Protein AF-A0A4R4NQS7-F1 (afdb_monomer)

Mean predicted aligned error: 12.91 Å

Secondary structure (DSSP, 8-state):
------------PPPPPPP-HHHHHHHHHSS---HHHHHT--HHHHHHHHHHHHHHHHHTTTSPPPTTEEE--S-HHHHTTSHHHHHHHHHHHHH-SEEEEE-HHHHHH---GGGSPPPPPEEBTTSS-EE--SHHHHHGGGSHHHHTT-HHHHHHHHHHHHHHHHHTHHHHHTTSEEEE-SHHHHHHTHHHHHHHHHHHHH-HHHHHHHHHHHTSSSPPEEETTEES-----TT-B-TTTGGGTTHHHHHHHHHHHHHHHHHT-EE--SSHHHHHHHHHHHHHTT-TT------HHHHHHHHHHH-SS----HHHHHHHHS-HHHHHHHHHHHHHHHHHTSS--HHHHHHHHHHHHHHHHHHHHHHHHH-HHHHHHHHHHHHHHTTS--------------------------SSHHHHHHHSPPSPPPHHHHHHHHHHT-

pLDDT: mean 72.72, std 22.17, range [20.27, 96.69]

Sequence (442 aa):
MSESTEETDAEFAPPGEPISTLTVLENYFGTTPKREDLHAMHSRDFDELAKLVLSSSDAQVDTPVPPGSYYPGGWVAGNWRYQAARGDLNLLLLYYPRILVHDPVAEFFFRDMNRVPELRSIRSGNKSMTMSAGPREWMDGSTYSNLRDNTEVVREYLWEMIEAIFDMAPLIKRSVISLRSQWPVIVDRKHQILTSMRHDINSQRMQEFANQANASDDPLLIWDHIRGLKVTPSEGVWKVDRRWENQYEFFYLAKTLALADSAGVKYVPSAESDLGLLQTKLESLGQANVGVRQPLSLLSEVARLLVPDFQLSAKTAVDMRQSEDSFDEWRRHLSRLARESREDDPAELRQRVEDEFVPVLNRIRNKTKRSKVMASAMKEQSATAILTGTPAVAAPLLFGTGKPLVTLGVVTTGNVLQWMWKAYRPPSLGGTEAVMASIVRK

Structure (mmCIF, N/CA/C/O backbone):
data_AF-A0A4R4NQS7-F1
#
_entry.id   AF-A0A4R4NQS7-F1
#
loop_
_atom_site.group_PDB
_atom_site.id
_atom_site.type_symbol
_atom_site.label_atom_id
_atom_site.label_alt_id
_atom_site.label_comp_id
_atom_site.label_asym_id
_atom_site.label_entity_id
_atom_site.label_seq_id
_atom_site.pdbx_PDB_ins_code
_atom_site.Cartn_x
_atom_site.Cartn_y
_atom_site.Cartn_z
_atom_site.occupancy
_atom_site.B_iso_or_equiv
_atom_site.auth_seq_id
_atom_site.auth_comp_id
_atom_site.auth_asym_id
_atom_site.auth_atom_id
_atom_site.pdbx_PDB_model_num
ATOM 1 N N . MET A 1 1 ? -40.982 0.196 -23.680 1.00 37.41 1 MET A N 1
ATOM 2 C CA . MET A 1 1 ? -41.159 -0.810 -22.616 1.00 37.41 1 MET A CA 1
ATOM 3 C C . MET A 1 1 ? -39.914 -0.729 -21.760 1.00 37.41 1 MET A C 1
ATOM 5 O O . MET A 1 1 ? -38.829 -0.933 -22.280 1.00 37.41 1 MET A O 1
ATOM 9 N N . SER A 1 2 ? -40.088 -0.221 -20.544 1.00 32.22 2 SER A N 1
ATOM 10 C CA . SER A 1 2 ? -39.041 0.113 -19.580 1.00 32.22 2 SER A CA 1
ATOM 11 C C . SER A 1 2 ? -39.030 -0.998 -18.542 1.00 32.22 2 SER A C 1
ATOM 13 O O . SER A 1 2 ? -40.005 -1.114 -17.805 1.00 32.22 2 SER A O 1
ATOM 15 N N . GLU A 1 3 ? -37.982 -1.813 -18.506 1.00 32.66 3 GLU A N 1
ATOM 16 C CA . GLU A 1 3 ? -37.758 -2.754 -17.408 1.00 32.66 3 GLU A CA 1
ATOM 17 C C . GLU A 1 3 ? -36.879 -2.067 -16.365 1.00 32.66 3 GLU A C 1
ATOM 19 O O . GLU A 1 3 ? -35.704 -1.782 -16.584 1.00 32.66 3 GLU A O 1
ATOM 24 N N . SER A 1 4 ? -37.521 -1.719 -15.253 1.00 30.77 4 SER A N 1
ATOM 25 C CA . SER A 1 4 ? -36.905 -1.267 -14.017 1.00 30.77 4 SER A CA 1
ATOM 26 C C . SER A 1 4 ? -36.289 -2.466 -13.304 1.00 30.77 4 SER A C 1
ATOM 28 O O . SER A 1 4 ? -37.017 -3.326 -12.808 1.00 30.77 4 SER A O 1
ATOM 30 N N . THR A 1 5 ? -34.964 -2.530 -13.241 1.00 33.38 5 THR A N 1
ATOM 31 C CA . THR A 1 5 ? -34.262 -3.486 -12.385 1.00 33.38 5 THR A CA 1
ATOM 32 C C . THR A 1 5 ? -34.270 -2.948 -10.956 1.00 33.38 5 THR A C 1
ATOM 34 O O . THR A 1 5 ? -33.581 -1.978 -10.647 1.00 33.38 5 THR A O 1
ATOM 37 N N . GLU A 1 6 ? -35.097 -3.551 -10.102 1.00 30.00 6 GLU A N 1
ATOM 38 C CA . GLU A 1 6 ? -35.037 -3.399 -8.648 1.00 30.00 6 GLU A CA 1
ATOM 39 C C . GLU A 1 6 ? -33.683 -3.925 -8.147 1.00 30.00 6 GLU A C 1
ATOM 41 O O . GLU A 1 6 ? -33.416 -5.126 -8.164 1.00 30.00 6 GLU A O 1
ATOM 46 N N . GLU A 1 7 ? -32.813 -3.014 -7.711 1.00 30.52 7 GLU A N 1
ATOM 47 C CA . GLU A 1 7 ? -31.677 -3.327 -6.845 1.00 30.52 7 GLU A CA 1
ATOM 48 C C . GLU A 1 7 ? -32.242 -3.662 -5.458 1.00 30.52 7 GLU A C 1
ATOM 50 O O . GLU A 1 7 ? -32.556 -2.784 -4.659 1.00 30.52 7 GLU A O 1
ATOM 55 N N . THR A 1 8 ? -32.449 -4.950 -5.192 1.00 30.38 8 THR A N 1
ATOM 56 C CA . THR A 1 8 ? -32.781 -5.447 -3.854 1.00 30.38 8 THR A CA 1
ATOM 57 C C . THR A 1 8 ? -31.601 -5.235 -2.911 1.00 30.38 8 THR A C 1
ATOM 59 O O . THR A 1 8 ? -30.541 -5.838 -3.095 1.00 30.38 8 THR A O 1
ATOM 62 N N . ASP A 1 9 ? -31.825 -4.414 -1.883 1.00 33.31 9 ASP A N 1
ATOM 63 C CA . ASP A 1 9 ? -31.010 -4.303 -0.675 1.00 33.31 9 ASP A CA 1
ATOM 64 C C . ASP A 1 9 ? -30.842 -5.692 -0.035 1.00 33.31 9 ASP A C 1
ATOM 66 O O . ASP A 1 9 ? -31.716 -6.196 0.672 1.00 33.31 9 ASP A O 1
ATOM 70 N N . ALA A 1 10 ? -29.712 -6.342 -0.315 1.00 31.59 10 ALA A N 1
ATOM 71 C CA . ALA A 1 10 ? -29.325 -7.572 0.354 1.00 31.59 10 ALA A CA 1
ATOM 72 C C . ALA A 1 10 ? -28.904 -7.238 1.792 1.00 31.59 10 ALA A C 1
ATOM 74 O O . ALA A 1 10 ? -27.838 -6.673 2.037 1.00 31.59 10 ALA A O 1
ATOM 75 N N . GLU A 1 11 ? -29.768 -7.589 2.739 1.00 30.88 11 GLU A N 1
ATOM 76 C CA . GLU A 1 11 ? -29.506 -7.568 4.174 1.00 30.88 11 GLU A CA 1
ATOM 77 C C . GLU A 1 11 ? -28.278 -8.453 4.472 1.00 30.88 11 GLU A C 1
ATOM 79 O O . GLU A 1 11 ? -28.311 -9.680 4.355 1.00 30.88 11 GLU A O 1
ATOM 84 N N . PHE A 1 12 ? -27.142 -7.811 4.760 1.00 37.25 12 PHE A N 1
ATOM 85 C CA . PHE A 1 12 ? -25.854 -8.470 4.963 1.00 37.25 12 PHE A CA 1
ATOM 86 C C . PHE A 1 12 ? -25.875 -9.304 6.250 1.00 37.25 12 PHE A C 1
ATOM 88 O O . PHE A 1 12 ? -25.772 -8.770 7.354 1.00 37.25 12 PHE A O 1
ATOM 95 N N . ALA A 1 13 ? -25.936 -10.629 6.112 1.00 27.45 13 ALA A N 1
ATOM 96 C CA . ALA A 1 13 ? -25.531 -11.532 7.184 1.00 27.45 13 ALA A CA 1
ATOM 97 C C . ALA A 1 13 ? -24.072 -11.221 7.588 1.00 27.45 13 ALA A C 1
ATOM 99 O O . ALA A 1 13 ? -23.237 -10.996 6.702 1.00 27.45 13 ALA A O 1
ATOM 100 N N . PRO A 1 14 ? -23.731 -11.198 8.892 1.00 35.09 14 PRO A N 1
ATOM 101 C CA . PRO A 1 14 ? -22.361 -10.948 9.311 1.00 35.09 14 PRO A CA 1
ATOM 102 C C . PRO A 1 14 ? -21.475 -12.092 8.791 1.00 35.09 14 PRO A C 1
ATOM 104 O O . PRO A 1 14 ? -21.782 -13.258 9.058 1.00 35.09 14 PRO A O 1
ATOM 107 N N . PRO A 1 15 ? -20.400 -11.804 8.034 1.00 44.91 15 PRO A N 1
ATOM 108 C CA . PRO A 1 15 ? -19.448 -12.837 7.655 1.00 44.91 15 PRO A CA 1
ATOM 109 C C . PRO A 1 15 ? -18.879 -13.469 8.931 1.00 44.91 15 PRO A C 1
ATOM 111 O O . PRO A 1 15 ? -18.638 -12.766 9.916 1.00 44.91 15 PRO A O 1
ATOM 114 N N . GLY A 1 16 ? -18.680 -14.792 8.924 1.00 52.91 16 GLY A N 1
ATOM 115 C CA . GLY A 1 16 ? -17.892 -15.456 9.966 1.00 52.91 16 GLY A CA 1
ATOM 116 C C . GLY A 1 16 ? -16.562 -14.723 10.147 1.00 52.91 16 GLY A C 1
ATOM 117 O O . GLY A 1 16 ? -16.045 -14.166 9.176 1.00 52.91 16 GLY A O 1
ATOM 118 N N . GLU A 1 17 ? -16.059 -14.660 11.382 1.00 58.31 17 GLU A N 1
ATOM 119 C CA . GLU A 1 17 ? -14.902 -13.825 11.717 1.00 58.31 17 GLU A CA 1
ATOM 120 C C . GLU A 1 17 ? -13.744 -14.125 10.747 1.00 58.31 17 GLU A C 1
ATOM 122 O O . GLU A 1 17 ? -13.294 -15.274 10.671 1.00 58.31 17 GLU A O 1
ATOM 127 N N . PRO A 1 18 ? -13.317 -13.145 9.929 1.00 63.12 18 PRO A N 1
ATOM 128 C CA . PRO A 1 18 ? -12.337 -13.398 8.892 1.00 63.12 18 PRO A CA 1
ATOM 129 C C . PRO A 1 18 ? -11.029 -13.826 9.548 1.00 63.12 18 PRO A C 1
ATOM 131 O O . PRO A 1 18 ? -10.458 -13.088 10.354 1.00 63.12 18 PRO A O 1
ATOM 134 N N . ILE A 1 19 ? -10.554 -15.020 9.186 1.00 74.69 19 ILE A N 1
ATOM 135 C CA . ILE A 1 19 ? -9.240 -15.511 9.601 1.00 74.69 19 ILE A CA 1
ATOM 136 C C . ILE A 1 19 ? -8.228 -14.448 9.178 1.00 74.69 19 ILE A C 1
ATOM 138 O O . ILE A 1 19 ? -8.128 -14.134 7.994 1.00 74.69 19 ILE A O 1
ATOM 142 N N . SER A 1 20 ? -7.526 -13.860 10.142 1.00 86.44 20 SER A N 1
ATOM 143 C CA . SER A 1 20 ? -6.525 -12.815 9.933 1.00 86.44 20 SER A CA 1
ATOM 144 C C . SER A 1 20 ? -5.346 -13.027 10.876 1.00 86.44 20 SER A C 1
ATOM 146 O O . SER A 1 20 ? -5.463 -13.737 11.877 1.00 86.44 20 SER A O 1
ATOM 148 N N . THR A 1 21 ? -4.217 -12.370 10.613 1.00 91.56 21 THR A N 1
ATOM 149 C CA . THR A 1 21 ? -3.085 -12.388 11.550 1.00 91.56 21 THR A CA 1
ATOM 150 C C . THR A 1 21 ? -3.463 -11.859 12.927 1.00 91.56 21 THR A C 1
ATOM 152 O O . THR A 1 21 ? -2.943 -12.362 13.915 1.00 91.56 21 THR A O 1
ATOM 155 N N . LEU A 1 22 ? -4.419 -10.928 13.037 1.00 92.94 22 LEU A N 1
ATOM 156 C CA . LEU A 1 22 ? -4.951 -10.526 14.341 1.00 92.94 22 LEU A CA 1
ATOM 157 C C . LEU A 1 22 ? -5.531 -11.732 15.093 1.00 92.94 22 LEU A C 1
ATOM 159 O O . LEU A 1 22 ? -5.175 -11.944 16.244 1.00 92.94 22 LEU A O 1
ATOM 163 N N . THR A 1 23 ? -6.348 -12.558 14.437 1.00 92.69 23 THR A N 1
ATOM 164 C CA . THR A 1 23 ? -6.916 -13.780 15.029 1.00 92.69 23 THR A CA 1
ATOM 165 C C . THR A 1 23 ? -5.825 -14.774 15.436 1.00 92.69 23 THR A C 1
ATOM 167 O O . THR A 1 23 ? -5.900 -15.376 16.504 1.00 92.69 23 THR A O 1
ATOM 170 N N . VAL A 1 24 ? -4.781 -14.935 14.613 1.00 94.88 24 VAL A N 1
ATOM 171 C CA . VAL A 1 24 ? -3.623 -15.782 14.949 1.00 94.88 24 VAL A CA 1
ATOM 172 C C . VAL A 1 24 ? -2.911 -15.263 16.198 1.00 94.88 24 VAL A C 1
ATOM 174 O O . VAL A 1 24 ? -2.632 -16.044 17.103 1.00 94.88 24 VAL A O 1
ATOM 177 N N . LEU A 1 25 ? -2.652 -13.956 16.270 1.00 95.44 25 LEU A N 1
ATOM 178 C CA . LEU A 1 25 ? -1.986 -13.320 17.406 1.00 95.44 25 LEU A CA 1
ATOM 179 C C . LEU A 1 25 ? -2.839 -13.397 18.679 1.00 95.44 25 LEU A C 1
ATOM 181 O O . LEU A 1 25 ? -2.316 -13.726 19.739 1.00 95.44 25 LEU A O 1
ATOM 185 N N . GLU A 1 26 ? -4.146 -13.149 18.587 1.00 94.62 26 GLU A N 1
ATOM 186 C CA . GLU A 1 26 ? -5.075 -13.269 19.717 1.00 94.62 26 GLU A CA 1
ATOM 187 C C . GLU A 1 26 ? -5.117 -14.698 20.266 1.00 94.62 26 GLU A C 1
ATOM 189 O O . GLU A 1 26 ? -5.070 -14.885 21.479 1.00 94.62 26 GLU A O 1
ATOM 194 N N . ASN A 1 27 ? -5.122 -15.706 19.390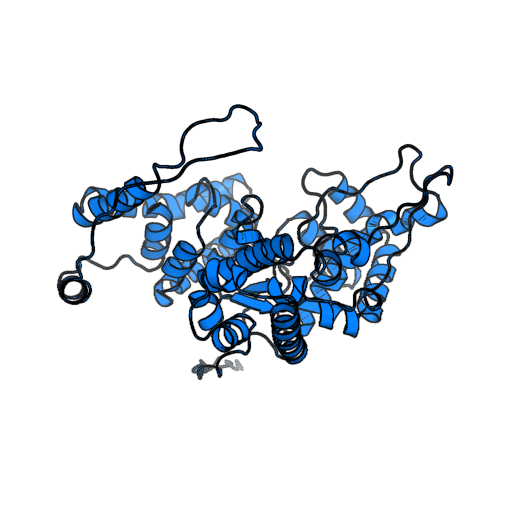 1.00 93.81 27 ASN A N 1
ATOM 195 C CA . ASN A 1 27 ? -5.079 -17.109 19.801 1.00 93.81 27 ASN A CA 1
ATOM 196 C C . ASN A 1 27 ? -3.720 -17.511 20.388 1.00 93.81 27 ASN A C 1
ATOM 198 O O . ASN A 1 27 ? -3.675 -18.274 21.349 1.00 93.81 27 ASN A O 1
ATOM 202 N N . TYR A 1 28 ? -2.622 -17.008 19.819 1.00 95.69 28 TYR A N 1
ATOM 203 C CA . TYR A 1 28 ? -1.267 -17.334 20.263 1.00 95.69 28 TYR A CA 1
ATOM 204 C C . TYR A 1 28 ? -0.954 -16.741 21.642 1.00 95.69 28 TYR A C 1
ATOM 206 O O . TYR A 1 28 ? -0.445 -17.438 22.516 1.00 95.69 28 TYR A O 1
ATOM 214 N N . PHE A 1 29 ? -1.281 -15.462 21.857 1.00 94.81 29 PHE A N 1
ATOM 215 C CA . PHE A 1 29 ? -1.001 -14.769 23.117 1.00 94.81 29 PHE A CA 1
ATOM 216 C C . PHE A 1 29 ? -2.124 -14.910 24.156 1.00 94.81 29 PHE A C 1
ATOM 218 O O . PHE A 1 29 ? -1.894 -14.670 25.339 1.00 94.81 29 PHE A O 1
ATOM 225 N N . GLY A 1 30 ? -3.352 -15.245 23.747 1.00 91.12 30 GLY A N 1
ATOM 226 C CA . GLY A 1 30 ? -4.537 -15.342 24.613 1.00 91.12 30 GLY A CA 1
ATOM 227 C C . GLY A 1 30 ? -5.080 -13.999 25.127 1.00 91.12 30 GLY A C 1
ATOM 228 O O . GLY A 1 30 ? -6.244 -13.903 25.514 1.00 91.12 30 GLY A O 1
ATOM 229 N N . THR A 1 31 ? -4.262 -12.946 25.123 1.00 89.06 31 THR A N 1
ATOM 230 C CA . THR A 1 31 ? -4.621 -11.565 25.473 1.00 89.06 31 THR A CA 1
ATOM 231 C C . THR A 1 31 ? -3.929 -10.581 24.534 1.00 89.06 31 THR A C 1
ATOM 233 O O . THR A 1 31 ? -3.059 -10.974 23.761 1.00 89.06 31 THR A O 1
ATOM 236 N N . THR A 1 32 ? -4.277 -9.292 24.612 1.00 90.25 32 THR A N 1
ATOM 237 C CA . THR A 1 32 ? -3.493 -8.239 23.951 1.00 90.25 32 THR A CA 1
ATOM 238 C C . THR A 1 32 ? -2.043 -8.298 24.450 1.00 90.25 32 THR A C 1
ATOM 240 O O . THR A 1 32 ? -1.826 -8.086 25.648 1.00 90.25 32 THR A O 1
ATOM 243 N N . PRO A 1 33 ? -1.070 -8.592 23.571 1.00 92.69 33 PRO A N 1
ATOM 244 C CA . PRO A 1 33 ? 0.316 -8.764 23.962 1.00 92.69 33 PRO A CA 1
ATOM 245 C C . PRO A 1 33 ? 0.914 -7.439 24.420 1.00 92.69 33 PRO A C 1
ATOM 247 O O . PRO A 1 33 ? 0.589 -6.362 23.914 1.00 92.69 33 PRO A O 1
ATOM 250 N N . LYS A 1 34 ? 1.828 -7.537 25.375 1.00 93.50 34 LYS A N 1
ATOM 251 C CA . LYS A 1 34 ? 2.693 -6.461 25.839 1.00 93.50 34 LYS A CA 1
ATOM 252 C C . LYS A 1 34 ? 4.114 -6.703 25.356 1.00 93.50 34 LYS A C 1
ATOM 254 O O . LYS A 1 34 ? 4.487 -7.808 24.962 1.00 93.50 34 LYS A O 1
ATOM 259 N N . ARG A 1 35 ? 4.940 -5.665 25.431 1.00 92.56 35 ARG A N 1
ATOM 260 C CA . ARG A 1 35 ? 6.333 -5.738 24.989 1.00 92.56 35 ARG A CA 1
ATOM 261 C C . ARG A 1 35 ? 7.117 -6.800 25.758 1.00 92.56 35 ARG A C 1
ATOM 263 O O . ARG A 1 35 ? 7.953 -7.492 25.185 1.00 92.56 35 ARG A O 1
ATOM 270 N N . GLU A 1 36 ? 6.820 -6.963 27.044 1.00 93.19 36 GLU A N 1
ATOM 271 C CA . GLU A 1 36 ? 7.444 -7.973 27.897 1.00 93.19 36 GLU A CA 1
ATOM 272 C C . GLU A 1 36 ? 7.148 -9.405 27.432 1.00 93.19 36 GLU A C 1
ATOM 274 O O . GLU A 1 36 ? 8.019 -10.265 27.561 1.00 93.19 36 GLU A O 1
ATOM 279 N N . ASP A 1 37 ? 5.973 -9.649 26.843 1.00 93.12 37 ASP A N 1
ATOM 280 C CA . ASP A 1 37 ? 5.592 -10.973 26.342 1.00 93.12 37 ASP A CA 1
ATOM 281 C C . ASP A 1 37 ? 6.506 -11.392 25.182 1.00 93.12 37 ASP A C 1
ATOM 283 O O . ASP A 1 37 ? 6.961 -12.533 25.128 1.00 93.12 37 ASP A O 1
ATOM 287 N N . LEU A 1 38 ? 6.867 -10.452 24.300 1.00 91.56 38 LEU A N 1
ATOM 288 C CA . LEU A 1 38 ? 7.815 -10.701 23.209 1.00 91.56 38 LEU A CA 1
ATOM 289 C C . LEU A 1 38 ? 9.256 -10.837 23.710 1.00 91.56 38 LEU A C 1
ATOM 291 O O . LEU A 1 38 ? 10.004 -11.671 23.201 1.00 91.56 38 LEU A O 1
ATOM 295 N N . HIS A 1 39 ? 9.661 -10.070 24.728 1.00 91.00 39 HIS A N 1
ATOM 296 C CA . HIS A 1 39 ? 10.983 -10.249 25.340 1.00 91.00 39 HIS A CA 1
ATOM 297 C C . HIS A 1 39 ? 11.143 -11.620 26.010 1.00 91.00 39 HIS A C 1
ATOM 299 O O . HIS A 1 39 ? 12.261 -12.136 26.076 1.00 91.00 39 HIS A O 1
ATOM 305 N N . ALA A 1 40 ? 10.046 -12.234 26.459 1.00 93.06 40 ALA A N 1
ATOM 306 C CA . ALA A 1 40 ? 10.045 -13.594 26.985 1.00 93.06 40 ALA A CA 1
ATOM 307 C C . ALA A 1 40 ? 10.119 -14.680 25.891 1.00 93.06 40 ALA A C 1
ATOM 309 O O . ALA A 1 40 ? 10.457 -15.819 26.206 1.00 93.06 40 ALA A O 1
ATOM 310 N N . MET A 1 41 ? 9.851 -14.350 24.620 1.00 94.31 41 MET A N 1
ATOM 311 C CA . MET A 1 41 ? 9.911 -15.312 23.516 1.00 94.31 41 MET A CA 1
ATOM 312 C C . MET A 1 41 ? 11.351 -15.726 23.189 1.00 94.31 41 MET A C 1
ATOM 314 O O . MET A 1 41 ? 12.279 -14.909 23.142 1.00 94.31 41 MET A O 1
ATOM 318 N N . HIS A 1 42 ? 11.521 -17.008 22.896 1.00 93.31 42 HIS A N 1
ATOM 319 C CA . HIS A 1 42 ? 12.743 -17.630 22.403 1.00 93.31 42 HIS A CA 1
ATOM 320 C C . HIS A 1 42 ? 12.619 -18.004 20.918 1.00 93.31 42 HIS A C 1
ATOM 322 O O . HIS A 1 42 ? 11.541 -17.968 20.332 1.00 93.31 42 HIS A O 1
ATOM 328 N N . SER A 1 43 ? 13.726 -18.432 20.298 1.00 92.06 43 SER A N 1
ATOM 329 C CA . SER A 1 43 ? 13.776 -18.766 18.865 1.00 92.06 43 SER A CA 1
ATOM 330 C C . SER A 1 43 ? 12.688 -19.747 18.417 1.00 92.06 43 SER A C 1
ATOM 332 O O . SER A 1 43 ? 12.086 -19.546 17.367 1.00 92.06 43 SER A O 1
ATOM 334 N N . ARG A 1 44 ? 12.386 -20.759 19.243 1.00 95.00 44 ARG A N 1
ATOM 335 C CA . ARG A 1 44 ? 11.327 -21.744 18.966 1.00 95.00 44 ARG A CA 1
ATOM 336 C C . ARG A 1 44 ? 9.932 -21.113 18.891 1.00 95.00 44 ARG A C 1
ATOM 338 O O . ARG A 1 44 ? 9.123 -21.540 18.079 1.00 95.00 44 ARG A O 1
ATOM 345 N N . ASP A 1 45 ? 9.686 -20.094 19.712 1.00 95.88 45 ASP A N 1
ATOM 346 C CA . ASP A 1 45 ? 8.395 -19.420 19.824 1.00 95.88 45 ASP A CA 1
ATOM 347 C C . ASP A 1 45 ? 8.178 -18.546 18.573 1.00 95.88 45 ASP A C 1
ATOM 349 O O . ASP A 1 45 ? 7.085 -18.497 18.016 1.00 95.88 45 ASP A O 1
ATOM 353 N N . PHE A 1 46 ? 9.246 -17.929 18.044 1.00 95.56 46 PHE A N 1
ATOM 354 C CA . PHE A 1 46 ? 9.188 -17.236 16.750 1.00 95.56 46 PHE A CA 1
ATOM 355 C C . PHE A 1 46 ? 8.954 -18.191 15.581 1.00 95.56 46 PHE A C 1
ATOM 357 O O . PHE A 1 46 ? 8.222 -17.845 14.659 1.00 95.56 46 PHE A O 1
ATOM 364 N N . ASP A 1 47 ? 9.559 -19.380 15.590 1.00 95.50 47 ASP A N 1
ATOM 365 C CA . ASP A 1 47 ? 9.318 -20.381 14.547 1.00 95.50 47 ASP A CA 1
ATOM 366 C C . ASP A 1 47 ? 7.885 -20.916 14.570 1.00 95.50 47 ASP A C 1
ATOM 368 O O . ASP A 1 47 ? 7.280 -21.107 13.511 1.00 95.50 47 ASP A O 1
ATOM 372 N N . GLU A 1 48 ? 7.332 -21.132 15.762 1.00 96.69 48 GLU A N 1
ATOM 373 C CA . GLU A 1 48 ? 5.938 -21.523 15.937 1.00 96.69 48 GLU A CA 1
ATOM 374 C C . GLU A 1 48 ? 4.989 -20.424 15.452 1.00 96.69 48 GLU A C 1
ATOM 376 O O . GLU A 1 48 ? 4.128 -20.688 14.608 1.00 96.69 48 GLU A O 1
ATOM 381 N N . LEU A 1 49 ? 5.195 -19.182 15.900 1.00 96.62 49 LEU A N 1
ATOM 382 C CA . LEU A 1 49 ? 4.400 -18.040 15.456 1.00 96.62 49 LEU A CA 1
ATOM 383 C C . LEU A 1 49 ? 4.491 -17.850 13.935 1.00 96.62 49 LEU A C 1
ATOM 385 O O . LEU A 1 49 ? 3.465 -17.687 13.275 1.00 96.62 49 LEU A O 1
ATOM 389 N N . ALA A 1 50 ? 5.693 -17.948 13.359 1.00 96.06 50 ALA A N 1
ATOM 390 C CA . ALA A 1 50 ? 5.899 -17.870 11.916 1.00 96.06 50 ALA A CA 1
ATOM 391 C C . ALA A 1 50 ? 5.083 -18.929 11.171 1.00 96.06 50 ALA A C 1
ATOM 393 O O . ALA A 1 50 ? 4.417 -18.619 10.187 1.00 96.06 50 ALA A O 1
ATOM 394 N N . LYS A 1 51 ? 5.097 -20.178 11.650 1.00 96.06 51 LYS A N 1
ATOM 395 C CA . LYS A 1 51 ? 4.324 -21.265 11.045 1.00 96.06 51 LYS A CA 1
ATOM 396 C C . LYS A 1 51 ? 2.825 -20.962 11.064 1.00 96.06 51 LYS A C 1
ATOM 398 O O . LYS A 1 51 ? 2.162 -21.178 10.050 1.00 96.06 51 LYS A O 1
ATOM 403 N N . LEU A 1 52 ? 2.296 -20.473 12.185 1.00 96.06 52 LEU A N 1
ATOM 404 C CA . LEU A 1 52 ? 0.875 -20.145 12.327 1.00 96.06 52 LEU A CA 1
ATOM 405 C C . LEU A 1 52 ? 0.462 -18.992 11.403 1.00 96.06 52 LEU A C 1
ATOM 407 O O . LEU A 1 52 ? -0.526 -19.110 10.678 1.00 96.06 52 LEU A O 1
ATOM 411 N N . VAL A 1 53 ? 1.246 -17.911 11.382 1.00 95.38 53 VAL A N 1
ATOM 412 C CA . VAL A 1 53 ? 0.983 -16.731 10.545 1.00 95.38 53 VAL A CA 1
ATOM 413 C C . VAL A 1 53 ? 1.059 -17.083 9.058 1.00 95.38 53 VAL A C 1
ATOM 415 O O . VAL A 1 53 ? 0.144 -16.751 8.307 1.00 95.38 53 VAL A O 1
ATOM 418 N N . LEU A 1 54 ? 2.097 -17.805 8.625 1.00 94.50 54 LEU A N 1
ATOM 419 C CA . LEU A 1 54 ? 2.239 -18.209 7.223 1.00 94.50 54 LEU A CA 1
ATOM 420 C C . LEU A 1 54 ? 1.127 -19.170 6.788 1.00 94.50 54 LEU A C 1
ATOM 422 O O . LEU A 1 54 ? 0.563 -18.989 5.715 1.00 94.50 54 LEU A O 1
ATOM 426 N N . SER A 1 55 ? 0.732 -20.120 7.645 1.00 92.38 55 SER A N 1
ATOM 427 C CA . SER A 1 55 ? -0.393 -21.024 7.349 1.00 92.38 55 SER A CA 1
ATOM 428 C C . SER A 1 55 ? -1.708 -20.255 7.173 1.00 92.38 55 SER A C 1
ATOM 430 O O . SER A 1 55 ? -2.493 -20.562 6.278 1.00 92.38 55 SER A O 1
ATOM 432 N N . SER A 1 56 ? -1.947 -19.237 8.008 1.00 91.62 56 SER A N 1
ATOM 433 C CA . SER A 1 56 ? -3.102 -18.344 7.868 1.00 91.62 56 SER A CA 1
ATOM 434 C C . SER A 1 56 ? -3.038 -17.538 6.570 1.00 91.62 56 SER A C 1
ATOM 436 O O . SER A 1 56 ? -4.041 -17.420 5.875 1.00 91.62 56 SER A O 1
ATOM 438 N N . SER A 1 57 ? -1.869 -16.994 6.234 1.00 92.12 57 SER A N 1
ATOM 439 C CA . SER A 1 57 ? -1.656 -16.230 5.003 1.00 92.12 57 SER A CA 1
ATOM 440 C C . SER A 1 57 ? -1.918 -17.071 3.749 1.00 92.12 57 SER A C 1
ATOM 442 O O . SER A 1 57 ? -2.606 -16.616 2.836 1.00 92.12 57 SER A O 1
ATOM 444 N N . ASP A 1 58 ? -1.421 -18.307 3.707 1.00 90.00 58 ASP A N 1
ATOM 445 C CA . ASP A 1 58 ? -1.632 -19.219 2.577 1.00 90.00 58 ASP A CA 1
ATOM 446 C C . ASP A 1 58 ? -3.114 -19.592 2.409 1.00 90.00 58 ASP A C 1
ATOM 448 O O . ASP A 1 58 ? -3.615 -19.679 1.290 1.00 90.00 58 ASP A O 1
ATOM 452 N N . ALA A 1 59 ? -3.858 -19.736 3.510 1.00 87.94 59 ALA A N 1
ATOM 453 C CA . ALA A 1 59 ? -5.296 -20.001 3.462 1.00 87.94 59 ALA A CA 1
ATOM 454 C C . ALA A 1 59 ? -6.119 -18.815 2.914 1.00 87.94 59 ALA A C 1
ATOM 456 O O . ALA A 1 59 ? -7.236 -19.000 2.430 1.00 87.94 59 ALA A O 1
ATOM 457 N N . GLN A 1 60 ? -5.590 -17.589 2.974 1.00 87.19 60 GLN A N 1
ATOM 458 C CA . GLN A 1 60 ? -6.298 -16.385 2.532 1.00 87.19 60 GLN A CA 1
ATOM 459 C C . GLN A 1 60 ? -6.178 -16.095 1.031 1.00 87.19 60 GLN A C 1
ATOM 461 O O . GLN A 1 60 ? -6.920 -15.240 0.544 1.00 87.19 60 GLN A O 1
ATOM 466 N N . VAL A 1 61 ? -5.265 -16.748 0.305 1.00 83.06 61 VAL A N 1
ATOM 467 C CA . VAL A 1 61 ? -4.899 -16.397 -1.086 1.00 83.06 61 VAL A CA 1
ATOM 468 C C . VAL A 1 61 ? -6.109 -16.319 -2.011 1.00 83.06 61 VAL A C 1
ATOM 470 O O . VAL A 1 61 ? -6.300 -15.306 -2.686 1.00 83.06 61 VAL A O 1
ATOM 473 N N . ASP A 1 62 ? -6.960 -17.342 -1.949 1.00 76.12 62 ASP A N 1
ATOM 474 C CA . ASP A 1 62 ? -8.165 -17.473 -2.776 1.00 76.12 62 ASP A CA 1
ATOM 475 C C . ASP A 1 62 ? -9.434 -16.981 -2.071 1.00 76.12 62 ASP A C 1
ATOM 477 O O . ASP A 1 62 ? -10.538 -17.062 -2.611 1.00 76.12 62 ASP A O 1
ATOM 481 N N . THR A 1 63 ? -9.304 -16.467 -0.846 1.00 83.25 63 THR A N 1
ATOM 482 C CA . THR A 1 63 ? -10.448 -15.924 -0.117 1.00 83.25 63 THR A CA 1
ATOM 483 C C . THR A 1 63 ? -10.688 -14.495 -0.603 1.00 83.25 63 THR A C 1
ATOM 485 O O . THR A 1 63 ? -9.810 -13.647 -0.423 1.00 83.25 63 THR A O 1
ATOM 488 N N . PRO A 1 64 ? -11.840 -14.155 -1.200 1.00 78.44 64 PRO A N 1
ATOM 489 C CA . PRO A 1 64 ? -12.128 -12.768 -1.541 1.00 78.44 64 PRO A CA 1
ATOM 490 C C . PRO A 1 64 ? -12.250 -11.938 -0.259 1.00 78.44 64 PRO A C 1
ATOM 492 O O . PRO A 1 64 ? -12.814 -12.391 0.739 1.00 78.44 64 PRO A O 1
ATOM 495 N N . VAL A 1 65 ? -11.719 -10.717 -0.270 1.00 85.81 65 VAL A N 1
ATOM 496 C CA . VAL A 1 65 ? -11.985 -9.774 0.828 1.00 85.81 65 VAL A CA 1
ATOM 497 C C . VAL A 1 65 ? -13.384 -9.167 0.651 1.00 85.81 65 VAL A C 1
ATOM 499 O O . VAL A 1 65 ? -13.972 -9.282 -0.430 1.00 85.81 65 VAL A O 1
ATOM 502 N N . PRO A 1 66 ? -13.965 -8.519 1.677 1.00 84.00 66 PRO A N 1
ATOM 503 C CA . PRO A 1 66 ? -15.330 -8.023 1.585 1.00 84.00 66 PRO A CA 1
ATOM 504 C C . PRO A 1 66 ? -15.542 -7.079 0.390 1.00 84.00 66 PRO A C 1
ATOM 506 O O . PRO A 1 66 ? -14.679 -6.232 0.122 1.00 84.00 66 PRO A O 1
ATOM 509 N N . PRO A 1 67 ? -16.706 -7.143 -0.283 1.00 78.50 67 PRO A N 1
ATOM 510 C CA . PRO A 1 67 ? -17.025 -6.256 -1.395 1.00 78.50 67 PRO A CA 1
ATOM 511 C C . PRO A 1 67 ? -16.878 -4.775 -1.031 1.00 78.50 67 PRO A C 1
ATOM 513 O O . PRO A 1 67 ? -17.080 -4.372 0.119 1.00 78.50 67 PRO A O 1
ATOM 516 N N . GLY A 1 68 ? -16.526 -3.958 -2.026 1.00 76.25 68 GLY A N 1
ATOM 517 C CA . GLY A 1 68 ? -16.275 -2.527 -1.832 1.00 76.25 68 GLY A CA 1
ATOM 518 C C . GLY A 1 68 ? -14.933 -2.208 -1.166 1.00 76.25 68 GLY A C 1
ATOM 519 O O . GLY A 1 68 ? -14.735 -1.075 -0.733 1.00 76.25 68 GLY A O 1
ATOM 520 N N . SER A 1 69 ? -14.022 -3.180 -1.077 1.00 84.56 69 SER A N 1
ATOM 521 C CA . SER A 1 69 ? -12.649 -2.953 -0.625 1.00 84.56 69 SER A CA 1
ATOM 522 C C . SER A 1 69 ? -11.762 -2.424 -1.749 1.00 84.56 69 SER A C 1
ATOM 524 O O . SER A 1 69 ? -11.903 -2.794 -2.918 1.00 84.56 69 SER A O 1
ATOM 526 N N . TYR A 1 70 ? -10.830 -1.556 -1.369 1.00 84.62 70 TYR A N 1
ATOM 527 C CA . TYR A 1 70 ? -9.884 -0.914 -2.272 1.00 84.62 70 TYR A CA 1
ATOM 528 C C . TYR A 1 70 ? -8.454 -1.198 -1.831 1.00 84.62 70 TYR A C 1
ATOM 530 O O . TYR A 1 70 ? -8.157 -1.226 -0.640 1.00 84.62 70 TYR A O 1
ATOM 538 N N . TYR A 1 71 ? -7.559 -1.417 -2.783 1.00 86.38 71 TYR A N 1
ATOM 539 C CA . TYR A 1 71 ? -6.164 -1.725 -2.501 1.00 86.38 71 TYR A CA 1
ATOM 540 C C . TYR A 1 71 ? -5.282 -0.585 -2.997 1.00 86.38 71 TYR A C 1
ATOM 542 O O . TYR A 1 71 ? -5.192 -0.395 -4.206 1.00 86.38 71 TYR A O 1
ATOM 550 N N . PRO A 1 72 ? -4.644 0.185 -2.104 1.00 80.19 72 PRO A N 1
ATOM 551 C CA . PRO A 1 72 ? -3.795 1.298 -2.503 1.00 80.19 72 PRO A CA 1
ATOM 552 C C . PRO A 1 72 ? -2.411 0.883 -3.012 1.00 80.19 72 PRO A C 1
ATOM 554 O O . PRO A 1 72 ? -1.695 1.695 -3.591 1.00 80.19 72 PRO A O 1
ATOM 557 N N . GLY A 1 73 ? -2.030 -0.382 -2.816 1.00 79.62 73 GLY A N 1
ATOM 558 C CA . GLY A 1 73 ? -0.632 -0.784 -2.899 1.00 79.62 73 GLY A CA 1
ATOM 559 C C . GLY A 1 73 ? 0.108 -0.556 -1.581 1.00 79.62 73 GLY A C 1
ATOM 560 O O . GLY A 1 73 ? -0.338 0.187 -0.707 1.00 79.62 73 GLY A O 1
ATOM 561 N N . GLY A 1 74 ? 1.263 -1.200 -1.456 1.00 72.19 74 GLY A N 1
ATOM 562 C CA . GLY A 1 74 ? 2.253 -0.852 -0.447 1.00 72.19 74 GLY A CA 1
ATOM 563 C C . GLY A 1 74 ? 2.073 -1.433 0.955 1.00 72.19 74 GLY A C 1
ATOM 564 O O . GLY A 1 74 ? 1.067 -2.055 1.303 1.00 72.19 74 GLY A O 1
ATOM 565 N N . TRP A 1 75 ? 3.095 -1.194 1.782 1.00 69.62 75 TRP A N 1
ATOM 566 C CA . TRP A 1 75 ? 3.271 -1.840 3.086 1.00 69.62 75 TRP A CA 1
ATOM 567 C C . TRP A 1 75 ? 2.610 -1.060 4.227 1.00 69.62 75 TRP A C 1
ATOM 569 O O . TRP A 1 75 ? 3.234 -0.529 5.143 1.00 69.62 75 TRP A O 1
ATOM 579 N N . VAL A 1 76 ? 1.293 -0.942 4.137 1.00 57.12 76 VAL A N 1
ATOM 580 C CA . VAL A 1 76 ? 0.527 0.071 4.868 1.00 57.12 76 VAL A CA 1
ATOM 581 C C . VAL A 1 76 ? 0.437 -0.169 6.389 1.00 57.12 76 VAL A C 1
ATOM 583 O O . VAL A 1 76 ? 0.367 0.788 7.158 1.00 57.12 76 VAL A O 1
ATOM 586 N N . ALA A 1 77 ? 0.498 -1.414 6.864 1.00 50.03 77 ALA A N 1
ATOM 587 C CA . ALA A 1 77 ? 0.407 -1.698 8.299 1.00 50.03 77 ALA A CA 1
ATOM 588 C C . ALA A 1 77 ? 1.682 -1.320 9.082 1.00 50.03 77 ALA A C 1
ATOM 590 O O . ALA A 1 77 ? 1.579 -0.820 10.201 1.00 50.03 77 ALA A O 1
ATOM 591 N N . GLY A 1 78 ? 2.871 -1.458 8.478 1.00 52.88 78 GLY A N 1
ATOM 592 C CA . GLY A 1 78 ? 4.103 -0.859 9.016 1.00 52.88 78 GLY A CA 1
ATOM 593 C C . GLY A 1 78 ? 4.089 0.676 8.925 1.00 52.88 78 GLY A C 1
ATOM 594 O O . GLY A 1 78 ? 4.640 1.377 9.773 1.00 52.88 78 GLY A O 1
ATOM 595 N N . ASN A 1 79 ? 3.368 1.221 7.942 1.00 58.75 79 ASN A N 1
ATOM 596 C CA . ASN A 1 79 ? 3.332 2.649 7.626 1.00 58.75 79 ASN A CA 1
ATOM 597 C C . ASN A 1 79 ? 2.532 3.533 8.586 1.00 58.75 79 ASN A C 1
ATOM 599 O O . ASN A 1 79 ? 2.785 4.735 8.607 1.00 58.75 79 ASN A O 1
ATOM 603 N N . TRP A 1 80 ? 1.633 3.012 9.435 1.00 62.44 80 TRP A N 1
ATOM 604 C CA . TRP A 1 80 ? 1.003 3.878 10.448 1.00 62.44 80 TRP A CA 1
ATOM 605 C C . TRP A 1 80 ? 2.036 4.409 11.447 1.00 62.44 80 TRP A C 1
ATOM 607 O O . TRP A 1 80 ? 1.841 5.469 12.034 1.00 62.44 80 TRP A O 1
ATOM 617 N N . ARG A 1 81 ? 3.178 3.745 11.642 1.00 60.84 81 ARG A N 1
ATOM 618 C CA . ARG A 1 81 ? 4.254 4.286 12.488 1.00 60.84 81 ARG A CA 1
ATOM 619 C C . ARG A 1 81 ? 5.167 5.257 11.744 1.00 60.84 81 ARG A C 1
ATOM 621 O O . ARG A 1 81 ? 5.601 6.235 12.351 1.00 60.84 81 ARG A O 1
ATOM 628 N N . TYR A 1 82 ? 5.353 5.077 10.439 1.00 61.66 82 TYR A N 1
ATOM 629 C CA . TYR A 1 82 ? 6.142 5.981 9.605 1.00 61.66 82 TYR A CA 1
ATOM 630 C C . TYR A 1 82 ? 5.350 7.238 9.225 1.00 61.66 82 TYR A C 1
ATOM 632 O O . TYR A 1 82 ? 4.406 7.198 8.438 1.00 61.66 82 TYR A O 1
ATOM 640 N N . GLN A 1 83 ? 5.771 8.390 9.756 1.00 60.88 83 GLN A N 1
ATOM 641 C CA . GLN A 1 83 ? 5.120 9.686 9.524 1.00 60.88 83 GLN A CA 1
ATOM 642 C C . GLN A 1 83 ? 4.906 9.987 8.028 1.00 60.88 83 GLN A C 1
ATOM 644 O O . GLN A 1 83 ? 3.869 10.529 7.650 1.00 60.88 83 GLN A O 1
ATOM 649 N N . ALA A 1 84 ? 5.853 9.575 7.180 1.00 60.59 84 ALA A N 1
ATOM 650 C CA . ALA A 1 84 ? 5.807 9.793 5.736 1.00 60.59 84 ALA A CA 1
ATOM 651 C C . ALA A 1 84 ? 4.614 9.112 5.039 1.00 60.59 84 ALA A C 1
ATOM 653 O O . ALA A 1 84 ? 4.099 9.659 4.076 1.00 60.59 84 ALA A O 1
ATOM 654 N N . ALA A 1 85 ? 4.148 7.960 5.531 1.00 60.62 85 ALA A N 1
ATOM 655 C CA . ALA A 1 85 ? 3.106 7.164 4.872 1.00 60.62 85 ALA A CA 1
ATOM 656 C C . ALA A 1 85 ? 1.782 7.103 5.662 1.00 60.62 85 ALA A C 1
ATOM 658 O O . ALA A 1 85 ? 0.753 6.658 5.149 1.00 60.62 85 ALA A O 1
ATOM 659 N N . ARG A 1 86 ? 1.774 7.604 6.905 1.00 69.06 86 ARG A N 1
ATOM 660 C CA . ARG A 1 86 ? 0.567 7.735 7.737 1.00 69.06 86 ARG A CA 1
ATOM 661 C C . ARG A 1 86 ? -0.483 8.662 7.109 1.00 69.06 86 ARG A C 1
ATOM 663 O O . ARG A 1 86 ? -1.676 8.422 7.284 1.00 69.06 86 ARG A O 1
ATOM 670 N N . GLY A 1 87 ? -0.056 9.709 6.399 1.00 67.38 87 GLY A N 1
ATOM 671 C CA . GLY A 1 87 ? -0.962 10.658 5.745 1.00 67.38 87 GLY A CA 1
ATOM 672 C C . GLY A 1 87 ? -1.830 9.986 4.684 1.00 67.38 87 GLY A C 1
ATOM 673 O O . GLY A 1 87 ? -3.056 10.021 4.776 1.00 67.38 87 GLY A O 1
ATOM 674 N N . ASP A 1 88 ? -1.196 9.273 3.757 1.00 68.88 88 ASP A N 1
ATOM 675 C CA . ASP A 1 88 ? -1.880 8.559 2.677 1.00 68.88 88 ASP A CA 1
ATOM 676 C C . ASP A 1 88 ? -2.872 7.534 3.225 1.00 68.88 88 ASP A C 1
ATOM 678 O O . ASP A 1 88 ? -4.032 7.500 2.826 1.00 68.88 88 ASP A O 1
ATOM 682 N N . LEU A 1 89 ? -2.464 6.746 4.221 1.00 71.81 89 LEU A N 1
ATOM 683 C CA . LEU A 1 89 ? -3.344 5.763 4.848 1.00 71.81 89 LEU A CA 1
ATOM 684 C C . LEU A 1 89 ? -4.590 6.397 5.476 1.00 71.81 89 LEU A C 1
ATOM 686 O O . LEU A 1 89 ? -5.706 5.899 5.308 1.00 71.81 89 LEU A O 1
ATOM 690 N N . ASN A 1 90 ? -4.416 7.521 6.168 1.00 72.00 90 ASN A N 1
ATOM 691 C CA . ASN A 1 90 ? -5.539 8.258 6.725 1.00 72.00 90 ASN A CA 1
ATOM 692 C C . ASN A 1 90 ? -6.461 8.795 5.627 1.00 72.00 90 ASN A C 1
ATOM 694 O O . ASN A 1 90 ? -7.671 8.654 5.763 1.00 72.00 90 ASN A O 1
ATOM 698 N N . LEU A 1 91 ? -5.932 9.339 4.524 1.00 70.62 91 LEU A N 1
ATOM 699 C CA . LEU A 1 91 ? -6.747 9.799 3.386 1.00 70.62 91 LEU A CA 1
ATOM 700 C C . LEU A 1 91 ? -7.620 8.672 2.841 1.00 70.62 91 LEU A C 1
ATOM 702 O O . LEU A 1 91 ? -8.835 8.824 2.682 1.00 70.62 91 LEU A O 1
ATOM 706 N N . LEU A 1 92 ? -7.006 7.513 2.620 1.00 74.25 92 LEU A N 1
ATOM 707 C CA . LEU A 1 92 ? -7.685 6.332 2.110 1.00 74.25 92 LEU A CA 1
ATOM 708 C C . LEU A 1 92 ? -8.793 5.877 3.069 1.00 74.25 92 LEU A C 1
ATOM 710 O O . LEU A 1 92 ? -9.902 5.583 2.629 1.00 74.25 92 LEU A O 1
ATOM 714 N N . LEU A 1 93 ? -8.541 5.887 4.379 1.00 73.69 93 LEU A N 1
ATOM 715 C CA . LEU A 1 93 ? -9.535 5.542 5.399 1.00 73.69 93 LEU A CA 1
ATOM 716 C C . LEU A 1 93 ? -10.602 6.615 5.629 1.00 73.69 93 LEU A C 1
ATOM 718 O O . LEU A 1 93 ? -11.630 6.312 6.233 1.00 73.69 93 LEU A O 1
ATOM 722 N N . LEU A 1 94 ? -10.410 7.846 5.174 1.00 70.81 94 LEU A N 1
ATOM 723 C CA . LEU A 1 94 ? -11.460 8.865 5.195 1.00 70.81 94 LEU A CA 1
ATOM 724 C C . LEU A 1 94 ? -12.396 8.753 3.995 1.00 70.81 94 LEU A C 1
ATOM 726 O O . LEU A 1 94 ? -13.556 9.155 4.092 1.00 70.81 94 LEU A O 1
ATOM 730 N N . TYR A 1 95 ? -11.902 8.207 2.885 1.00 70.75 95 TYR A N 1
ATOM 731 C CA . TYR A 1 95 ? -12.634 8.160 1.627 1.00 70.75 95 TYR A CA 1
ATOM 732 C C . TYR A 1 95 ? -13.241 6.786 1.324 1.00 70.75 95 TYR A C 1
ATOM 734 O O . TYR A 1 95 ? -14.435 6.676 1.037 1.00 70.75 95 TYR A O 1
ATOM 742 N N . TYR A 1 96 ? -12.448 5.719 1.403 1.00 75.75 96 TYR A N 1
ATOM 743 C CA . TYR A 1 96 ? -12.897 4.382 1.026 1.00 75.75 96 TYR A CA 1
ATOM 744 C C . TYR A 1 96 ? -13.583 3.678 2.179 1.00 75.75 96 TYR A C 1
ATOM 746 O O . TYR A 1 96 ? -13.078 3.721 3.293 1.00 75.75 96 TYR A O 1
ATOM 754 N N . PRO A 1 97 ? -14.691 2.956 1.953 1.00 78.19 97 PRO A N 1
ATOM 755 C CA . PRO A 1 97 ? -15.386 2.259 3.029 1.00 78.19 97 PRO A CA 1
ATOM 756 C C . PRO A 1 97 ? -14.518 1.161 3.653 1.00 78.19 97 PRO A C 1
ATOM 758 O O . PRO A 1 97 ? -14.558 0.992 4.871 1.00 78.19 97 PRO A O 1
ATOM 761 N N . ARG A 1 98 ? -13.717 0.464 2.840 1.00 85.75 98 ARG A N 1
ATOM 762 C CA . ARG A 1 98 ? -12.835 -0.629 3.249 1.00 85.75 98 ARG A CA 1
ATOM 763 C C . ARG A 1 98 ? -11.542 -0.591 2.444 1.00 85.75 98 ARG A C 1
ATOM 765 O O . ARG A 1 98 ? -11.568 -0.236 1.262 1.00 85.75 98 ARG A O 1
ATOM 772 N N . ILE A 1 99 ? -10.437 -0.987 3.064 1.00 87.00 99 ILE A N 1
ATOM 773 C CA . ILE A 1 99 ? -9.134 -1.076 2.408 1.00 87.00 99 ILE A CA 1
ATOM 774 C C . ILE A 1 99 ? -8.470 -2.433 2.643 1.00 87.00 99 ILE A C 1
ATOM 776 O O . ILE A 1 99 ? -8.586 -3.028 3.714 1.00 87.00 99 ILE A O 1
ATOM 780 N N . LEU A 1 100 ? -7.756 -2.906 1.628 1.00 88.81 100 LEU A N 1
ATOM 781 C CA . LEU A 1 100 ? -6.828 -4.027 1.716 1.00 88.81 100 LEU A CA 1
ATOM 782 C C . LEU A 1 100 ? -5.424 -3.477 1.946 1.00 88.81 100 LEU A C 1
ATOM 784 O O . LEU A 1 100 ? -5.004 -2.561 1.245 1.00 88.81 100 LEU A O 1
ATOM 788 N N . VAL A 1 101 ? -4.691 -4.047 2.892 1.00 89.25 101 VAL A N 1
ATOM 789 C CA . VAL A 1 101 ? -3.310 -3.668 3.198 1.00 89.25 101 VAL A CA 1
ATOM 790 C C . VAL A 1 101 ? -2.443 -4.907 3.363 1.00 89.25 101 VAL A C 1
ATOM 792 O O . VAL A 1 101 ? -2.942 -5.992 3.669 1.00 89.25 101 VAL A O 1
ATOM 795 N N . HIS A 1 102 ? -1.135 -4.745 3.176 1.00 90.19 102 HIS A N 1
ATOM 796 C CA . HIS A 1 102 ? -0.191 -5.829 3.421 1.00 90.19 102 HIS A CA 1
ATOM 797 C C . HIS A 1 102 ? -0.106 -6.192 4.899 1.00 90.19 102 HIS A C 1
ATOM 799 O O . HIS A 1 102 ? -0.093 -5.315 5.765 1.00 90.19 102 HIS A O 1
ATOM 805 N N . ASP A 1 103 ? -0.023 -7.488 5.166 1.00 91.25 103 ASP A N 1
ATOM 806 C CA . ASP A 1 103 ? 0.099 -8.035 6.511 1.00 91.25 103 ASP A CA 1
ATOM 807 C C . ASP A 1 103 ? 1.554 -7.993 7.004 1.00 91.25 103 ASP A C 1
ATOM 809 O O . ASP A 1 103 ? 2.368 -8.804 6.570 1.00 91.25 103 ASP A O 1
ATOM 813 N N . PRO A 1 104 ? 1.916 -7.100 7.934 1.00 89.56 104 PRO A N 1
ATOM 814 C CA . PRO A 1 104 ? 3.314 -6.835 8.236 1.00 89.56 104 PRO A CA 1
ATOM 815 C C . PRO A 1 104 ? 4.019 -8.023 8.888 1.00 89.56 104 PRO A C 1
ATOM 817 O O . PRO A 1 104 ? 5.201 -8.239 8.632 1.00 89.56 104 PRO A O 1
ATOM 820 N N . VAL A 1 105 ? 3.296 -8.829 9.667 1.00 92.94 105 VAL A N 1
ATOM 821 C CA . VAL A 1 105 ? 3.870 -9.986 10.359 1.00 92.94 105 VAL A CA 1
ATOM 822 C C . VAL A 1 105 ? 4.047 -11.145 9.378 1.00 92.94 105 VAL A C 1
ATOM 824 O O . VAL A 1 105 ? 5.082 -11.811 9.403 1.00 92.94 105 VAL A O 1
ATOM 827 N N . ALA A 1 106 ? 3.089 -11.362 8.471 1.00 93.00 106 ALA A N 1
ATOM 828 C CA . ALA A 1 106 ? 3.242 -12.368 7.420 1.00 93.00 106 ALA A CA 1
ATOM 829 C C . ALA A 1 106 ? 4.351 -11.991 6.423 1.00 93.00 106 ALA A C 1
ATOM 831 O O . ALA A 1 106 ? 5.154 -12.848 6.053 1.00 93.00 106 ALA A O 1
ATOM 832 N N . GLU A 1 107 ? 4.447 -10.709 6.052 1.00 90.69 107 GLU A N 1
ATOM 833 C CA . GLU A 1 107 ? 5.540 -10.185 5.227 1.00 90.69 107 GLU A CA 1
ATOM 834 C C . GLU A 1 107 ? 6.910 -10.439 5.877 1.00 90.69 107 GLU A C 1
ATOM 836 O O . GLU A 1 107 ? 7.833 -10.901 5.206 1.00 90.69 107 GLU A O 1
ATOM 841 N N . PHE A 1 108 ? 7.034 -10.184 7.184 1.00 91.62 108 PHE A N 1
ATOM 842 C CA . PHE A 1 108 ? 8.271 -10.382 7.944 1.00 91.62 108 PHE A CA 1
ATOM 843 C C . PHE A 1 108 ? 8.698 -11.852 8.033 1.00 91.62 108 PHE A C 1
ATOM 845 O O . PHE A 1 108 ? 9.887 -12.166 7.922 1.00 91.62 108 PHE A O 1
ATOM 852 N N . PHE A 1 109 ? 7.741 -12.762 8.240 1.00 94.62 109 PHE A N 1
ATOM 853 C CA . PHE A 1 109 ? 8.028 -14.185 8.405 1.00 94.62 109 PHE A CA 1
ATOM 854 C C . PHE A 1 109 ? 8.218 -14.953 7.101 1.00 94.62 109 PHE A C 1
ATOM 856 O O . PHE A 1 109 ? 8.630 -16.112 7.168 1.00 94.62 109 PHE A O 1
ATOM 863 N N . PHE A 1 110 ? 7.951 -14.362 5.935 1.00 91.44 110 PHE A N 1
ATOM 864 C CA . PHE A 1 110 ? 8.104 -15.051 4.658 1.00 91.44 110 PHE A CA 1
ATOM 865 C C . PHE A 1 110 ? 9.545 -15.544 4.437 1.00 91.44 110 PHE A C 1
ATOM 867 O O . PHE A 1 110 ? 10.511 -14.787 4.533 1.00 91.44 110 PHE A O 1
ATOM 874 N N . ARG A 1 111 ? 9.697 -16.845 4.145 1.00 87.25 111 ARG A N 1
ATOM 875 C CA . ARG A 1 111 ? 11.011 -17.521 4.057 1.00 87.25 111 ARG A CA 1
ATOM 876 C C . ARG A 1 111 ? 11.395 -17.945 2.639 1.00 87.25 111 ARG A C 1
ATOM 878 O O . ARG A 1 111 ? 12.561 -18.213 2.364 1.00 87.25 111 ARG A O 1
ATOM 885 N N . ASP A 1 112 ? 10.437 -17.957 1.720 1.00 86.25 112 ASP A N 1
ATOM 886 C CA . ASP A 1 112 ? 10.561 -18.557 0.390 1.00 86.25 112 ASP A CA 1
ATOM 887 C C . ASP A 1 112 ? 11.098 -17.570 -0.668 1.00 86.25 112 ASP A C 1
ATOM 889 O O . ASP A 1 112 ? 10.696 -17.591 -1.834 1.00 86.25 112 ASP A O 1
ATOM 893 N N . MET A 1 113 ? 12.057 -16.712 -0.297 1.00 84.75 113 MET A N 1
ATOM 894 C CA . MET A 1 113 ? 12.592 -15.660 -1.180 1.00 84.75 113 MET A CA 1
ATOM 895 C C . MET A 1 113 ? 13.193 -16.200 -2.486 1.00 84.75 113 MET A C 1
ATOM 897 O O . MET A 1 113 ? 13.133 -15.537 -3.517 1.00 84.75 113 MET A O 1
ATOM 901 N N . ASN A 1 114 ? 13.690 -17.441 -2.494 1.00 85.94 114 ASN A N 1
ATOM 902 C CA . ASN A 1 114 ? 14.191 -18.100 -3.709 1.00 85.94 114 ASN A CA 1
ATOM 903 C C . ASN A 1 114 ? 13.092 -18.398 -4.749 1.00 85.94 114 ASN A C 1
ATOM 905 O O . ASN A 1 114 ? 13.392 -18.642 -5.917 1.00 85.94 114 ASN A O 1
ATOM 909 N N . ARG A 1 115 ? 11.815 -18.422 -4.347 1.00 88.75 115 ARG A N 1
ATOM 910 C CA . ARG A 1 115 ? 10.683 -18.651 -5.261 1.00 88.75 115 ARG A CA 1
ATOM 911 C C . ARG A 1 115 ? 10.223 -17.360 -5.928 1.00 88.75 115 ARG A C 1
ATOM 913 O O . ARG A 1 115 ? 9.643 -17.407 -7.017 1.00 88.75 115 ARG A O 1
ATOM 920 N N . VAL A 1 116 ? 10.529 -16.217 -5.325 1.00 86.38 116 VAL A N 1
ATOM 921 C CA . VAL A 1 116 ? 10.173 -14.894 -5.835 1.00 86.38 116 VAL A CA 1
ATOM 922 C C . VAL A 1 116 ? 10.885 -14.641 -7.179 1.00 86.38 116 VAL A C 1
ATOM 924 O O . VAL A 1 116 ? 11.964 -15.182 -7.432 1.00 86.38 116 VAL A O 1
ATOM 927 N N . PRO A 1 117 ? 10.259 -13.942 -8.141 1.00 87.56 117 PRO A N 1
ATOM 928 C CA . PRO A 1 117 ? 10.908 -13.613 -9.406 1.00 87.56 117 PRO A CA 1
ATOM 929 C C . PRO A 1 117 ? 12.165 -12.751 -9.250 1.00 87.56 117 PRO A C 1
ATOM 931 O O . PRO A 1 117 ? 12.128 -11.684 -8.645 1.00 87.56 117 PRO A O 1
ATOM 934 N N . GLU A 1 118 ? 13.248 -13.200 -9.885 1.00 89.06 118 GLU A N 1
ATOM 935 C CA . GLU A 1 118 ? 14.449 -12.399 -10.114 1.00 89.06 118 GLU A CA 1
ATOM 936 C C . GLU A 1 118 ? 14.242 -11.482 -11.321 1.00 89.06 118 GLU A C 1
ATOM 938 O O . GLU A 1 118 ? 13.677 -11.883 -12.350 1.00 89.06 118 GLU A O 1
ATOM 943 N N . LEU A 1 119 ? 14.705 -10.242 -11.188 1.00 90.75 119 LEU A N 1
ATOM 944 C CA . LEU A 1 119 ? 14.666 -9.241 -12.246 1.00 90.75 119 LEU A CA 1
ATOM 945 C C . LEU A 1 119 ? 16.020 -9.161 -12.950 1.00 90.75 119 LEU A C 1
ATOM 947 O O . LEU A 1 119 ? 17.034 -9.681 -12.487 1.00 90.75 119 LEU A O 1
ATOM 951 N N . ARG A 1 120 ? 16.039 -8.558 -14.138 1.00 91.62 120 ARG A N 1
ATOM 952 C CA . ARG A 1 120 ? 17.244 -8.528 -14.962 1.00 91.62 120 ARG A CA 1
ATOM 953 C C . ARG A 1 120 ? 18.250 -7.548 -14.366 1.00 91.62 120 ARG A C 1
ATOM 955 O O . ARG A 1 120 ? 17.951 -6.364 -14.253 1.00 91.62 120 ARG A O 1
ATOM 962 N N . SER A 1 121 ? 19.479 -7.989 -14.123 1.00 91.81 121 SER A N 1
ATOM 963 C CA . SER A 1 121 ? 20.545 -7.063 -13.737 1.00 91.81 121 SER A CA 1
ATOM 964 C C . SER A 1 121 ? 20.881 -6.076 -14.865 1.00 91.81 121 SER A C 1
ATOM 966 O O . SER A 1 121 ? 20.944 -6.444 -16.044 1.00 91.81 121 SER A O 1
ATOM 968 N N . ILE A 1 122 ? 21.126 -4.820 -14.500 1.00 90.62 122 ILE A N 1
ATOM 969 C CA . ILE A 1 122 ? 21.413 -3.718 -15.423 1.00 90.62 122 ILE A CA 1
ATOM 970 C C . ILE A 1 122 ? 22.910 -3.410 -15.387 1.00 90.62 122 ILE A C 1
ATOM 972 O O . ILE A 1 122 ? 23.476 -3.169 -14.323 1.00 90.62 122 ILE A O 1
ATOM 976 N N . ARG A 1 123 ? 23.576 -3.405 -16.545 1.00 92.12 123 ARG A N 1
ATOM 977 C CA . ARG A 1 123 ? 25.009 -3.071 -16.637 1.00 92.12 123 ARG A CA 1
ATOM 978 C C . ARG A 1 123 ? 25.238 -1.590 -16.900 1.00 92.12 123 ARG A C 1
ATOM 980 O O . ARG A 1 123 ? 24.510 -0.982 -17.685 1.00 92.12 123 ARG A O 1
ATOM 987 N N . SER A 1 124 ? 26.311 -1.046 -16.328 1.00 92.81 124 SER A N 1
ATOM 988 C CA . SER A 1 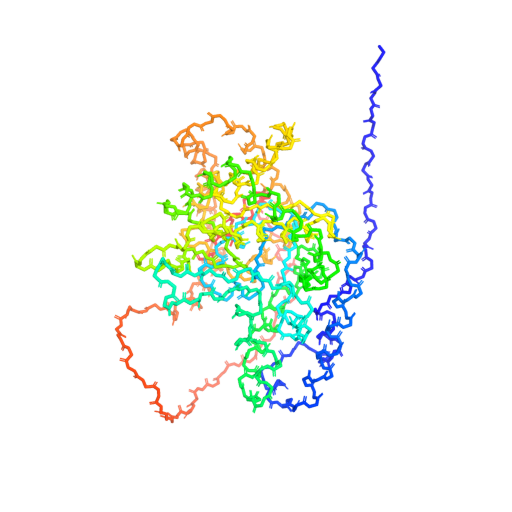124 ? 26.827 0.275 -16.692 1.00 92.81 124 SER A CA 1
ATOM 989 C C . SER A 1 124 ? 27.286 0.317 -18.155 1.00 92.81 124 SER A C 1
ATOM 991 O O . SER A 1 124 ? 27.630 -0.712 -18.745 1.00 92.81 124 SER A O 1
ATOM 993 N N . GLY A 1 125 ? 27.326 1.511 -18.753 1.00 89.00 125 GLY A N 1
ATOM 994 C CA . GLY A 1 125 ? 27.713 1.717 -20.153 1.00 89.00 125 GLY A CA 1
ATOM 995 C C . GLY A 1 125 ? 29.089 1.135 -20.499 1.00 89.00 125 GLY A C 1
ATOM 996 O O . GLY A 1 125 ? 29.248 0.481 -21.533 1.00 89.00 125 GLY A O 1
ATOM 997 N N . ASN A 1 126 ? 30.050 1.278 -19.584 1.00 89.56 126 ASN A N 1
ATOM 998 C CA . ASN A 1 126 ? 31.404 0.721 -19.678 1.00 89.56 126 ASN A CA 1
ATOM 999 C C . ASN A 1 126 ? 31.522 -0.747 -19.201 1.00 89.56 126 ASN A C 1
ATOM 1001 O O . ASN A 1 126 ? 32.608 -1.317 -19.254 1.00 89.56 126 ASN A O 1
ATOM 1005 N N . LYS A 1 127 ? 30.423 -1.359 -18.736 1.00 88.81 127 LYS A N 1
ATOM 1006 C CA . LYS A 1 127 ? 30.336 -2.723 -18.182 1.00 88.81 127 LYS A CA 1
ATOM 1007 C C . LYS A 1 127 ? 31.181 -2.986 -16.926 1.00 88.81 127 LYS A C 1
ATOM 1009 O O . LYS A 1 127 ? 31.324 -4.145 -16.545 1.00 88.81 127 LYS A O 1
ATOM 1014 N N . SER A 1 128 ? 31.727 -1.957 -16.278 1.00 88.50 128 SER A N 1
ATOM 1015 C CA . SER A 1 128 ? 32.513 -2.121 -15.047 1.00 88.50 128 SER A CA 1
ATOM 1016 C C . SER A 1 128 ? 31.651 -2.454 -13.828 1.00 88.50 128 SER A C 1
ATOM 1018 O O . SER A 1 128 ? 32.166 -2.961 -12.838 1.00 88.50 128 SER A O 1
ATOM 1020 N N . MET A 1 129 ? 30.349 -2.160 -13.888 1.00 89.00 129 MET A N 1
ATOM 1021 C CA . MET A 1 129 ? 29.405 -2.354 -12.795 1.00 89.00 129 MET A CA 1
ATOM 1022 C C . MET A 1 129 ? 28.141 -3.050 -13.299 1.00 89.00 129 MET A C 1
ATOM 1024 O O . MET A 1 129 ? 27.641 -2.761 -14.389 1.00 89.00 129 MET A O 1
ATOM 1028 N N . THR A 1 130 ? 27.618 -3.966 -12.487 1.00 88.50 130 THR A N 1
ATOM 1029 C CA . THR A 1 130 ? 26.313 -4.597 -12.696 1.00 88.50 130 THR A CA 1
ATOM 1030 C C . THR A 1 130 ? 25.451 -4.316 -11.481 1.00 88.50 130 THR A C 1
ATOM 1032 O O . THR A 1 130 ? 25.867 -4.553 -10.352 1.00 88.50 130 THR A O 1
ATOM 1035 N N . MET A 1 131 ? 24.260 -3.798 -11.727 1.00 85.44 131 MET A N 1
ATOM 1036 C CA . MET A 1 131 ? 23.280 -3.466 -10.711 1.00 85.44 131 MET A CA 1
ATOM 1037 C C . MET A 1 131 ? 22.226 -4.562 -10.681 1.00 85.44 131 MET A C 1
ATOM 1039 O O . MET A 1 131 ? 21.526 -4.769 -11.674 1.00 85.44 131 MET A O 1
ATOM 1043 N N . SER A 1 132 ? 22.135 -5.270 -9.559 1.00 83.94 132 SER A N 1
ATOM 1044 C CA . SER A 1 132 ? 21.030 -6.182 -9.271 1.00 83.94 132 SER A CA 1
ATOM 1045 C C . SER A 1 132 ? 20.098 -5.513 -8.276 1.00 83.94 132 SER A C 1
ATOM 1047 O O . SER A 1 132 ? 20.560 -4.927 -7.298 1.00 83.94 132 SER A O 1
ATOM 1049 N N . ALA A 1 133 ? 18.805 -5.567 -8.556 1.00 82.25 133 ALA A N 1
ATOM 1050 C CA . ALA A 1 133 ? 17.763 -5.164 -7.635 1.00 82.25 133 ALA A CA 1
ATOM 1051 C C . ALA A 1 133 ? 16.510 -5.984 -7.934 1.00 82.25 133 ALA A C 1
ATOM 1053 O O . ALA A 1 133 ? 16.315 -6.474 -9.050 1.00 82.25 133 ALA A O 1
ATOM 1054 N N . GLY A 1 134 ? 15.650 -6.105 -6.936 1.00 81.06 134 GLY A N 1
ATOM 1055 C CA . GLY A 1 134 ? 14.433 -6.880 -7.038 1.00 81.06 134 GLY A CA 1
ATOM 1056 C C . GLY A 1 134 ? 13.873 -7.210 -5.664 1.00 81.06 134 GLY A C 1
ATOM 1057 O O . GLY A 1 134 ? 14.442 -6.812 -4.645 1.00 81.06 134 GLY A O 1
ATOM 1058 N N . PRO A 1 135 ? 12.753 -7.947 -5.622 1.00 78.81 135 PRO A N 1
ATOM 1059 C CA . PRO A 1 135 ? 12.079 -8.280 -4.373 1.00 78.81 135 PRO A CA 1
ATOM 1060 C C . PRO A 1 135 ? 12.996 -8.935 -3.335 1.00 78.81 135 PRO A C 1
ATOM 1062 O O . PRO A 1 135 ? 12.870 -8.649 -2.149 1.00 78.81 135 PRO A O 1
ATOM 1065 N N . ARG A 1 136 ? 13.934 -9.781 -3.785 1.00 81.56 136 ARG A N 1
ATOM 1066 C CA . ARG A 1 136 ? 14.922 -10.416 -2.913 1.00 81.56 136 ARG A CA 1
ATOM 1067 C C . ARG A 1 136 ? 15.828 -9.361 -2.285 1.00 81.56 136 ARG A C 1
ATOM 1069 O O . ARG A 1 136 ? 15.878 -9.276 -1.069 1.00 81.56 136 ARG A O 1
ATOM 1076 N N . GLU A 1 137 ? 16.491 -8.533 -3.087 1.00 81.69 137 GLU A N 1
ATOM 1077 C CA . GLU A 1 137 ? 17.423 -7.508 -2.609 1.00 81.69 137 GLU A CA 1
ATOM 1078 C C . GLU A 1 137 ? 16.754 -6.438 -1.736 1.00 81.69 137 GLU A C 1
ATOM 1080 O O . GLU A 1 137 ? 17.366 -5.960 -0.783 1.00 81.69 137 GLU A O 1
ATOM 1085 N N . TRP A 1 138 ? 15.505 -6.064 -2.029 1.00 75.56 138 TRP A N 1
ATOM 1086 C CA . TRP A 1 138 ? 14.778 -5.053 -1.253 1.00 75.56 138 TRP A CA 1
ATOM 1087 C C . TRP A 1 138 ? 14.309 -5.550 0.115 1.00 75.56 138 TRP A C 1
ATOM 1089 O O . TRP A 1 138 ? 14.112 -4.733 1.011 1.00 75.56 138 TRP A O 1
ATOM 1099 N N . MET A 1 139 ? 14.133 -6.864 0.281 1.00 74.00 139 MET A N 1
ATOM 1100 C CA . MET A 1 139 ? 13.552 -7.447 1.495 1.00 74.00 139 MET A CA 1
ATOM 1101 C C . MET A 1 139 ? 14.536 -8.285 2.308 1.00 74.00 139 MET A C 1
ATOM 1103 O O . MET A 1 139 ? 14.258 -8.560 3.472 1.00 74.00 139 MET A O 1
ATOM 1107 N N . ASP A 1 140 ? 15.678 -8.685 1.737 1.00 71.56 140 ASP A N 1
ATOM 1108 C CA . ASP A 1 140 ? 16.644 -9.569 2.399 1.00 71.56 140 ASP A CA 1
ATOM 1109 C C . ASP A 1 140 ? 16.980 -9.032 3.803 1.00 71.56 140 ASP A C 1
ATOM 1111 O O . ASP A 1 140 ? 16.777 -9.713 4.805 1.00 71.56 140 ASP A O 1
ATOM 1115 N N . GLY A 1 141 ? 17.370 -7.762 3.919 1.00 72.06 141 GLY A N 1
ATOM 1116 C CA . GLY A 1 141 ? 17.850 -7.193 5.184 1.00 72.06 141 GLY A CA 1
ATOM 1117 C C . GLY A 1 141 ? 16.838 -7.132 6.339 1.00 72.06 141 GLY A C 1
ATOM 1118 O O . GLY A 1 141 ? 17.259 -6.953 7.479 1.00 72.06 141 GLY A O 1
ATOM 1119 N N . SER A 1 142 ? 15.535 -7.270 6.081 1.00 77.19 142 SER A N 1
ATOM 1120 C CA . SER A 1 142 ? 14.471 -7.028 7.070 1.00 77.19 142 SER A CA 1
ATOM 1121 C C . SER A 1 142 ? 13.581 -8.240 7.355 1.00 77.19 142 SER A C 1
ATOM 1123 O O . SER A 1 142 ? 12.607 -8.115 8.092 1.00 77.19 142 SER A O 1
ATOM 1125 N N . THR A 1 143 ? 13.899 -9.418 6.811 1.00 87.12 143 THR A N 1
ATOM 1126 C CA . THR A 1 143 ? 13.115 -10.645 7.041 1.00 87.12 143 THR A CA 1
ATOM 1127 C C . THR A 1 143 ? 13.546 -11.394 8.297 1.00 87.12 143 THR A C 1
ATOM 1129 O O . THR A 1 143 ? 14.710 -11.355 8.709 1.00 87.12 143 THR A O 1
ATOM 1132 N N . TYR A 1 144 ? 12.625 -12.176 8.868 1.00 91.25 144 TYR A N 1
ATOM 1133 C CA . TYR A 1 144 ? 12.934 -13.061 9.990 1.00 91.25 144 TYR A CA 1
ATOM 1134 C C . TYR A 1 144 ? 14.094 -14.013 9.681 1.00 91.25 144 TYR A C 1
ATOM 1136 O O . TYR A 1 144 ? 14.960 -14.202 10.529 1.00 91.25 144 TYR A O 1
ATOM 1144 N N . SER A 1 145 ? 14.149 -14.587 8.473 1.00 88.12 145 SER A N 1
ATOM 1145 C CA . SER A 1 145 ? 15.198 -15.545 8.092 1.00 88.12 145 SER A CA 1
ATOM 1146 C C . SER A 1 145 ? 16.608 -14.980 8.259 1.00 88.12 145 SER A C 1
ATOM 1148 O O . SER A 1 145 ? 17.489 -15.704 8.714 1.00 88.12 145 SER A O 1
ATOM 1150 N N . ASN A 1 146 ? 16.808 -13.696 7.952 1.00 87.44 146 ASN A N 1
ATOM 1151 C CA . ASN A 1 146 ? 18.121 -13.057 8.036 1.00 87.44 146 ASN A CA 1
ATOM 1152 C C . ASN A 1 146 ? 18.411 -12.444 9.406 1.00 87.44 146 ASN A C 1
ATOM 1154 O O . ASN A 1 146 ? 19.570 -12.311 9.789 1.00 87.44 146 ASN A O 1
ATOM 1158 N N . LEU A 1 147 ? 17.371 -12.102 10.167 1.00 90.88 147 LEU A N 1
ATOM 1159 C CA . LEU A 1 147 ? 17.508 -11.554 11.516 1.00 90.88 147 LEU A CA 1
ATOM 1160 C C . LEU A 1 147 ? 17.464 -12.630 12.610 1.00 90.88 147 LEU A C 1
ATOM 1162 O O . LEU A 1 147 ? 17.677 -12.308 13.776 1.00 90.88 147 LEU A O 1
ATOM 1166 N N . ARG A 1 148 ? 17.219 -13.900 12.258 1.00 91.06 148 ARG A N 1
ATOM 1167 C CA . ARG A 1 148 ? 16.967 -15.012 13.194 1.00 91.06 148 ARG A CA 1
ATOM 1168 C C . ARG A 1 148 ? 18.023 -15.157 14.290 1.00 91.06 148 ARG A C 1
ATOM 1170 O O . ARG A 1 148 ? 17.672 -15.444 15.435 1.00 91.06 148 ARG A O 1
ATOM 1177 N N . ASP A 1 149 ? 19.289 -14.928 13.953 1.00 91.00 149 ASP A N 1
ATOM 1178 C CA . ASP A 1 149 ? 20.413 -15.045 14.889 1.00 91.00 149 ASP A CA 1
ATOM 1179 C C . ASP A 1 149 ? 20.526 -13.841 15.845 1.00 91.00 149 ASP A C 1
ATOM 1181 O O . ASP A 1 149 ? 21.204 -13.912 16.869 1.00 91.00 149 ASP A O 1
ATOM 1185 N N . ASN A 1 150 ? 19.820 -12.744 15.559 1.00 92.75 150 ASN A N 1
ATOM 1186 C CA . ASN A 1 150 ? 19.733 -11.557 16.401 1.00 92.75 150 ASN A CA 1
ATOM 1187 C C . ASN A 1 150 ? 18.334 -11.433 17.022 1.00 92.75 150 ASN A C 1
ATOM 1189 O O . ASN A 1 150 ? 17.492 -10.632 16.613 1.00 92.75 150 ASN A O 1
ATOM 1193 N N . THR A 1 151 ? 18.099 -12.251 18.046 1.00 91.00 151 THR A N 1
ATOM 1194 C CA . THR A 1 151 ? 16.797 -12.368 18.716 1.00 91.00 151 THR A CA 1
ATOM 1195 C C . THR A 1 151 ? 16.274 -11.039 19.278 1.00 91.00 151 THR A C 1
ATOM 1197 O O . THR A 1 151 ? 15.072 -10.801 19.214 1.00 91.00 151 THR A O 1
ATOM 1200 N N . GLU A 1 152 ? 17.133 -10.145 19.778 1.00 91.88 152 GLU A N 1
ATOM 1201 C CA . GLU A 1 152 ? 16.666 -8.836 20.264 1.00 91.88 152 GLU A CA 1
ATOM 1202 C C . GLU A 1 152 ? 16.121 -7.967 19.130 1.00 91.88 152 GLU A C 1
ATOM 1204 O O . GLU A 1 152 ? 15.059 -7.370 19.274 1.00 91.88 152 GLU A O 1
ATOM 1209 N N . VAL A 1 153 ? 16.786 -7.952 17.972 1.00 91.06 153 VAL A N 1
ATOM 1210 C CA . VAL A 1 153 ? 16.280 -7.216 16.804 1.00 91.06 153 VAL A CA 1
ATOM 1211 C C . VAL A 1 153 ? 14.956 -7.809 16.322 1.00 91.06 153 VAL A C 1
ATOM 1213 O O . VAL A 1 153 ? 14.025 -7.060 16.047 1.00 91.06 153 VAL A O 1
ATOM 1216 N N . VAL A 1 154 ? 14.827 -9.139 16.287 1.00 92.75 154 VAL A N 1
ATOM 1217 C CA . VAL A 1 154 ? 13.556 -9.803 15.942 1.00 92.75 154 VAL A CA 1
ATOM 1218 C C . VAL A 1 154 ? 12.427 -9.382 16.885 1.00 92.75 154 VAL A C 1
ATOM 1220 O O . VAL A 1 154 ? 11.331 -9.083 16.417 1.00 92.75 154 VAL A O 1
ATOM 1223 N N . ARG A 1 155 ? 12.682 -9.336 18.198 1.00 93.69 155 ARG A N 1
ATOM 1224 C CA . ARG A 1 155 ? 11.686 -8.929 19.203 1.00 93.69 155 ARG A CA 1
ATOM 1225 C C . ARG A 1 155 ? 11.204 -7.504 18.986 1.00 93.69 155 ARG A C 1
ATOM 1227 O O . ARG A 1 155 ? 10.001 -7.272 19.025 1.00 93.69 155 ARG A O 1
ATOM 1234 N N . GLU A 1 156 ? 12.123 -6.576 18.742 1.00 89.81 156 GLU A N 1
ATOM 1235 C CA . GLU A 1 156 ? 11.788 -5.169 18.508 1.00 89.81 156 GLU A CA 1
ATOM 1236 C C . GLU A 1 156 ? 10.964 -4.991 17.227 1.00 89.81 156 GLU A C 1
ATOM 1238 O O . GLU A 1 156 ? 9.894 -4.386 17.269 1.00 89.81 156 GLU A O 1
ATOM 1243 N N . TYR A 1 157 ? 11.389 -5.600 16.114 1.00 88.12 157 TYR A N 1
ATOM 1244 C CA . TYR A 1 157 ? 10.640 -5.545 14.853 1.00 88.12 157 TYR A CA 1
ATOM 1245 C C . TYR A 1 157 ? 9.241 -6.157 14.986 1.00 88.12 157 TYR A C 1
ATOM 1247 O O . TYR A 1 157 ? 8.254 -5.560 14.554 1.00 88.12 157 TYR A O 1
ATOM 1255 N N . LEU A 1 158 ? 9.130 -7.334 15.612 1.00 91.12 158 LEU A N 1
ATOM 1256 C CA . LEU A 1 158 ? 7.834 -7.975 15.833 1.00 91.12 158 LEU A CA 1
ATOM 1257 C C . LEU A 1 158 ? 6.940 -7.158 16.761 1.00 91.12 158 LEU A C 1
ATOM 1259 O O . LEU A 1 158 ? 5.741 -7.073 16.503 1.00 91.12 158 LEU A O 1
ATOM 1263 N N . TRP A 1 159 ? 7.499 -6.546 17.810 1.00 91.81 159 TRP A N 1
ATOM 1264 C CA . TRP A 1 159 ? 6.738 -5.692 18.718 1.00 91.81 159 TRP A CA 1
ATOM 1265 C C . TRP A 1 159 ? 6.092 -4.541 17.960 1.00 91.81 159 TRP A C 1
ATOM 1267 O O . TRP A 1 159 ? 4.889 -4.332 18.085 1.00 91.81 159 TRP A O 1
ATOM 1277 N N . GLU A 1 160 ? 6.858 -3.844 17.123 1.00 86.81 160 GLU A N 1
ATOM 1278 C CA . GLU A 1 160 ? 6.342 -2.719 16.347 1.00 86.81 160 GLU A CA 1
ATOM 1279 C C . GLU A 1 160 ? 5.181 -3.118 15.428 1.00 86.81 160 GLU A C 1
ATOM 1281 O O . GLU A 1 160 ? 4.181 -2.399 15.350 1.00 86.81 160 GLU A O 1
ATOM 1286 N N . MET A 1 161 ? 5.286 -4.272 14.764 1.00 89.19 161 MET A N 1
ATOM 1287 C CA . MET A 1 161 ? 4.243 -4.779 13.867 1.00 89.19 161 MET A CA 1
ATOM 1288 C C . MET A 1 161 ? 3.000 -5.241 14.633 1.00 89.19 161 MET A C 1
ATOM 1290 O O . MET A 1 161 ? 1.877 -4.914 14.247 1.00 89.19 161 MET A O 1
ATOM 1294 N N . ILE A 1 162 ? 3.189 -5.992 15.721 1.00 91.38 162 ILE A N 1
ATOM 1295 C CA . ILE A 1 162 ? 2.101 -6.527 16.545 1.00 91.38 162 ILE A CA 1
ATOM 1296 C C . ILE A 1 162 ? 1.348 -5.384 17.226 1.00 91.38 162 ILE A C 1
ATOM 1298 O O . ILE A 1 162 ? 0.122 -5.338 17.155 1.00 91.38 162 ILE A O 1
ATOM 1302 N N . GLU A 1 163 ? 2.059 -4.426 17.820 1.00 88.25 163 GLU A N 1
ATOM 1303 C CA . GLU A 1 163 ? 1.460 -3.253 18.457 1.00 88.25 163 GLU A CA 1
ATOM 1304 C C . GLU A 1 163 ? 0.585 -2.472 17.461 1.00 88.25 163 GLU A C 1
ATOM 1306 O O . GLU A 1 163 ? -0.566 -2.160 17.765 1.00 88.25 163 GLU A O 1
ATOM 1311 N N . ALA A 1 164 ? 1.066 -2.257 16.228 1.00 84.50 164 ALA A N 1
ATOM 1312 C CA . ALA A 1 164 ? 0.284 -1.605 15.177 1.00 84.50 164 ALA A CA 1
ATOM 1313 C C . ALA A 1 164 ? -0.980 -2.398 14.783 1.00 84.50 164 ALA A C 1
ATOM 1315 O O . ALA A 1 164 ? -2.045 -1.805 14.593 1.00 84.50 164 ALA A O 1
ATOM 1316 N N . ILE A 1 165 ? -0.898 -3.730 14.680 1.00 89.44 165 ILE A N 1
ATOM 1317 C CA . ILE A 1 165 ? -2.066 -4.583 14.402 1.00 89.44 165 ILE A CA 1
ATOM 1318 C C . ILE A 1 165 ? -3.106 -4.465 15.523 1.00 89.44 165 ILE A C 1
ATOM 1320 O O . ILE A 1 165 ? -4.294 -4.308 15.234 1.00 89.44 165 ILE A O 1
ATOM 1324 N N . PHE A 1 166 ? -2.682 -4.501 16.788 1.00 89.25 166 PHE A N 1
ATOM 1325 C CA . PHE A 1 166 ? -3.597 -4.392 17.926 1.00 89.25 166 PHE A CA 1
ATOM 1326 C C . PHE A 1 166 ? -4.212 -2.993 18.062 1.00 89.25 166 PHE A C 1
ATOM 1328 O O . PHE A 1 166 ? -5.403 -2.888 18.361 1.00 89.25 166 PHE A O 1
ATOM 1335 N N . ASP A 1 167 ? -3.473 -1.929 17.741 1.00 83.62 167 ASP A N 1
ATOM 1336 C CA . ASP A 1 167 ? -4.018 -0.567 17.645 1.00 83.62 167 ASP A CA 1
ATOM 1337 C C . ASP A 1 167 ? -5.139 -0.462 16.594 1.00 83.62 167 ASP A C 1
ATOM 1339 O O . ASP A 1 167 ? -6.107 0.288 16.763 1.00 83.62 167 ASP A O 1
ATOM 1343 N N . MET A 1 168 ? -5.032 -1.236 15.510 1.00 83.56 168 MET A N 1
ATOM 1344 C CA . MET A 1 168 ? -6.019 -1.305 14.429 1.00 83.56 168 MET A CA 1
ATOM 1345 C C . MET A 1 168 ? -7.073 -2.404 14.621 1.00 83.56 168 MET A C 1
ATOM 1347 O O . MET A 1 168 ? -7.979 -2.519 13.789 1.00 83.56 168 MET A O 1
ATOM 1351 N N . ALA A 1 169 ? -7.013 -3.188 15.703 1.00 88.06 169 ALA A N 1
ATOM 1352 C CA . ALA A 1 169 ? -7.873 -4.353 15.903 1.00 88.06 169 ALA A CA 1
ATOM 1353 C C . ALA A 1 169 ? -9.374 -4.065 15.708 1.00 88.06 169 ALA A C 1
ATOM 1355 O O . ALA A 1 169 ? -10.036 -4.853 15.030 1.00 88.06 169 ALA A O 1
ATOM 1356 N N . PRO A 1 170 ? -9.944 -2.936 16.185 1.00 85.44 170 PRO A N 1
ATOM 1357 C CA . PRO A 1 170 ? -11.353 -2.631 15.937 1.00 85.44 170 PRO A CA 1
ATOM 1358 C C . PRO A 1 170 ? -11.707 -2.468 14.450 1.00 85.44 170 PRO A C 1
ATOM 1360 O O . PRO A 1 170 ? -12.808 -2.841 14.048 1.00 85.44 170 PRO A O 1
ATOM 1363 N N . LEU A 1 171 ? -10.798 -1.931 13.625 1.00 84.25 171 LEU A N 1
ATOM 1364 C CA . LEU A 1 171 ? -11.003 -1.788 12.177 1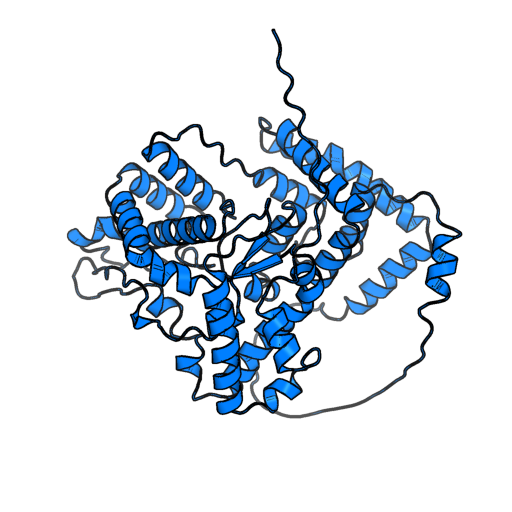.00 84.25 171 LEU A CA 1
ATOM 1365 C C . LEU A 1 171 ? -10.852 -3.126 11.454 1.00 84.25 171 LEU A C 1
ATOM 1367 O O . LEU A 1 171 ? -11.606 -3.395 10.520 1.00 84.25 171 LEU A O 1
ATOM 1371 N N . ILE A 1 172 ? -9.913 -3.962 11.901 1.00 88.38 172 ILE A N 1
ATOM 1372 C CA . ILE A 1 172 ? -9.692 -5.302 11.345 1.00 88.38 172 ILE A CA 1
ATOM 1373 C C . ILE A 1 172 ? -10.898 -6.201 11.639 1.00 88.38 172 ILE A C 1
ATOM 1375 O O . ILE A 1 172 ? -11.469 -6.780 10.720 1.00 88.38 172 ILE A O 1
ATOM 1379 N N . LYS A 1 173 ? -11.376 -6.233 12.891 1.00 86.69 173 LYS A N 1
ATOM 1380 C CA . LYS A 1 173 ? -12.547 -7.031 13.302 1.00 86.69 173 LYS A CA 1
ATOM 1381 C C . LYS A 1 173 ? -13.832 -6.629 12.579 1.00 86.69 173 LYS A C 1
ATOM 1383 O O . LYS A 1 173 ? -14.655 -7.475 12.256 1.00 86.69 173 LYS A O 1
ATOM 1388 N N . ARG A 1 174 ? -13.996 -5.339 12.269 1.00 83.00 174 ARG A N 1
ATOM 1389 C CA . ARG A 1 174 ? -15.118 -4.828 11.456 1.00 83.00 174 ARG A CA 1
ATOM 1390 C C . ARG A 1 174 ? -14.898 -4.963 9.948 1.00 83.00 174 ARG A C 1
ATOM 1392 O O . ARG A 1 174 ? -15.715 -4.488 9.164 1.00 83.00 174 ARG A O 1
ATOM 1399 N N . SER A 1 175 ? -13.792 -5.575 9.529 1.00 86.06 175 SER A N 1
ATOM 1400 C CA . SER A 1 175 ? -13.391 -5.713 8.128 1.00 86.06 175 SER A CA 1
ATOM 1401 C C . SER A 1 175 ? -13.309 -4.384 7.356 1.00 86.06 175 SER A C 1
ATOM 1403 O O . SER A 1 175 ? -13.498 -4.342 6.140 1.00 86.06 175 SER A O 1
ATOM 1405 N N . VAL A 1 176 ? -13.029 -3.280 8.057 1.00 84.62 176 VAL A N 1
ATOM 1406 C CA . VAL A 1 176 ? -12.678 -1.990 7.440 1.00 84.62 176 VAL A CA 1
ATOM 1407 C C . VAL A 1 176 ? -11.260 -2.059 6.880 1.00 84.62 176 VAL A C 1
ATOM 1409 O O . VAL A 1 176 ? -10.999 -1.533 5.802 1.00 84.62 176 VAL A O 1
ATOM 1412 N N . ILE A 1 177 ? -10.360 -2.736 7.595 1.00 87.62 177 ILE A N 1
ATOM 1413 C CA . ILE A 1 177 ? -9.007 -3.048 7.138 1.00 87.62 177 ILE A CA 1
ATOM 1414 C C . ILE A 1 177 ? -8.902 -4.563 6.990 1.00 87.62 177 ILE A C 1
ATOM 1416 O O . ILE A 1 177 ? -9.120 -5.295 7.950 1.00 87.62 177 ILE A O 1
ATOM 1420 N N . SER A 1 178 ? -8.555 -5.030 5.796 1.00 90.44 178 SER A N 1
ATOM 1421 C CA . SER A 1 178 ? -8.209 -6.432 5.550 1.00 90.44 178 SER A CA 1
ATOM 1422 C C . SER A 1 178 ? -6.693 -6.557 5.428 1.00 90.44 178 SER A C 1
ATOM 1424 O O . SER A 1 178 ? -6.097 -5.866 4.605 1.00 90.44 178 SER A O 1
ATOM 1426 N N . LEU A 1 179 ? -6.077 -7.417 6.241 1.00 90.81 179 LEU A N 1
ATOM 1427 C CA . LEU A 1 179 ? -4.649 -7.740 6.154 1.00 90.81 179 LEU A CA 1
ATOM 1428 C C . LEU A 1 179 ? -4.450 -8.927 5.204 1.00 90.81 179 LEU A C 1
ATOM 1430 O O . LEU A 1 179 ? -5.171 -9.921 5.316 1.00 90.81 179 LEU A O 1
ATOM 1434 N N . ARG A 1 180 ? -3.485 -8.835 4.285 1.00 91.00 180 ARG A N 1
ATOM 1435 C CA . ARG A 1 180 ? -3.116 -9.936 3.382 1.00 91.00 180 ARG A CA 1
ATOM 1436 C C . ARG A 1 180 ? -1.634 -9.911 3.055 1.00 91.00 180 ARG A C 1
ATOM 1438 O O . ARG A 1 180 ? -1.116 -8.854 2.711 1.00 91.00 180 ARG A O 1
ATOM 1445 N N . SER A 1 181 ? -0.963 -11.060 3.082 1.00 91.50 181 SER A N 1
ATOM 1446 C CA . SER A 1 181 ? 0.386 -11.119 2.518 1.00 91.50 181 SER A CA 1
ATOM 1447 C C . SER A 1 181 ? 0.345 -11.079 0.995 1.00 91.50 181 SER A C 1
ATOM 1449 O O . SER A 1 181 ? -0.507 -11.697 0.355 1.00 91.50 181 SER A O 1
ATOM 1451 N N . GLN A 1 182 ? 1.306 -10.386 0.402 1.00 90.88 182 GLN A N 1
ATOM 1452 C CA . GLN A 1 182 ? 1.492 -10.369 -1.045 1.00 90.88 182 GLN A CA 1
ATOM 1453 C C . GLN A 1 182 ? 2.245 -11.595 -1.570 1.00 90.88 182 GLN A C 1
ATOM 1455 O O . GLN A 1 182 ? 2.121 -11.934 -2.749 1.00 90.88 182 GLN A O 1
ATOM 1460 N N . TRP A 1 183 ? 3.051 -12.249 -0.728 1.00 91.81 183 TRP A N 1
ATOM 1461 C CA . TRP A 1 183 ? 4.014 -13.245 -1.189 1.00 91.81 183 TRP A CA 1
ATOM 1462 C C . TRP A 1 183 ? 3.395 -14.469 -1.846 1.00 91.81 183 TRP A C 1
ATOM 1464 O O . TRP A 1 183 ? 3.867 -14.830 -2.929 1.00 91.81 183 TRP A O 1
ATOM 1474 N N . PRO A 1 184 ? 2.342 -15.089 -1.282 1.00 91.94 184 PRO A N 1
ATOM 1475 C CA . PRO A 1 184 ? 1.747 -16.252 -1.921 1.00 91.94 184 PRO A CA 1
ATOM 1476 C C . PRO A 1 184 ? 1.235 -15.927 -3.330 1.00 91.94 184 PRO A C 1
ATOM 1478 O O . PRO A 1 184 ? 1.478 -16.688 -4.262 1.00 91.94 184 PRO A O 1
ATOM 1481 N N . VAL A 1 185 ? 0.642 -14.741 -3.520 1.00 91.12 185 VAL A N 1
ATOM 1482 C CA . VAL A 1 185 ? 0.162 -14.275 -4.830 1.00 91.12 185 VAL A CA 1
ATOM 1483 C C . VAL A 1 185 ? 1.320 -14.028 -5.795 1.00 91.12 185 VAL A C 1
ATOM 1485 O O . VAL A 1 185 ? 1.244 -14.418 -6.958 1.00 91.12 185 VAL A O 1
ATOM 1488 N N . ILE A 1 186 ? 2.411 -13.403 -5.340 1.00 92.12 186 ILE A N 1
ATOM 1489 C CA . ILE A 1 186 ? 3.599 -13.166 -6.178 1.00 92.12 186 ILE A CA 1
ATOM 1490 C C . ILE A 1 186 ? 4.217 -14.488 -6.637 1.00 92.12 186 ILE A C 1
ATOM 1492 O O . ILE A 1 186 ? 4.645 -14.601 -7.787 1.00 92.12 186 ILE A O 1
ATOM 1496 N N . VAL A 1 187 ? 4.292 -15.470 -5.740 1.00 92.75 187 VAL A N 1
ATOM 1497 C CA . VAL A 1 187 ? 4.867 -16.785 -6.025 1.00 92.75 187 VAL A CA 1
ATOM 1498 C C . VAL A 1 187 ? 3.975 -17.572 -6.981 1.00 92.75 187 VAL A C 1
ATOM 1500 O O . VAL A 1 187 ? 4.481 -18.080 -7.982 1.00 92.75 187 VAL A O 1
ATOM 1503 N N . ASP A 1 188 ? 2.671 -17.635 -6.712 1.00 91.44 188 ASP A N 1
ATOM 1504 C CA . ASP A 1 188 ? 1.695 -18.348 -7.541 1.00 91.44 188 ASP A CA 1
ATOM 1505 C C . ASP A 1 188 ? 1.576 -17.730 -8.945 1.00 91.44 188 ASP A C 1
ATOM 1507 O O . ASP A 1 188 ? 1.670 -18.414 -9.966 1.00 91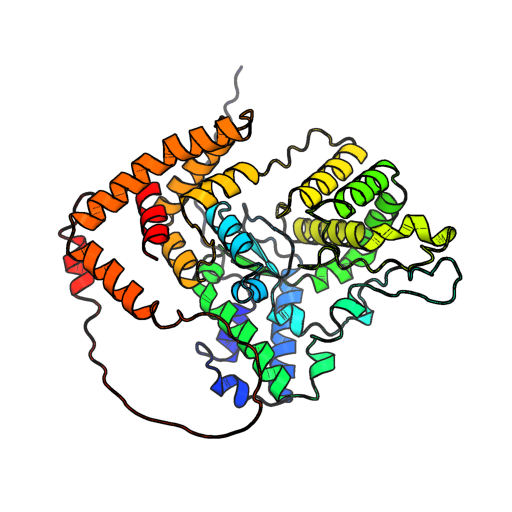.44 188 ASP A O 1
ATOM 1511 N N . ARG A 1 189 ? 1.501 -16.396 -9.018 1.00 92.12 189 ARG A N 1
ATOM 1512 C CA . ARG A 1 189 ? 1.294 -15.650 -10.270 1.00 92.12 189 ARG A CA 1
ATOM 1513 C C . ARG A 1 189 ? 2.584 -15.136 -10.908 1.00 92.12 189 ARG A C 1
ATOM 1515 O O . ARG A 1 189 ? 2.555 -14.245 -11.766 1.00 92.12 189 ARG A O 1
ATOM 1522 N N . LYS A 1 190 ? 3.736 -15.689 -10.518 1.00 93.88 190 LYS A N 1
ATOM 1523 C CA . LYS A 1 190 ? 5.075 -15.253 -10.955 1.00 93.88 190 LYS A CA 1
ATOM 1524 C C . LYS A 1 190 ? 5.187 -15.109 -12.472 1.00 93.88 190 LYS A C 1
ATOM 1526 O O . LYS A 1 190 ? 5.728 -14.119 -12.971 1.00 93.88 190 LYS A O 1
ATOM 1531 N N . HIS A 1 191 ? 4.694 -16.091 -13.224 1.00 93.56 191 HIS A N 1
ATOM 1532 C CA . HIS A 1 191 ? 4.801 -16.092 -14.683 1.00 93.56 191 HIS A CA 1
ATOM 1533 C C . HIS A 1 191 ? 3.924 -15.019 -15.334 1.00 93.56 191 HIS A C 1
ATOM 1535 O O . HIS A 1 191 ? 4.372 -14.359 -16.274 1.00 93.56 191 HIS A O 1
ATOM 1541 N N . GLN A 1 192 ? 2.714 -14.805 -14.823 1.00 92.81 192 GLN A N 1
ATOM 1542 C CA . GLN A 1 192 ? 1.771 -13.797 -15.299 1.00 92.81 192 GLN A CA 1
ATOM 1543 C C . GLN A 1 192 ? 2.318 -12.391 -15.034 1.00 92.81 192 GLN A C 1
ATOM 1545 O O . GLN A 1 192 ? 2.357 -11.569 -15.950 1.00 92.81 192 GLN A O 1
ATOM 1550 N N . ILE A 1 193 ? 2.835 -12.148 -13.824 1.00 93.06 193 ILE A N 1
A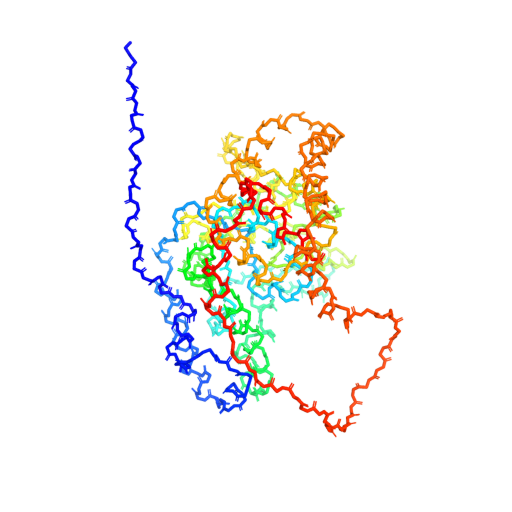TOM 1551 C CA . ILE A 1 193 ? 3.463 -10.876 -13.436 1.00 93.06 193 ILE A CA 1
ATOM 1552 C C . ILE A 1 193 ? 4.647 -10.563 -14.361 1.00 93.06 193 ILE A C 1
ATOM 1554 O O . ILE A 1 193 ? 4.689 -9.498 -14.981 1.00 93.06 193 ILE A O 1
ATOM 1558 N N . LEU A 1 194 ? 5.582 -11.507 -14.530 1.00 94.25 194 LEU A N 1
ATOM 1559 C CA . LEU A 1 194 ? 6.745 -11.312 -15.402 1.00 94.25 194 LEU A CA 1
ATOM 1560 C C . LEU A 1 194 ? 6.365 -11.148 -16.879 1.00 94.25 194 LEU A C 1
ATOM 1562 O O . LEU A 1 194 ? 7.039 -10.420 -17.608 1.00 94.25 194 LEU A O 1
ATOM 1566 N N . THR A 1 195 ? 5.311 -11.819 -17.342 1.00 93.31 195 THR A N 1
ATOM 1567 C CA . THR A 1 195 ? 4.826 -11.687 -18.725 1.00 93.31 195 THR A CA 1
ATOM 1568 C C . THR A 1 195 ? 4.224 -10.308 -18.963 1.00 93.31 195 THR A C 1
ATOM 1570 O O . THR A 1 195 ? 4.595 -9.649 -19.932 1.00 93.31 195 THR A O 1
ATOM 1573 N N . SER A 1 196 ? 3.379 -9.838 -18.043 1.00 92.62 196 SER A N 1
ATOM 1574 C CA . SER A 1 196 ? 2.840 -8.478 -18.049 1.00 92.62 196 SER A CA 1
ATOM 1575 C C . SER A 1 196 ? 3.964 -7.436 -18.065 1.00 92.62 196 SER A C 1
ATOM 1577 O O . SER A 1 196 ? 3.985 -6.568 -18.931 1.00 92.62 196 SER A O 1
ATOM 1579 N N . MET A 1 197 ? 4.949 -7.563 -17.171 1.00 95.06 197 MET A N 1
ATOM 1580 C CA . MET A 1 197 ? 6.109 -6.666 -17.129 1.00 95.06 197 MET A CA 1
ATOM 1581 C C . MET A 1 197 ? 6.873 -6.660 -18.462 1.00 95.06 197 MET A C 1
ATOM 1583 O O . MET A 1 197 ? 7.207 -5.603 -18.983 1.00 95.06 197 MET A O 1
ATOM 1587 N N . ARG A 1 198 ? 7.146 -7.831 -19.056 1.00 94.88 198 ARG A N 1
ATOM 1588 C CA . ARG A 1 198 ? 7.836 -7.917 -20.357 1.00 94.88 198 ARG A CA 1
ATOM 1589 C C . ARG A 1 198 ? 7.034 -7.276 -21.485 1.00 94.88 198 ARG A C 1
ATOM 1591 O O . ARG A 1 198 ? 7.640 -6.728 -22.402 1.00 94.88 198 ARG A O 1
ATOM 1598 N N . HIS A 1 199 ? 5.708 -7.361 -21.444 1.00 93.50 199 HIS A N 1
ATOM 1599 C CA . HIS A 1 199 ? 4.854 -6.663 -22.398 1.00 93.50 199 HIS A CA 1
ATOM 1600 C C . HIS A 1 199 ? 5.021 -5.144 -22.258 1.00 93.50 199 HIS A C 1
ATOM 1602 O O . HIS A 1 199 ? 5.328 -4.475 -23.243 1.00 93.50 199 HIS A O 1
ATOM 1608 N N . ASP A 1 200 ? 4.941 -4.622 -21.032 1.00 94.81 200 ASP A N 1
ATOM 1609 C CA . ASP A 1 200 ? 5.111 -3.191 -20.749 1.00 94.81 200 ASP A CA 1
ATOM 1610 C C . ASP A 1 200 ? 6.514 -2.691 -21.143 1.00 94.81 200 ASP A C 1
ATOM 1612 O O . ASP A 1 200 ? 6.646 -1.640 -21.765 1.00 94.81 200 ASP A O 1
ATOM 1616 N N . ILE A 1 201 ? 7.561 -3.495 -20.913 1.00 95.75 201 ILE A N 1
ATOM 1617 C CA . ILE A 1 201 ? 8.942 -3.199 -21.337 1.00 95.75 201 ILE A CA 1
ATOM 1618 C C . ILE A 1 201 ? 9.064 -3.003 -22.852 1.00 95.75 201 ILE A C 1
ATOM 1620 O O . ILE A 1 201 ? 9.878 -2.197 -23.307 1.00 95.75 201 ILE A O 1
ATOM 1624 N N . ASN A 1 202 ? 8.290 -3.745 -23.643 1.00 94.31 202 ASN A N 1
ATOM 1625 C CA . ASN A 1 202 ? 8.318 -3.641 -25.101 1.00 94.31 202 ASN A CA 1
ATOM 1626 C C . ASN A 1 202 ? 7.351 -2.572 -25.641 1.00 94.31 202 ASN A C 1
ATOM 1628 O O . ASN A 1 202 ? 7.365 -2.300 -26.840 1.00 94.31 202 ASN A O 1
ATOM 1632 N N . SER A 1 203 ? 6.536 -1.953 -24.784 1.00 95.00 203 SER A N 1
ATOM 1633 C CA . SER A 1 203 ? 5.622 -0.880 -25.165 1.00 95.00 203 SER A CA 1
ATOM 1634 C C . SER A 1 203 ? 6.333 0.471 -25.133 1.00 95.00 203 SER A C 1
ATOM 1636 O O . SER A 1 203 ? 6.705 0.971 -24.073 1.00 95.00 203 SER A O 1
ATOM 1638 N N . GLN A 1 204 ? 6.486 1.099 -26.302 1.00 95.00 204 GLN A N 1
ATOM 1639 C CA . GLN A 1 204 ? 7.089 2.431 -26.411 1.00 95.00 204 GLN A CA 1
ATOM 1640 C C . GLN A 1 204 ? 6.327 3.471 -25.576 1.00 95.00 204 GLN A C 1
ATOM 1642 O O . GLN A 1 204 ? 6.950 4.236 -24.848 1.00 95.00 204 GLN A O 1
ATOM 1647 N N . ARG A 1 205 ? 4.987 3.441 -25.606 1.00 94.31 205 ARG A N 1
ATOM 1648 C CA . ARG A 1 205 ? 4.136 4.363 -24.837 1.00 94.31 205 ARG A CA 1
ATOM 1649 C C . ARG A 1 205 ? 4.360 4.224 -23.327 1.00 94.31 205 ARG A C 1
ATOM 1651 O O . ARG A 1 205 ? 4.474 5.227 -22.632 1.00 94.31 205 ARG A O 1
ATOM 1658 N N . MET A 1 206 ? 4.461 2.988 -22.826 1.00 95.38 206 MET A N 1
ATOM 1659 C CA . MET A 1 206 ? 4.736 2.732 -21.405 1.00 95.38 206 MET A CA 1
ATOM 1660 C C . MET A 1 206 ? 6.124 3.235 -21.002 1.00 95.38 206 MET A C 1
ATOM 1662 O O . MET A 1 206 ? 6.276 3.842 -19.947 1.00 95.38 206 MET A O 1
ATOM 1666 N N . GLN A 1 207 ? 7.132 3.012 -21.850 1.00 95.62 207 GLN A N 1
ATOM 1667 C CA . GLN A 1 207 ? 8.500 3.483 -21.615 1.00 95.62 207 GLN A CA 1
ATOM 1668 C C . GLN A 1 207 ? 8.588 5.010 -21.589 1.00 95.62 207 GLN A C 1
ATOM 1670 O O . GLN A 1 207 ? 9.231 5.573 -20.708 1.00 95.62 207 GLN A O 1
ATOM 1675 N N . GLU A 1 208 ? 7.942 5.684 -22.541 1.00 95.38 208 GLU A N 1
ATOM 1676 C CA . GLU A 1 208 ? 7.904 7.146 -22.614 1.00 95.38 208 GLU A CA 1
ATOM 1677 C C . GLU A 1 208 ? 7.240 7.751 -21.376 1.00 95.38 208 GLU A C 1
ATOM 1679 O O . GLU A 1 208 ? 7.827 8.640 -20.760 1.00 95.38 208 GLU A O 1
ATOM 1684 N N . PHE A 1 209 ? 6.082 7.222 -20.965 1.00 95.12 209 PHE A N 1
ATOM 1685 C CA . PHE A 1 209 ? 5.408 7.671 -19.748 1.00 95.12 209 PHE A CA 1
ATOM 1686 C C . PHE A 1 209 ? 6.284 7.456 -18.508 1.00 95.12 209 PHE A C 1
ATOM 1688 O O . PHE A 1 209 ? 6.492 8.386 -17.734 1.00 95.12 209 PHE A O 1
ATOM 1695 N N . ALA A 1 210 ? 6.849 6.255 -18.333 1.00 94.06 210 ALA A N 1
ATOM 1696 C CA . ALA A 1 210 ? 7.677 5.947 -17.169 1.00 94.06 210 ALA A CA 1
ATOM 1697 C C . ALA A 1 210 ? 8.916 6.849 -17.077 1.00 94.06 210 ALA A C 1
ATOM 1699 O O . ALA A 1 210 ? 9.262 7.313 -15.993 1.00 94.06 210 ALA A O 1
ATOM 1700 N N . ASN A 1 211 ? 9.555 7.153 -18.209 1.00 92.62 211 ASN A N 1
ATOM 1701 C CA . ASN A 1 211 ? 10.688 8.077 -18.250 1.00 92.62 211 ASN A CA 1
ATOM 1702 C C . ASN A 1 211 ? 10.288 9.510 -17.873 1.00 92.62 211 ASN A C 1
ATOM 1704 O O . ASN A 1 211 ? 11.040 10.176 -17.168 1.00 92.62 211 ASN A O 1
ATOM 1708 N N . GLN A 1 212 ? 9.123 9.980 -18.329 1.00 93.19 212 GLN A N 1
ATOM 1709 C CA . GLN A 1 212 ? 8.613 11.309 -17.984 1.00 93.19 212 GLN A CA 1
ATOM 1710 C C . GLN A 1 212 ? 8.250 11.402 -16.499 1.00 93.19 212 GLN A C 1
ATOM 1712 O O . GLN A 1 212 ? 8.700 12.324 -15.824 1.00 93.19 212 GLN A O 1
ATOM 1717 N N . ALA A 1 213 ? 7.505 10.424 -15.977 1.00 91.38 213 ALA A N 1
ATOM 1718 C CA . ALA A 1 213 ? 7.110 10.376 -14.572 1.00 91.38 213 ALA A CA 1
ATOM 1719 C C . ALA A 1 213 ? 8.333 10.322 -13.641 1.00 91.38 213 ALA A C 1
ATOM 1721 O O . ALA A 1 213 ? 8.437 11.107 -12.703 1.00 91.38 213 ALA A O 1
ATOM 1722 N N . ASN A 1 214 ? 9.320 9.475 -13.949 1.00 89.06 214 ASN A N 1
ATOM 1723 C CA . ASN A 1 214 ? 10.548 9.356 -13.156 1.00 89.06 214 ASN A CA 1
ATOM 1724 C C . ASN A 1 214 ? 11.465 10.591 -13.209 1.00 89.06 214 ASN A C 1
ATOM 1726 O O . ASN A 1 214 ? 12.361 10.705 -12.376 1.00 89.06 214 ASN A O 1
ATOM 1730 N N . ALA A 1 215 ? 11.277 11.490 -14.178 1.00 87.75 215 ALA A N 1
ATOM 1731 C CA . ALA A 1 215 ? 11.992 12.763 -14.259 1.00 87.75 215 ALA A CA 1
ATOM 1732 C C . ALA A 1 215 ? 11.247 13.920 -13.561 1.00 87.75 215 ALA A C 1
ATOM 1734 O O . ALA A 1 215 ? 11.755 15.041 -13.549 1.00 87.75 215 ALA A O 1
ATOM 1735 N N . SER A 1 216 ? 10.050 13.664 -13.027 1.00 86.12 216 SER A N 1
ATOM 1736 C CA . SER A 1 216 ? 9.217 14.645 -12.328 1.00 86.12 216 SER A CA 1
ATOM 1737 C C . SER A 1 216 ? 9.425 14.608 -10.808 1.00 86.12 216 SER A C 1
ATOM 1739 O O . SER A 1 216 ? 10.140 13.750 -10.289 1.00 86.12 216 SER A O 1
ATOM 1741 N N . ASP A 1 217 ? 8.764 15.522 -10.093 1.00 82.62 217 ASP A N 1
ATOM 1742 C CA . ASP A 1 217 ? 8.772 15.568 -8.625 1.00 82.62 217 ASP A CA 1
ATOM 1743 C C . ASP A 1 217 ? 7.953 14.429 -7.970 1.00 82.62 217 ASP A C 1
ATOM 1745 O O . ASP A 1 217 ? 8.045 14.234 -6.758 1.00 82.62 217 ASP A O 1
ATOM 1749 N N . ASP A 1 218 ? 7.194 13.649 -8.754 1.00 81.50 218 ASP A N 1
ATOM 1750 C CA . ASP A 1 218 ? 6.437 12.469 -8.305 1.00 81.50 218 ASP A CA 1
ATOM 1751 C C . ASP A 1 218 ? 6.876 11.200 -9.072 1.00 81.50 218 ASP A C 1
ATOM 1753 O O . ASP A 1 218 ? 6.219 10.777 -10.028 1.00 81.50 218 ASP A O 1
ATOM 1757 N N . PRO A 1 219 ? 8.026 10.595 -8.717 1.00 88.44 219 PRO A N 1
ATOM 1758 C CA . PRO A 1 219 ? 8.516 9.396 -9.385 1.00 88.44 219 PRO A CA 1
ATOM 1759 C C . PRO A 1 219 ? 7.677 8.156 -9.046 1.00 88.44 219 PRO A C 1
ATOM 1761 O O . PRO A 1 219 ? 7.098 8.032 -7.961 1.00 88.44 219 PRO A O 1
ATOM 1764 N N . LEU A 1 220 ? 7.682 7.192 -9.968 1.00 89.56 220 LEU A N 1
ATOM 1765 C CA . LEU A 1 220 ? 6.916 5.950 -9.859 1.00 89.56 220 LEU A CA 1
ATOM 1766 C C . LEU A 1 220 ? 7.402 5.060 -8.709 1.00 89.56 220 LEU A C 1
ATOM 1768 O O . LEU A 1 220 ? 8.582 5.063 -8.333 1.00 89.56 220 LEU A O 1
ATOM 1772 N N . LEU A 1 221 ? 6.490 4.239 -8.183 1.00 87.12 221 LEU A N 1
ATOM 1773 C CA . LEU A 1 221 ? 6.842 3.200 -7.219 1.00 87.12 221 LEU A CA 1
ATOM 1774 C C . LEU A 1 221 ? 7.614 2.064 -7.893 1.00 87.12 221 LEU A C 1
ATOM 1776 O O . LEU A 1 221 ? 7.166 1.472 -8.875 1.00 87.12 221 LEU A O 1
ATOM 1780 N N . ILE A 1 222 ? 8.753 1.709 -7.301 1.00 86.56 222 ILE A N 1
ATOM 1781 C CA . ILE A 1 222 ? 9.527 0.516 -7.675 1.00 86.56 222 ILE A CA 1
ATOM 1782 C C . ILE A 1 222 ? 9.273 -0.654 -6.714 1.00 86.56 222 ILE A C 1
ATOM 1784 O O . ILE A 1 222 ? 9.435 -1.815 -7.085 1.00 86.56 222 ILE A O 1
ATOM 1788 N N . TRP A 1 223 ? 8.840 -0.352 -5.486 1.00 85.75 223 TRP A N 1
ATOM 1789 C CA . TRP A 1 223 ? 8.414 -1.303 -4.457 1.00 85.75 223 TRP A CA 1
ATOM 1790 C C . TRP A 1 223 ? 7.502 -0.601 -3.439 1.00 85.75 223 TRP A C 1
ATOM 1792 O O . TRP A 1 223 ? 7.388 0.615 -3.481 1.00 85.75 223 TRP A O 1
ATOM 1802 N N . ASP A 1 224 ? 6.899 -1.349 -2.511 1.00 75.62 224 ASP A N 1
ATOM 1803 C CA . ASP A 1 224 ? 5.796 -1.000 -1.594 1.00 75.62 224 ASP A CA 1
ATOM 1804 C C . ASP A 1 224 ? 5.736 0.423 -1.001 1.00 75.62 224 ASP A C 1
ATOM 1806 O O . ASP A 1 224 ? 4.655 0.891 -0.659 1.00 75.62 224 ASP A O 1
ATOM 1810 N N . HIS A 1 225 ? 6.859 1.114 -0.863 1.00 70.19 225 HIS A N 1
ATOM 1811 C CA . HIS A 1 225 ? 6.941 2.532 -0.490 1.00 70.19 225 HIS A CA 1
ATOM 1812 C C . HIS A 1 225 ? 8.180 3.215 -1.095 1.00 70.19 225 HIS A C 1
ATOM 1814 O O . HIS A 1 225 ? 8.535 4.333 -0.727 1.00 70.19 225 HIS A O 1
ATOM 1820 N N . ILE A 1 226 ? 8.883 2.523 -1.992 1.00 72.75 226 ILE A N 1
ATOM 1821 C CA . ILE A 1 226 ? 10.145 2.983 -2.548 1.00 72.75 226 ILE A CA 1
ATOM 1822 C C . ILE A 1 226 ? 9.845 3.729 -3.842 1.00 72.75 226 ILE A C 1
ATOM 1824 O O . ILE A 1 226 ? 9.427 3.126 -4.832 1.00 72.75 226 ILE A O 1
ATOM 1828 N N . ARG A 1 227 ? 10.101 5.035 -3.819 1.00 75.75 227 ARG A N 1
ATOM 1829 C CA . ARG A 1 227 ? 10.077 5.938 -4.975 1.00 75.75 227 ARG A CA 1
ATOM 1830 C C . ARG A 1 227 ? 11.458 6.555 -5.161 1.00 75.75 227 ARG A C 1
ATOM 1832 O O . ARG A 1 227 ? 12.202 6.701 -4.193 1.00 75.75 227 ARG A O 1
ATOM 1839 N N . GLY A 1 228 ? 11.820 6.912 -6.390 1.00 60.41 228 GLY A N 1
ATOM 1840 C CA . GLY A 1 228 ? 13.001 7.743 -6.673 1.00 60.41 228 GLY A CA 1
ATOM 1841 C C . GLY A 1 228 ? 14.382 7.135 -6.365 1.00 60.41 228 GLY A C 1
ATOM 1842 O O . GLY A 1 228 ? 15.388 7.698 -6.783 1.00 60.41 228 GLY A O 1
ATOM 1843 N N . LEU A 1 229 ? 14.483 5.963 -5.723 1.00 66.69 229 LEU A N 1
ATOM 1844 C CA . LEU A 1 229 ? 15.756 5.267 -5.450 1.00 66.69 229 LEU A CA 1
ATOM 1845 C C . LEU A 1 229 ? 16.323 4.519 -6.669 1.00 66.69 229 LEU A C 1
ATOM 1847 O O . LEU A 1 229 ? 17.054 3.533 -6.540 1.00 66.69 229 LEU A O 1
ATOM 1851 N N . LYS A 1 230 ? 16.003 4.985 -7.877 1.00 68.94 230 LYS A N 1
ATOM 1852 C CA . LYS A 1 230 ? 16.551 4.434 -9.111 1.00 68.94 230 LYS A CA 1
ATOM 1853 C C . LYS A 1 230 ? 17.992 4.903 -9.268 1.00 68.94 230 LYS A C 1
ATOM 1855 O O . LYS A 1 230 ? 18.279 5.960 -9.825 1.00 68.94 230 LYS A O 1
ATOM 1860 N N . VAL A 1 231 ? 18.919 4.095 -8.769 1.00 67.56 231 VAL A N 1
ATOM 1861 C CA . VAL A 1 231 ? 20.344 4.324 -8.999 1.00 67.56 231 VAL A CA 1
ATOM 1862 C C . VAL A 1 231 ? 20.595 4.215 -10.510 1.00 67.56 231 VAL A C 1
ATOM 1864 O O . VAL A 1 231 ? 20.203 3.243 -11.154 1.00 67.56 231 VAL A O 1
ATOM 1867 N N . THR A 1 232 ? 21.219 5.237 -11.089 1.00 71.31 232 THR A N 1
ATOM 1868 C CA . THR A 1 232 ? 21.604 5.257 -12.506 1.00 71.31 232 THR A CA 1
ATOM 1869 C C . THR A 1 232 ? 23.124 5.379 -12.580 1.00 71.31 232 THR A C 1
ATOM 1871 O O . THR A 1 232 ? 23.678 6.276 -11.942 1.00 71.31 232 THR A O 1
ATOM 1874 N N . PRO A 1 233 ? 23.834 4.498 -13.311 1.00 79.75 233 PRO A N 1
ATOM 1875 C CA . PRO A 1 233 ? 25.280 4.622 -13.458 1.00 79.75 233 PRO A CA 1
ATOM 1876 C C . PRO A 1 233 ? 25.656 5.958 -14.109 1.00 79.75 233 PRO A C 1
ATOM 1878 O O . PRO A 1 233 ? 24.998 6.383 -15.058 1.00 79.75 233 PRO A O 1
ATOM 1881 N N . SER A 1 234 ? 26.755 6.575 -13.667 1.00 80.94 234 SER A N 1
ATOM 1882 C CA . SER A 1 234 ? 27.278 7.824 -14.254 1.00 80.94 234 SER A CA 1
ATOM 1883 C C . SER A 1 234 ? 27.581 7.696 -15.751 1.00 80.94 234 SER A C 1
ATOM 1885 O O . SER A 1 234 ? 27.357 8.625 -16.517 1.00 80.94 234 SER A O 1
ATOM 1887 N N . GLU A 1 235 ? 28.026 6.513 -16.178 1.00 86.31 235 GLU A N 1
ATOM 1888 C CA . GLU A 1 235 ? 28.315 6.164 -17.578 1.00 86.31 235 GLU A CA 1
ATOM 1889 C C . GLU A 1 235 ? 27.056 5.787 -18.385 1.00 86.31 235 GLU A C 1
ATOM 1891 O O . GLU A 1 235 ? 27.144 5.261 -19.498 1.00 86.31 235 GLU A O 1
ATOM 1896 N N . GLY A 1 236 ? 25.870 5.971 -17.798 1.00 86.94 236 GLY A N 1
ATOM 1897 C CA . GLY A 1 236 ? 24.607 5.469 -18.319 1.00 86.94 236 GLY A CA 1
ATOM 1898 C C . GLY A 1 236 ? 24.523 3.940 -18.314 1.00 86.94 236 GLY A C 1
ATOM 1899 O O . GLY A 1 236 ? 25.358 3.227 -17.750 1.00 86.94 236 GLY A O 1
ATOM 1900 N N . VAL A 1 237 ? 23.483 3.417 -18.957 1.00 89.81 237 VAL A N 1
ATOM 1901 C CA . VAL A 1 237 ? 23.202 1.979 -19.030 1.00 89.81 237 VAL A CA 1
ATOM 1902 C C . VAL A 1 237 ? 23.692 1.388 -20.348 1.00 89.81 237 VAL A C 1
ATOM 1904 O O . VAL A 1 237 ? 23.629 2.013 -21.413 1.00 89.81 237 VAL A O 1
ATOM 1907 N N . TRP A 1 238 ? 24.161 0.141 -20.296 1.00 93.25 238 TRP A N 1
ATOM 1908 C CA . TRP A 1 238 ? 24.559 -0.601 -21.484 1.00 93.25 238 TRP A CA 1
ATOM 1909 C C . TRP A 1 238 ? 23.405 -0.699 -22.491 1.00 93.25 238 TRP A C 1
ATOM 1911 O O . TRP A 1 238 ? 22.277 -1.035 -22.142 1.00 93.25 238 TRP A O 1
ATOM 1921 N N . LYS A 1 239 ? 23.692 -0.464 -23.779 1.00 91.56 239 LYS A N 1
ATOM 1922 C CA . LYS A 1 239 ? 22.676 -0.317 -24.842 1.00 91.56 239 LYS A CA 1
ATOM 1923 C C . LYS A 1 239 ? 21.626 -1.440 -24.882 1.00 91.56 239 LYS A C 1
ATOM 1925 O O . LYS A 1 239 ? 20.465 -1.173 -25.169 1.00 91.56 239 LYS A O 1
ATOM 1930 N N . VAL A 1 240 ? 22.022 -2.684 -24.605 1.00 91.06 240 VAL A N 1
ATOM 1931 C CA . VAL A 1 240 ? 21.118 -3.854 -24.620 1.00 91.06 240 VAL A CA 1
ATOM 1932 C C . VAL A 1 240 ? 20.172 -3.876 -23.413 1.00 91.06 240 VAL A C 1
ATOM 1934 O O . VAL A 1 240 ? 19.076 -4.434 -23.496 1.00 91.06 240 VAL A O 1
ATOM 1937 N N . ASP A 1 241 ? 20.582 -3.265 -22.303 1.00 91.75 241 ASP A N 1
ATOM 1938 C CA . ASP A 1 241 ? 19.824 -3.226 -21.055 1.00 91.75 241 ASP A CA 1
ATOM 1939 C C . ASP A 1 241 ? 18.939 -1.975 -20.939 1.00 91.75 241 ASP A C 1
ATOM 1941 O O . ASP A 1 241 ? 18.031 -1.978 -20.121 1.00 91.75 241 ASP A O 1
ATOM 1945 N N . ARG A 1 242 ? 19.107 -0.961 -21.804 1.00 90.19 242 ARG A N 1
ATOM 1946 C CA . ARG A 1 242 ? 18.346 0.307 -21.762 1.00 90.19 242 ARG A CA 1
ATOM 1947 C C . ARG A 1 242 ? 16.825 0.119 -21.670 1.00 90.19 242 ARG A C 1
ATOM 1949 O O . ARG A 1 242 ? 16.169 0.750 -20.860 1.00 90.19 242 ARG A O 1
ATOM 1956 N N . ARG A 1 243 ? 16.243 -0.805 -22.442 1.00 91.31 243 ARG A N 1
ATOM 1957 C CA . ARG A 1 243 ? 14.788 -1.070 -22.375 1.00 91.31 243 ARG A CA 1
ATOM 1958 C C . ARG A 1 243 ? 14.320 -1.635 -21.025 1.00 91.31 243 ARG A C 1
ATOM 1960 O O . ARG A 1 243 ? 13.136 -1.609 -20.729 1.00 91.31 243 ARG A O 1
ATOM 1967 N N . TRP A 1 244 ? 15.228 -2.172 -20.217 1.00 93.00 244 TRP A N 1
ATOM 1968 C CA . TRP A 1 244 ? 14.932 -2.753 -18.907 1.00 93.00 244 TRP A CA 1
ATOM 1969 C C . TRP A 1 244 ? 15.086 -1.743 -17.766 1.00 93.00 244 TRP A C 1
ATOM 1971 O O . TRP A 1 244 ? 14.886 -2.109 -16.613 1.00 93.00 244 TRP A O 1
ATOM 1981 N N . GLU A 1 245 ? 15.419 -0.482 -18.060 1.00 90.56 245 GLU A N 1
ATOM 1982 C CA . GLU A 1 245 ? 15.595 0.564 -17.046 1.00 90.56 245 GLU A CA 1
ATOM 1983 C C . GLU A 1 245 ? 14.348 0.772 -16.182 1.00 90.56 245 GLU A C 1
ATOM 1985 O O . GLU A 1 245 ? 14.496 1.047 -14.998 1.00 90.56 245 GLU A O 1
ATOM 1990 N N . ASN A 1 246 ? 13.150 0.617 -16.755 1.00 92.94 246 ASN A N 1
ATOM 1991 C CA . ASN A 1 246 ? 11.866 0.791 -16.062 1.00 92.94 246 ASN A CA 1
ATOM 1992 C C . ASN A 1 246 ? 11.219 -0.542 -15.627 1.00 92.94 246 ASN A C 1
ATOM 1994 O O . ASN A 1 246 ? 10.011 -0.626 -15.404 1.00 92.94 246 ASN A O 1
ATOM 1998 N N . GLN A 1 247 ? 11.988 -1.639 -15.582 1.00 93.56 247 GLN A N 1
ATOM 1999 C CA . GLN A 1 247 ? 11.425 -2.959 -15.273 1.00 93.56 247 GLN A CA 1
ATOM 2000 C C . GLN A 1 247 ? 10.828 -3.040 -13.860 1.00 93.56 247 GLN A C 1
ATOM 2002 O O . GLN A 1 247 ? 9.913 -3.828 -13.644 1.00 93.56 247 GLN A O 1
ATOM 2007 N N . TYR A 1 248 ? 11.338 -2.251 -12.912 1.00 92.06 248 TYR A N 1
ATOM 2008 C CA . TYR A 1 248 ? 10.927 -2.297 -11.509 1.00 92.06 248 TYR A CA 1
ATOM 2009 C C . TYR A 1 248 ? 9.536 -1.689 -11.319 1.00 92.06 248 TYR A C 1
ATOM 2011 O O . TYR A 1 248 ? 8.683 -2.283 -10.668 1.00 92.06 248 TYR A O 1
ATOM 2019 N N . GLU A 1 249 ? 9.285 -0.564 -11.976 1.00 92.94 249 GLU A N 1
ATOM 2020 C CA . GLU A 1 249 ? 8.016 0.154 -12.018 1.00 92.94 249 GLU A CA 1
ATOM 2021 C C . GLU A 1 249 ? 6.930 -0.717 -12.666 1.00 92.94 249 GLU A C 1
ATOM 2023 O O . GLU A 1 249 ? 5.837 -0.905 -12.127 1.00 92.94 249 GLU A O 1
ATOM 2028 N N . PHE A 1 250 ? 7.251 -1.341 -13.804 1.00 94.81 250 PHE A N 1
ATOM 2029 C CA . PHE A 1 250 ? 6.322 -2.246 -14.483 1.00 94.81 250 PHE A CA 1
ATOM 2030 C C . PHE A 1 250 ? 6.077 -3.534 -13.692 1.00 94.81 250 PHE A C 1
ATOM 2032 O O . PHE A 1 250 ? 4.957 -4.053 -13.683 1.00 94.81 250 PHE A O 1
ATOM 2039 N N . PHE A 1 251 ? 7.101 -4.049 -13.006 1.00 93.81 251 PHE A N 1
ATOM 2040 C CA . PHE A 1 251 ? 6.946 -5.174 -12.092 1.00 93.81 251 PHE A CA 1
ATOM 2041 C C . PHE A 1 251 ? 6.020 -4.811 -10.930 1.00 93.81 251 PHE A C 1
ATOM 2043 O O . PHE A 1 251 ? 5.101 -5.575 -10.634 1.00 93.81 251 PHE A O 1
ATOM 2050 N N . TYR A 1 252 ? 6.219 -3.646 -10.309 1.00 92.25 252 TYR A N 1
ATOM 2051 C CA . TYR A 1 252 ? 5.389 -3.163 -9.211 1.00 92.25 252 TYR A CA 1
ATOM 2052 C C . TYR A 1 252 ? 3.923 -3.026 -9.633 1.00 92.25 252 TYR A C 1
ATOM 2054 O O . TYR A 1 252 ? 3.046 -3.578 -8.966 1.00 92.25 252 TYR A O 1
ATOM 2062 N N . LEU A 1 253 ? 3.646 -2.391 -10.778 1.00 91.62 253 LEU A N 1
ATOM 2063 C CA . LEU A 1 253 ? 2.287 -2.289 -11.313 1.00 91.62 253 LEU A CA 1
ATOM 2064 C C . LEU A 1 253 ? 1.666 -3.675 -11.550 1.00 91.62 253 LEU A C 1
ATOM 2066 O O . LEU A 1 253 ? 0.534 -3.930 -11.141 1.00 91.62 253 LEU A O 1
ATOM 2070 N N . ALA A 1 254 ? 2.403 -4.594 -12.180 1.00 92.81 254 ALA A N 1
ATOM 2071 C CA . ALA A 1 254 ? 1.916 -5.942 -12.469 1.00 92.81 254 ALA A CA 1
ATOM 2072 C C . ALA A 1 254 ? 1.631 -6.755 -11.192 1.00 92.81 254 ALA A C 1
ATOM 2074 O O . ALA A 1 254 ? 0.578 -7.384 -11.089 1.00 92.81 254 ALA A O 1
ATOM 2075 N N . LYS A 1 255 ? 2.536 -6.709 -10.206 1.00 92.94 255 LYS A N 1
ATOM 2076 C CA . LYS A 1 255 ? 2.371 -7.319 -8.876 1.00 92.94 255 LYS A CA 1
ATOM 2077 C C . LYS A 1 255 ? 1.119 -6.785 -8.183 1.00 92.94 255 LYS A C 1
ATOM 2079 O O . LYS A 1 255 ? 0.313 -7.555 -7.667 1.00 92.94 255 LYS A O 1
ATOM 2084 N N . THR A 1 256 ? 0.953 -5.470 -8.177 1.00 91.31 256 THR A N 1
ATOM 2085 C CA . THR A 1 256 ? -0.132 -4.802 -7.463 1.00 91.31 256 THR A CA 1
ATOM 2086 C C . THR A 1 256 ? -1.491 -5.099 -8.100 1.00 91.31 256 THR A C 1
ATOM 2088 O O . THR A 1 256 ? -2.451 -5.385 -7.385 1.00 91.31 256 THR A O 1
ATOM 2091 N N . LEU A 1 257 ? -1.565 -5.156 -9.434 1.00 89.31 257 LEU A N 1
ATOM 2092 C CA . LEU A 1 257 ? -2.759 -5.617 -10.149 1.00 89.31 257 LEU A CA 1
ATOM 2093 C C . LEU A 1 257 ? -3.064 -7.096 -9.882 1.00 89.31 257 LEU A C 1
ATOM 2095 O O . LEU A 1 257 ? -4.222 -7.445 -9.675 1.00 89.31 257 LEU A O 1
ATOM 2099 N N . ALA A 1 258 ? -2.046 -7.961 -9.841 1.00 89.00 258 ALA A N 1
ATOM 2100 C CA . ALA A 1 258 ? -2.231 -9.378 -9.533 1.00 89.00 258 ALA A CA 1
ATOM 2101 C C . ALA A 1 258 ? -2.770 -9.597 -8.111 1.00 89.00 258 ALA A C 1
ATOM 2103 O O . ALA A 1 258 ? -3.644 -10.440 -7.918 1.00 89.00 258 ALA A O 1
ATOM 2104 N N . LEU A 1 259 ? -2.290 -8.820 -7.134 1.00 90.12 259 LEU A N 1
ATOM 2105 C CA . LEU A 1 259 ? -2.802 -8.854 -5.763 1.00 90.12 259 LEU A CA 1
ATOM 2106 C C . LEU A 1 259 ? -4.235 -8.321 -5.673 1.00 90.12 259 LEU A C 1
ATOM 2108 O O . LEU A 1 259 ? -5.065 -8.930 -5.001 1.00 90.12 259 LEU A O 1
ATOM 2112 N N . ALA A 1 260 ? -4.535 -7.224 -6.374 1.00 88.12 260 ALA A N 1
ATOM 2113 C CA . ALA A 1 26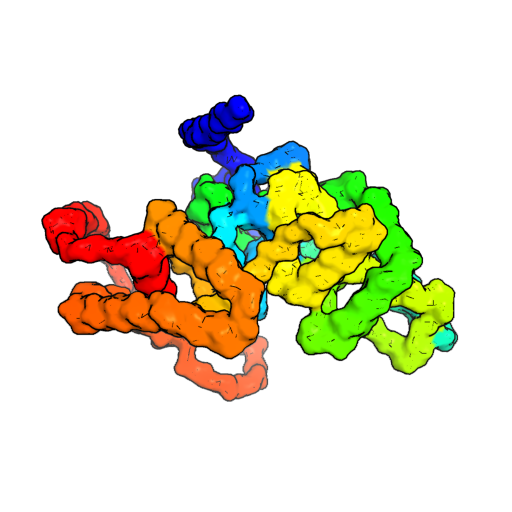0 ? -5.885 -6.672 -6.431 1.00 88.12 260 ALA A CA 1
ATOM 2114 C C . ALA A 1 260 ? -6.886 -7.691 -6.996 1.00 88.12 260 ALA A C 1
ATOM 2116 O O . ALA A 1 260 ? -7.931 -7.936 -6.396 1.00 88.12 260 ALA A O 1
ATOM 2117 N N . ASP A 1 261 ? -6.524 -8.331 -8.109 1.00 86.75 261 ASP A N 1
ATOM 2118 C CA . ASP A 1 261 ? -7.330 -9.365 -8.755 1.00 86.75 261 ASP A CA 1
ATOM 2119 C C . ASP A 1 261 ? -7.528 -10.588 -7.847 1.00 86.75 261 ASP A C 1
ATOM 2121 O O . ASP A 1 261 ? -8.662 -11.001 -7.622 1.00 86.75 261 ASP A O 1
ATOM 212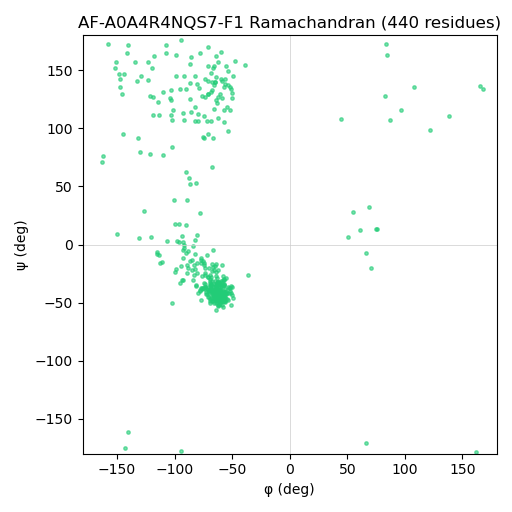5 N N . SER A 1 262 ? -6.454 -11.106 -7.237 1.00 86.56 262 SER A N 1
ATOM 2126 C CA . SER A 1 262 ? -6.526 -12.250 -6.311 1.00 86.56 262 SER A CA 1
ATOM 2127 C C . SER A 1 262 ? -7.427 -11.986 -5.104 1.00 86.56 262 SER A C 1
ATOM 2129 O O . SER A 1 262 ? -8.047 -12.904 -4.580 1.00 86.56 262 SER A O 1
ATOM 2131 N N . ALA A 1 263 ? -7.500 -10.738 -4.640 1.00 86.44 263 ALA A N 1
ATOM 2132 C CA . ALA A 1 263 ? -8.351 -10.360 -3.520 1.00 86.44 263 ALA A CA 1
ATOM 2133 C C . ALA A 1 263 ? -9.768 -9.928 -3.928 1.00 86.44 263 ALA A C 1
ATOM 2135 O O . ALA A 1 263 ? -10.605 -9.726 -3.048 1.00 86.44 263 ALA A O 1
ATOM 2136 N N . GLY A 1 264 ? -10.057 -9.789 -5.225 1.00 81.94 264 GLY A N 1
ATOM 2137 C CA . GLY A 1 264 ? -11.342 -9.283 -5.712 1.00 81.94 264 GLY A CA 1
ATOM 2138 C C . GLY A 1 264 ? -11.567 -7.796 -5.410 1.00 81.94 264 GLY A C 1
ATOM 2139 O O . GLY A 1 264 ? -12.700 -7.373 -5.178 1.00 81.94 264 GLY A O 1
ATOM 2140 N N . VAL A 1 265 ? -10.499 -6.994 -5.382 1.00 83.12 265 VAL A N 1
ATOM 2141 C CA . VAL A 1 265 ? -10.542 -5.561 -5.045 1.00 83.12 265 VAL A CA 1
ATOM 2142 C C . VAL A 1 265 ? -10.096 -4.676 -6.192 1.00 83.12 265 VAL A C 1
ATOM 2144 O O . VAL A 1 265 ? -9.419 -5.099 -7.126 1.00 83.12 265 VAL A O 1
ATOM 2147 N N . LYS A 1 266 ? -10.447 -3.393 -6.099 1.00 82.44 266 LYS A N 1
ATOM 2148 C CA . LYS A 1 266 ? -9.980 -2.384 -7.050 1.00 82.44 266 LYS A CA 1
ATOM 2149 C C . LYS A 1 266 ? -8.637 -1.829 -6.593 1.00 82.44 266 LYS A C 1
ATOM 2151 O O . LYS A 1 266 ? -8.534 -1.323 -5.476 1.00 82.44 266 LYS A O 1
ATOM 2156 N N . TYR A 1 267 ? -7.637 -1.892 -7.468 1.00 83.44 267 TYR A N 1
ATOM 2157 C CA . TYR A 1 267 ? -6.383 -1.174 -7.263 1.00 83.44 267 TYR A CA 1
ATOM 2158 C C . TYR A 1 267 ? -6.616 0.339 -7.384 1.00 83.44 267 TYR A C 1
ATOM 2160 O O . TYR A 1 267 ? -7.262 0.797 -8.330 1.00 83.44 267 TYR A O 1
ATOM 2168 N N . VAL A 1 268 ? -6.110 1.101 -6.414 1.00 78.31 268 VAL A N 1
ATOM 2169 C CA . VAL A 1 268 ? -6.246 2.557 -6.329 1.00 78.31 268 VAL A CA 1
ATOM 2170 C C . VAL A 1 268 ? -4.895 3.207 -6.043 1.00 78.31 268 VAL A C 1
ATOM 2172 O O . VAL A 1 268 ? -4.517 3.344 -4.889 1.00 78.31 268 VAL A O 1
ATOM 2175 N N . PRO A 1 269 ? -4.141 3.606 -7.075 1.00 79.00 269 PRO A N 1
ATOM 2176 C CA . PRO A 1 269 ? -2.836 4.227 -6.876 1.00 79.00 269 PRO A CA 1
ATOM 2177 C C . PRO A 1 269 ? -2.909 5.429 -5.924 1.00 79.00 269 PRO A C 1
ATOM 2179 O O . PRO A 1 269 ? -3.840 6.232 -6.020 1.00 79.00 269 PRO A O 1
ATOM 2182 N N . SER A 1 270 ? -1.946 5.540 -5.005 1.00 74.12 270 SER A N 1
ATOM 2183 C CA . SER A 1 270 ? -1.890 6.648 -4.042 1.00 74.12 270 SER A CA 1
ATOM 2184 C C . SER A 1 270 ? -1.291 7.934 -4.619 1.00 74.12 270 SER A C 1
ATOM 2186 O O . SER A 1 270 ? -1.494 8.992 -4.032 1.00 74.12 270 SER A O 1
ATOM 2188 N N . ALA A 1 271 ? -0.601 7.858 -5.762 1.00 77.56 271 ALA A N 1
ATOM 2189 C CA . ALA A 1 271 ? -0.007 9.004 -6.447 1.00 77.56 271 ALA A CA 1
ATOM 2190 C C . ALA A 1 271 ? -0.500 9.141 -7.895 1.00 77.56 271 ALA A C 1
ATOM 2192 O O . ALA A 1 271 ? -0.959 8.176 -8.519 1.00 77.56 271 ALA A O 1
ATOM 2193 N N . GLU A 1 272 ? -0.400 10.359 -8.429 1.00 80.12 272 GLU A N 1
ATOM 2194 C CA . GLU A 1 272 ? -0.877 10.698 -9.772 1.00 80.12 272 GLU A CA 1
ATOM 2195 C C . GLU A 1 272 ? -0.035 10.031 -10.861 1.00 80.12 272 GLU A C 1
ATOM 2197 O O . GLU A 1 272 ? -0.590 9.532 -11.841 1.00 80.12 272 GLU A O 1
ATOM 2202 N N . SER A 1 273 ? 1.284 9.946 -10.670 1.00 86.75 273 SER A N 1
ATOM 2203 C CA . SER A 1 273 ? 2.198 9.250 -11.583 1.00 86.75 273 SER A CA 1
ATOM 2204 C C . SER A 1 273 ? 1.827 7.773 -11.774 1.00 86.75 273 SER A C 1
ATOM 2206 O O . SER A 1 273 ? 1.719 7.293 -12.906 1.00 86.75 273 SER A O 1
ATOM 2208 N N . ASP A 1 274 ? 1.552 7.054 -10.683 1.00 85.38 274 ASP A N 1
ATOM 2209 C CA . ASP A 1 274 ? 1.151 5.644 -10.720 1.00 85.38 274 ASP A CA 1
ATOM 2210 C C . ASP A 1 274 ? -0.239 5.463 -11.360 1.00 85.38 274 ASP A C 1
ATOM 2212 O O . ASP A 1 274 ? -0.475 4.496 -12.095 1.00 85.38 274 ASP A O 1
ATOM 2216 N N . LEU A 1 275 ? -1.162 6.409 -11.134 1.00 83.69 275 LEU A N 1
ATOM 2217 C CA . LEU A 1 275 ? -2.460 6.440 -11.816 1.00 83.69 275 LEU A CA 1
ATOM 2218 C C . LEU A 1 275 ? -2.308 6.663 -13.320 1.00 83.69 275 LEU A C 1
ATOM 2220 O O . LEU A 1 275 ? -2.929 5.940 -14.103 1.00 83.69 275 LEU A O 1
ATOM 2224 N N . GLY A 1 276 ? -1.465 7.606 -13.733 1.00 85.56 276 GLY A N 1
ATOM 2225 C CA . GLY A 1 276 ? -1.173 7.847 -15.142 1.00 85.56 276 GLY A CA 1
ATOM 2226 C C . GLY A 1 276 ? -0.519 6.636 -15.812 1.00 85.56 276 GLY A C 1
ATOM 2227 O O . GLY A 1 276 ? -0.863 6.301 -16.949 1.00 85.56 276 GLY A O 1
ATOM 2228 N N . LEU A 1 277 ? 0.338 5.897 -15.098 1.00 90.19 277 LEU A N 1
ATOM 2229 C CA . LEU A 1 277 ? 0.929 4.659 -15.609 1.00 90.19 277 LEU A CA 1
ATOM 2230 C C . LEU A 1 277 ? -0.137 3.570 -15.813 1.00 90.19 277 LEU A C 1
ATOM 2232 O O . LEU A 1 277 ? -0.160 2.905 -16.852 1.00 90.19 277 LEU A O 1
ATOM 2236 N N . LEU A 1 278 ? -1.049 3.406 -14.850 1.00 86.69 278 LEU A N 1
ATOM 2237 C CA . LEU A 1 278 ? -2.180 2.482 -14.962 1.00 86.69 278 LEU A CA 1
ATOM 2238 C C . LEU A 1 278 ? -3.098 2.849 -16.139 1.00 86.69 278 LEU A C 1
ATOM 2240 O O . LEU A 1 278 ? -3.478 1.970 -16.913 1.00 86.69 278 LEU A O 1
ATOM 2244 N N . GLN A 1 279 ? -3.430 4.130 -16.304 1.00 84.00 279 GLN A N 1
ATOM 2245 C CA . GLN A 1 279 ? -4.239 4.616 -17.426 1.00 84.00 279 GLN A CA 1
ATOM 2246 C C . GLN A 1 279 ? -3.542 4.357 -18.764 1.00 84.00 279 GLN A C 1
ATOM 2248 O O . GLN A 1 279 ? -4.145 3.770 -19.660 1.00 84.00 279 GLN A O 1
ATOM 2253 N N . THR A 1 280 ? -2.248 4.671 -18.862 1.00 88.25 280 THR A N 1
ATOM 2254 C CA . THR A 1 280 ? -1.430 4.402 -20.054 1.00 88.25 280 THR A CA 1
ATOM 2255 C C . THR A 1 280 ? -1.452 2.918 -20.421 1.00 88.25 280 THR A C 1
ATOM 2257 O O . THR A 1 280 ? -1.590 2.557 -21.595 1.00 88.25 280 THR A O 1
ATOM 2260 N N . LYS A 1 281 ? -1.375 2.036 -19.418 1.00 87.56 281 LYS A N 1
ATOM 2261 C CA . LYS A 1 281 ? -1.483 0.591 -19.618 1.00 87.56 281 LYS A CA 1
ATOM 2262 C C . LYS A 1 281 ? -2.857 0.184 -20.144 1.00 87.56 281 LYS A C 1
ATOM 2264 O O . LYS A 1 281 ? -2.925 -0.558 -21.122 1.00 87.56 281 LYS A O 1
ATOM 2269 N N . LEU A 1 282 ? -3.940 0.672 -19.542 1.00 80.38 282 LEU A N 1
ATOM 2270 C CA . LEU A 1 282 ? -5.311 0.377 -19.978 1.00 80.38 282 LEU A CA 1
ATOM 2271 C C . LEU A 1 282 ? -5.561 0.858 -21.412 1.00 80.38 282 LEU A C 1
ATOM 2273 O O . LEU A 1 282 ? -6.080 0.110 -22.239 1.00 80.38 282 LEU A O 1
ATOM 2277 N N . GLU A 1 283 ? -5.120 2.065 -21.746 1.00 78.75 283 GLU A N 1
ATOM 2278 C CA . GLU A 1 283 ? -5.195 2.605 -23.103 1.00 78.75 283 GLU A CA 1
ATOM 2279 C C . GLU A 1 283 ? -4.423 1.741 -24.103 1.00 78.75 283 GLU A C 1
ATOM 2281 O O . GLU A 1 283 ? -4.934 1.459 -25.187 1.00 78.75 283 GLU A O 1
ATOM 2286 N N . SER A 1 284 ? -3.232 1.251 -23.731 1.00 78.56 284 SER A N 1
ATOM 2287 C CA . SER A 1 284 ? -2.444 0.349 -24.585 1.00 78.56 284 SER A CA 1
ATOM 2288 C C . SER A 1 284 ? -3.143 -0.988 -24.878 1.00 78.56 284 SER A C 1
ATOM 2290 O O . SER A 1 284 ? -2.852 -1.624 -25.888 1.00 78.56 284 SER A O 1
ATOM 2292 N N . LEU A 1 285 ? -4.101 -1.386 -24.034 1.00 73.62 285 LEU A N 1
ATOM 2293 C CA . LEU A 1 285 ? -4.946 -2.573 -24.199 1.00 73.62 285 LEU A CA 1
ATOM 2294 C C . LEU A 1 285 ? -6.281 -2.268 -24.910 1.00 73.62 285 LEU A C 1
ATOM 2296 O O . LEU A 1 285 ? -7.156 -3.130 -24.973 1.00 73.62 285 LEU A O 1
ATOM 2300 N N . GLY A 1 286 ? -6.470 -1.045 -25.418 1.00 72.06 286 GLY A N 1
ATOM 2301 C CA . GLY A 1 286 ? -7.719 -0.592 -26.042 1.00 72.06 286 GLY A CA 1
ATOM 2302 C C . GLY A 1 286 ? -8.846 -0.295 -25.045 1.00 72.06 286 GLY A C 1
ATOM 2303 O O . GLY A 1 286 ? -9.997 -0.139 -25.442 1.00 72.06 286 GLY A O 1
ATOM 2304 N N . GLN A 1 287 ? -8.529 -0.199 -23.752 1.00 64.19 287 GLN A N 1
ATOM 2305 C CA . GLN A 1 287 ? -9.473 -0.012 -22.645 1.00 64.19 287 GLN A CA 1
ATOM 2306 C C . GLN A 1 287 ? -9.527 1.452 -22.170 1.00 64.19 287 GLN A C 1
ATOM 2308 O O . GLN A 1 287 ? -9.654 1.723 -20.978 1.00 64.19 287 GLN A O 1
ATOM 2313 N N . ALA A 1 288 ? -9.458 2.415 -23.097 1.00 54.56 288 ALA A N 1
ATOM 2314 C CA . ALA A 1 288 ? -9.404 3.854 -22.792 1.00 54.56 288 ALA A CA 1
ATOM 2315 C C . ALA A 1 288 ? -10.610 4.383 -21.977 1.00 54.56 288 ALA A C 1
ATOM 2317 O O . ALA A 1 288 ? -10.530 5.441 -21.361 1.00 54.56 288 ALA A O 1
ATOM 2318 N N . ASN A 1 289 ? -11.722 3.639 -21.938 1.00 48.94 289 ASN A N 1
ATOM 2319 C CA . ASN A 1 289 ? -12.946 4.017 -21.224 1.00 48.94 289 ASN A CA 1
ATOM 2320 C C . ASN A 1 289 ? -13.089 3.379 -19.833 1.00 48.94 289 ASN A C 1
ATOM 2322 O O . ASN A 1 289 ? -14.109 3.586 -19.171 1.00 48.94 289 ASN A O 1
ATOM 2326 N N . VAL A 1 290 ? -12.105 2.604 -19.364 1.00 52.81 290 VAL A N 1
ATOM 2327 C CA . VAL A 1 290 ? -12.125 2.067 -17.999 1.00 52.81 290 VAL A CA 1
ATOM 2328 C C . VAL A 1 290 ? -11.796 3.220 -17.055 1.00 52.81 290 VAL A C 1
ATOM 2330 O O . VAL A 1 290 ? -10.638 3.540 -16.809 1.00 52.81 290 VAL A O 1
ATOM 2333 N N . GLY A 1 291 ? -12.846 3.897 -16.586 1.00 49.03 291 GLY A N 1
ATOM 2334 C CA . GLY A 1 291 ? -12.786 5.098 -15.758 1.00 49.03 291 GLY A CA 1
ATOM 2335 C C . GLY A 1 291 ? -12.226 4.847 -14.360 1.00 49.03 291 GLY A C 1
ATOM 2336 O O . GLY A 1 291 ? -12.944 5.010 -13.375 1.00 49.03 291 GLY A O 1
ATOM 2337 N N . VAL A 1 292 ? -10.944 4.490 -14.261 1.00 52.62 292 VAL A N 1
ATOM 2338 C CA . VAL A 1 292 ? -10.186 4.581 -13.014 1.00 52.62 292 VAL A CA 1
ATOM 2339 C C . VAL A 1 292 ? -10.062 6.067 -12.691 1.00 52.62 292 VAL A C 1
ATOM 2341 O O . VAL A 1 292 ? -9.190 6.769 -13.200 1.00 52.62 292 VAL A O 1
ATOM 2344 N N . ARG A 1 293 ? -11.022 6.568 -11.915 1.00 56.53 293 ARG A N 1
ATOM 2345 C CA . ARG A 1 293 ? -11.109 7.964 -11.498 1.00 56.53 293 ARG A CA 1
ATOM 2346 C C . ARG A 1 293 ? -11.023 8.012 -9.993 1.00 56.53 293 ARG A C 1
ATOM 2348 O O . ARG A 1 293 ? -11.933 7.543 -9.314 1.00 56.53 293 ARG A O 1
ATOM 2355 N N . GLN A 1 294 ? -9.919 8.563 -9.513 1.00 60.72 294 GLN A N 1
ATOM 2356 C CA . GLN A 1 294 ? -9.723 8.851 -8.106 1.00 60.72 294 GLN A CA 1
ATOM 2357 C C . GLN A 1 294 ? -9.733 10.355 -7.898 1.00 60.72 294 GLN A C 1
ATOM 2359 O O . GLN A 1 294 ? -9.042 11.054 -8.638 1.00 60.72 294 GLN A O 1
ATOM 2364 N N . PRO A 1 295 ? -10.496 10.876 -6.925 1.00 65.44 295 PRO A N 1
ATOM 2365 C CA . PRO A 1 295 ? -10.540 12.306 -6.674 1.00 65.44 295 PRO A CA 1
ATOM 2366 C C . PRO A 1 295 ? -9.334 12.719 -5.817 1.00 65.44 295 PRO A C 1
ATOM 2368 O O . PRO A 1 295 ? -9.511 13.304 -4.756 1.00 65.44 295 PRO A O 1
ATOM 2371 N N . LEU A 1 296 ? -8.110 12.368 -6.237 1.00 65.69 296 LEU A N 1
ATOM 2372 C CA . LEU A 1 296 ? -6.884 12.610 -5.463 1.00 65.69 296 LEU A CA 1
ATOM 2373 C C . LEU A 1 296 ? -6.703 14.105 -5.170 1.00 65.69 296 LEU A C 1
ATOM 2375 O O . LEU A 1 296 ? -6.493 14.475 -4.020 1.00 65.69 296 LEU A O 1
ATOM 2379 N N . SER A 1 297 ? -6.906 14.966 -6.170 1.00 66.44 297 SER A N 1
ATOM 2380 C CA . SER A 1 297 ? -6.862 16.427 -6.028 1.00 66.44 297 SER A CA 1
ATOM 2381 C C . SER A 1 297 ? -7.899 16.962 -5.034 1.00 66.44 297 SER A C 1
ATOM 2383 O O . SER A 1 297 ? -7.568 17.756 -4.155 1.00 66.44 297 SER A O 1
ATOM 2385 N N . LEU A 1 298 ? -9.145 16.480 -5.106 1.00 70.69 298 LEU A N 1
ATOM 2386 C CA . LEU A 1 298 ? -10.181 16.824 -4.128 1.00 70.69 298 LEU A CA 1
ATOM 2387 C C . LEU A 1 298 ? -9.784 16.358 -2.730 1.00 70.69 298 LEU A C 1
ATOM 2389 O O . LEU A 1 298 ? -9.947 17.108 -1.775 1.00 70.69 298 LEU A O 1
ATOM 2393 N N . LEU A 1 299 ? -9.301 15.122 -2.589 1.00 68.06 299 LEU A N 1
ATOM 2394 C CA . LEU A 1 299 ? -8.902 14.578 -1.296 1.00 68.06 299 LEU A CA 1
ATOM 2395 C C . LEU A 1 299 ? -7.771 15.402 -0.686 1.00 68.06 299 LEU A C 1
ATOM 2397 O O . LEU A 1 299 ? -7.841 15.683 0.505 1.00 68.06 299 LEU A O 1
ATOM 2401 N N . SER A 1 300 ? -6.814 15.863 -1.492 1.00 68.00 300 SER A N 1
ATOM 2402 C CA . SER A 1 300 ? -5.759 16.793 -1.077 1.00 68.00 300 SER A CA 1
ATOM 2403 C C . SER A 1 300 ? -6.303 18.162 -0.640 1.00 68.00 300 SER A C 1
ATOM 2405 O O . SER A 1 300 ? -5.866 18.704 0.375 1.00 68.00 300 SER A O 1
ATOM 2407 N N . GLU A 1 301 ? -7.300 18.720 -1.331 1.00 69.25 301 GLU A N 1
ATOM 2408 C CA . GLU A 1 301 ? -7.920 19.998 -0.938 1.00 69.25 301 GLU A CA 1
ATOM 2409 C C . GLU A 1 301 ? -8.793 19.877 0.320 1.00 69.25 301 GLU A C 1
ATOM 2411 O O . GLU A 1 301 ? -8.721 20.702 1.235 1.00 69.25 301 GLU A O 1
ATOM 2416 N N . VAL A 1 302 ? -9.590 18.812 0.414 1.00 68.25 302 VAL A N 1
ATOM 2417 C CA . VAL A 1 302 ? -10.369 18.474 1.613 1.00 68.25 302 VAL A CA 1
ATOM 2418 C C . VAL A 1 302 ? -9.422 18.269 2.790 1.00 68.25 302 VAL A C 1
ATOM 2420 O O . VAL A 1 302 ? -9.6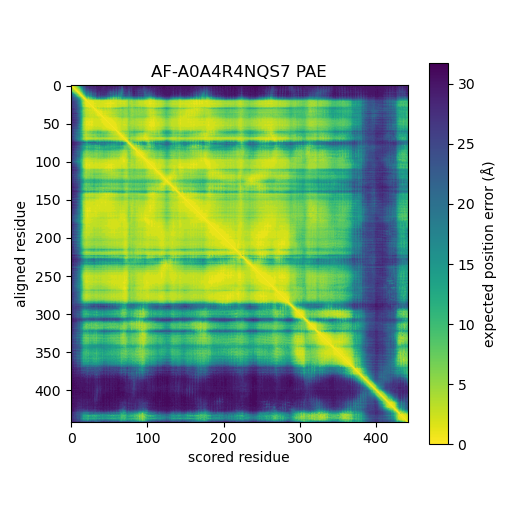70 18.752 3.899 1.00 68.25 302 VAL A O 1
ATOM 2423 N N . ALA A 1 303 ? -8.300 17.602 2.539 1.00 64.25 303 ALA A N 1
ATOM 2424 C CA . ALA A 1 303 ? -7.269 17.376 3.522 1.00 64.25 303 ALA A CA 1
ATOM 2425 C C . ALA A 1 303 ? -6.673 18.674 4.062 1.00 64.25 303 ALA A C 1
ATOM 2427 O O . ALA A 1 303 ? -6.641 18.870 5.280 1.00 64.25 303 ALA A O 1
ATOM 2428 N N . ARG A 1 304 ? -6.297 19.584 3.158 1.00 70.56 304 ARG A N 1
ATOM 2429 C CA . ARG A 1 304 ? -5.757 20.911 3.474 1.00 70.56 304 ARG A CA 1
ATOM 2430 C C . ARG A 1 304 ? -6.650 21.699 4.436 1.00 70.56 304 ARG A C 1
ATOM 2432 O O . ARG A 1 304 ? -6.134 22.415 5.292 1.00 70.56 304 ARG A O 1
ATOM 2439 N N . LEU A 1 305 ? -7.976 21.591 4.308 1.00 62.81 305 LEU A N 1
ATOM 2440 C CA . LEU A 1 305 ? -8.920 22.310 5.173 1.00 62.81 305 LEU A CA 1
ATOM 2441 C C . LEU A 1 305 ? -9.168 21.645 6.526 1.00 62.81 305 LEU A C 1
ATOM 2443 O O . LEU A 1 305 ? -9.394 22.342 7.519 1.00 62.81 305 LEU A O 1
ATOM 2447 N N . LEU A 1 306 ? -9.189 20.313 6.568 1.00 60.66 306 LEU A N 1
ATOM 2448 C CA . LEU A 1 306 ? -9.652 19.568 7.738 1.00 60.66 306 LEU A CA 1
ATOM 2449 C C . LEU A 1 306 ? -8.519 19.143 8.668 1.00 60.66 306 LEU A C 1
ATOM 2451 O O . LEU A 1 306 ? -8.736 19.072 9.878 1.00 60.66 306 LEU A O 1
ATOM 2455 N N . VAL A 1 307 ? -7.335 18.846 8.128 1.00 54.44 307 VAL A N 1
ATOM 2456 C CA . VAL A 1 307 ? -6.208 18.292 8.891 1.00 54.44 307 VAL A CA 1
ATOM 2457 C C . VAL A 1 307 ? -4.898 18.852 8.341 1.00 54.44 307 VAL A C 1
ATOM 2459 O O . VAL A 1 307 ? -4.352 18.282 7.402 1.00 54.44 307 VAL A O 1
ATOM 2462 N N . PRO A 1 308 ? -4.345 19.926 8.929 1.00 46.62 308 PRO A N 1
ATOM 2463 C CA . PRO A 1 308 ? -3.099 20.515 8.441 1.00 46.62 308 PRO A CA 1
ATOM 2464 C C . PRO A 1 308 ? -1.927 19.520 8.356 1.00 46.62 308 PRO A C 1
ATOM 2466 O O . PRO A 1 308 ? -1.093 19.674 7.474 1.00 46.62 308 PRO A O 1
ATOM 2469 N N . ASP A 1 309 ? -1.905 18.474 9.201 1.00 51.09 309 ASP A N 1
ATOM 2470 C CA . ASP A 1 309 ? -0.775 17.532 9.271 1.00 51.09 309 ASP A CA 1
ATOM 2471 C C . ASP A 1 309 ? -1.081 16.080 8.852 1.00 51.09 309 ASP A C 1
ATOM 2473 O O . ASP A 1 309 ? -0.163 15.274 8.765 1.00 51.09 309 ASP A O 1
ATOM 2477 N N . PHE A 1 310 ? -2.336 15.684 8.608 1.00 59.34 310 PHE A N 1
ATOM 2478 C CA . PHE A 1 310 ? -2.731 14.311 8.204 1.00 59.34 310 PHE A CA 1
ATOM 2479 C C . PHE A 1 310 ? -2.212 13.117 9.046 1.00 59.34 310 PHE A C 1
ATOM 2481 O O . PHE A 1 310 ? -2.474 11.952 8.738 1.00 59.34 310 PHE A O 1
ATOM 2488 N N . GLN A 1 311 ? -1.547 13.379 10.172 1.00 61.62 311 GLN A N 1
ATOM 2489 C CA . GLN A 1 311 ? -0.959 12.386 11.069 1.00 61.62 311 GLN A CA 1
ATOM 2490 C C . GLN A 1 311 ? -1.972 11.873 12.104 1.00 61.62 311 GLN A C 1
ATOM 2492 O O . GLN A 1 311 ? -1.722 11.898 13.313 1.00 61.62 311 GLN A O 1
ATOM 2497 N N . LEU A 1 312 ? -3.150 11.411 11.674 1.00 65.38 312 LEU A N 1
ATOM 2498 C CA . LEU A 1 312 ? -4.107 10.838 12.619 1.00 65.38 312 LEU A CA 1
ATOM 2499 C C . LEU A 1 312 ? -3.562 9.518 13.192 1.00 65.38 312 LEU A C 1
ATOM 2501 O O . LEU A 1 312 ? -3.083 8.667 12.450 1.00 65.38 312 LEU A O 1
ATOM 2505 N N . SER A 1 313 ? -3.635 9.331 14.512 1.00 65.75 313 SER A N 1
ATOM 2506 C CA . SER A 1 313 ? -3.398 8.038 15.158 1.00 65.75 313 SER A CA 1
ATOM 2507 C C . SER A 1 313 ? -4.482 7.024 14.779 1.00 65.75 313 SER A C 1
ATOM 2509 O O . SER A 1 313 ? -5.634 7.406 14.547 1.00 65.75 313 SER A O 1
ATOM 2511 N N . ALA A 1 314 ? -4.127 5.735 14.790 1.00 66.19 314 ALA A N 1
ATOM 2512 C CA . ALA A 1 314 ? -5.035 4.625 14.490 1.00 66.19 314 ALA A CA 1
ATOM 2513 C C . ALA A 1 314 ? -6.307 4.679 15.343 1.00 66.19 314 ALA A C 1
ATOM 2515 O O . ALA A 1 314 ? -7.416 4.572 14.825 1.00 66.19 314 ALA A O 1
ATOM 2516 N N . LYS A 1 315 ? -6.160 4.996 16.634 1.00 68.00 315 LYS A N 1
ATOM 2517 C CA . LYS A 1 315 ? -7.281 5.187 17.559 1.00 68.00 315 LYS A CA 1
ATOM 2518 C C . LYS A 1 315 ? -8.283 6.252 17.096 1.00 68.00 315 LYS A C 1
ATOM 2520 O O . LYS A 1 315 ? -9.482 6.039 17.192 1.00 68.00 315 LYS A O 1
ATOM 2525 N N . THR A 1 316 ? -7.828 7.384 16.561 1.00 67.81 316 THR A N 1
ATOM 2526 C CA . THR A 1 316 ? -8.759 8.408 16.057 1.00 67.81 316 THR A CA 1
ATOM 2527 C C . THR A 1 316 ? -9.473 7.946 14.796 1.00 67.81 316 THR A C 1
ATOM 2529 O O . THR A 1 316 ? -10.672 8.173 14.673 1.00 67.81 316 THR A O 1
ATOM 2532 N N . ALA A 1 317 ? -8.772 7.273 13.879 1.00 67.69 317 ALA A N 1
ATOM 2533 C CA . ALA A 1 317 ? -9.412 6.698 12.698 1.00 67.69 317 ALA A CA 1
ATOM 2534 C C . ALA A 1 317 ? -10.474 5.652 13.090 1.00 67.69 317 ALA A C 1
ATOM 2536 O O . ALA A 1 317 ? -11.569 5.644 12.529 1.00 67.69 317 ALA A O 1
ATOM 2537 N N . VAL A 1 318 ? -10.195 4.836 14.115 1.00 68.88 318 VAL A N 1
ATOM 2538 C CA . VAL A 1 318 ? -11.169 3.929 14.743 1.00 68.88 318 VAL A CA 1
ATOM 2539 C C . VAL A 1 318 ? -12.376 4.706 15.272 1.00 68.88 318 VAL A C 1
ATOM 2541 O O . VAL A 1 318 ? -13.504 4.391 14.901 1.00 68.88 318 VAL A O 1
ATOM 2544 N N . ASP A 1 319 ? -12.165 5.727 16.105 1.00 67.88 319 ASP A N 1
ATOM 2545 C CA . ASP A 1 319 ? -13.247 6.497 16.735 1.00 67.88 319 ASP A CA 1
ATOM 2546 C C . ASP A 1 319 ? -14.159 7.166 15.692 1.00 67.88 319 ASP A C 1
ATOM 2548 O O . ASP A 1 319 ? -15.380 7.200 15.851 1.00 67.88 319 ASP A O 1
ATOM 2552 N N . MET A 1 320 ? -13.589 7.644 14.582 1.00 66.19 320 MET A N 1
ATOM 2553 C CA . MET A 1 320 ? -14.346 8.196 13.454 1.00 66.19 320 MET A CA 1
ATOM 2554 C C . MET A 1 320 ? -15.237 7.155 12.769 1.00 66.19 320 MET A C 1
ATOM 2556 O O . MET A 1 320 ? -16.332 7.484 12.317 1.00 66.19 320 MET A O 1
ATOM 2560 N N . ARG A 1 321 ? -14.778 5.902 12.706 1.00 68.56 321 ARG A N 1
ATOM 2561 C CA . ARG A 1 321 ? -15.477 4.775 12.074 1.00 68.56 321 ARG A CA 1
ATOM 2562 C C . ARG A 1 321 ? -16.463 4.062 12.993 1.00 68.56 321 ARG A C 1
ATOM 2564 O O . ARG A 1 321 ? -17.292 3.302 12.508 1.00 68.56 321 ARG A O 1
ATOM 2571 N N . GLN A 1 322 ? -16.414 4.303 14.303 1.00 66.00 322 GLN A N 1
ATOM 2572 C CA . GLN A 1 322 ? -17.336 3.672 15.251 1.00 66.00 322 GLN A CA 1
ATOM 2573 C C . GLN A 1 322 ? -18.800 4.106 15.060 1.00 66.00 322 GLN A C 1
ATOM 2575 O O . GLN A 1 322 ? -19.693 3.363 15.466 1.00 66.00 322 GLN A O 1
ATOM 2580 N N . SER A 1 323 ? -19.058 5.261 14.432 1.00 65.69 323 SER A N 1
ATOM 2581 C CA . SER A 1 323 ? -20.399 5.699 14.020 1.00 65.69 323 SER A CA 1
ATOM 2582 C C . SER A 1 323 ? -20.591 5.479 12.515 1.00 65.69 323 SER A C 1
ATOM 2584 O O . SER A 1 323 ? -20.396 6.405 11.729 1.00 65.69 323 SER A O 1
ATOM 2586 N N . GLU A 1 324 ? -20.968 4.257 12.128 1.00 61.41 324 GLU A N 1
ATOM 2587 C CA . GLU A 1 324 ? -21.108 3.841 10.720 1.00 61.41 324 GLU A CA 1
ATOM 2588 C C . GLU A 1 324 ? -22.045 4.761 9.925 1.00 61.41 324 GLU A C 1
ATOM 2590 O O . GLU A 1 324 ? -21.623 5.288 8.900 1.00 61.41 324 GLU A O 1
ATOM 2595 N N . ASP A 1 325 ? -23.227 5.091 10.458 1.00 65.25 325 ASP A N 1
ATOM 2596 C CA . ASP A 1 325 ? -24.180 6.003 9.800 1.00 65.25 325 ASP A CA 1
ATOM 2597 C C . ASP A 1 325 ? -23.589 7.395 9.530 1.00 65.25 325 ASP A C 1
ATOM 2599 O O . ASP A 1 325 ? -23.741 7.959 8.445 1.00 65.25 325 ASP A O 1
ATOM 2603 N N . SER A 1 326 ? -22.878 7.950 10.519 1.00 66.81 326 SER A N 1
ATOM 2604 C CA . SER A 1 326 ? -22.276 9.281 10.407 1.00 66.81 326 SER A CA 1
ATOM 2605 C C . SER A 1 326 ? -21.165 9.303 9.363 1.00 66.81 326 SER A C 1
ATOM 2607 O O . SER A 1 326 ? -21.019 10.266 8.606 1.00 66.81 326 SER A O 1
ATOM 2609 N N . PHE A 1 327 ? -20.372 8.232 9.334 1.00 67.12 327 PHE A N 1
ATOM 2610 C CA . PHE A 1 327 ? -19.284 8.075 8.388 1.00 67.12 327 PHE A CA 1
ATOM 2611 C C . PHE A 1 327 ? -19.791 7.807 6.966 1.00 67.12 327 PHE A C 1
ATOM 2613 O O . PHE A 1 327 ? -19.249 8.352 6.006 1.00 67.12 327 PHE A O 1
ATOM 2620 N N . ASP A 1 328 ? -20.853 7.022 6.804 1.00 69.88 328 ASP A N 1
ATOM 2621 C CA . ASP A 1 328 ? -21.452 6.793 5.493 1.00 69.88 328 ASP A CA 1
ATOM 2622 C C . ASP A 1 328 ? -22.095 8.057 4.923 1.00 69.88 328 ASP A C 1
ATOM 2624 O O . ASP A 1 328 ? -21.958 8.324 3.727 1.00 69.88 328 ASP A O 1
ATOM 2628 N N . GLU A 1 329 ? -22.735 8.878 5.758 1.00 71.19 329 GLU A N 1
ATOM 2629 C CA . GLU A 1 329 ? -23.231 10.194 5.348 1.00 71.19 329 GLU A CA 1
ATOM 2630 C C . GLU A 1 329 ? -22.081 11.095 4.866 1.00 71.19 329 GLU A C 1
ATOM 2632 O O . GLU A 1 329 ? -22.159 11.671 3.778 1.00 71.19 329 GLU A O 1
ATOM 2637 N N . TRP A 1 330 ? -20.980 11.149 5.625 1.00 74.44 330 TRP A N 1
ATOM 2638 C CA . TRP A 1 330 ? -19.753 11.853 5.243 1.00 74.44 330 TRP A CA 1
ATOM 2639 C C . TRP A 1 330 ? -19.199 11.369 3.896 1.00 74.44 330 TRP A C 1
ATOM 2641 O O . TRP A 1 330 ? -18.921 12.167 3.000 1.00 74.44 330 TRP A O 1
ATOM 2651 N N . ARG A 1 331 ? -19.087 10.054 3.705 1.00 74.62 331 ARG A N 1
ATOM 2652 C CA . ARG A 1 331 ? -18.565 9.465 2.467 1.00 74.62 331 ARG A CA 1
ATOM 2653 C C . ARG A 1 331 ? -19.468 9.748 1.271 1.00 74.62 331 ARG A C 1
ATOM 2655 O O . ARG A 1 331 ? -18.970 10.050 0.185 1.00 74.62 331 ARG A O 1
ATOM 2662 N N . ARG A 1 332 ? -20.791 9.659 1.445 1.00 79.12 332 ARG A N 1
ATOM 2663 C CA . ARG A 1 332 ? -21.766 10.031 0.406 1.00 79.12 332 ARG A CA 1
ATOM 2664 C C . ARG A 1 332 ? -21.624 11.504 0.042 1.00 79.12 332 ARG A C 1
ATOM 2666 O O . ARG A 1 332 ? -21.673 11.829 -1.144 1.00 79.12 332 ARG A O 1
ATOM 2673 N N . HIS A 1 333 ? -21.387 12.366 1.030 1.00 77.81 333 HIS A N 1
ATOM 2674 C CA . HIS A 1 333 ? -21.119 13.779 0.805 1.00 77.81 333 HIS A CA 1
ATOM 2675 C C . HIS A 1 333 ? -19.835 13.987 -0.013 1.00 77.81 333 HIS A C 1
ATOM 2677 O O . HIS A 1 333 ? -19.901 14.594 -1.080 1.00 77.81 333 HIS A O 1
ATOM 2683 N N . LEU A 1 334 ? -18.705 13.396 0.391 1.00 77.00 334 LEU A N 1
ATOM 2684 C CA . LEU A 1 334 ? -17.452 13.468 -0.376 1.00 77.00 334 LEU A CA 1
ATOM 2685 C C . LEU A 1 334 ? -17.596 12.914 -1.797 1.00 77.00 334 LEU A C 1
ATOM 2687 O O . LEU A 1 334 ? -17.078 13.488 -2.747 1.00 77.00 334 LEU A O 1
ATOM 2691 N N . SER A 1 335 ? -18.329 11.814 -1.961 1.00 75.06 335 SER A N 1
ATOM 2692 C CA . SER A 1 335 ? -18.569 11.202 -3.273 1.00 75.06 335 SER A CA 1
ATOM 2693 C C . SER A 1 335 ? -19.465 12.064 -4.165 1.00 75.06 335 SER A C 1
ATOM 2695 O O . SER A 1 335 ? -19.347 12.028 -5.388 1.00 75.06 335 SER A O 1
ATOM 2697 N N . ARG A 1 336 ? -20.401 12.824 -3.586 1.00 83.38 336 ARG A N 1
ATOM 2698 C CA . ARG A 1 336 ? -21.190 13.821 -4.319 1.00 83.38 336 ARG A CA 1
ATOM 2699 C C . ARG A 1 336 ? -20.301 14.986 -4.742 1.00 83.38 336 ARG A C 1
ATOM 2701 O O . ARG A 1 336 ? -20.255 15.268 -5.933 1.00 83.38 336 ARG A O 1
ATOM 2708 N N . LEU A 1 337 ? -19.535 15.547 -3.810 1.00 82.56 337 LEU A N 1
ATOM 2709 C CA . LEU A 1 337 ? -18.619 16.649 -4.088 1.00 82.56 337 LEU A CA 1
ATOM 2710 C C . LEU A 1 337 ? -17.619 16.285 -5.195 1.00 82.56 337 LEU A C 1
ATOM 2712 O O . LEU A 1 337 ? -17.488 17.025 -6.156 1.00 82.56 337 LEU A O 1
ATOM 2716 N N . ALA A 1 338 ? -17.024 15.090 -5.136 1.00 78.62 338 ALA A N 1
ATOM 2717 C CA . ALA A 1 338 ? -16.119 14.579 -6.169 1.00 78.62 338 ALA A CA 1
ATOM 2718 C C . ALA A 1 338 ? -16.743 14.451 -7.561 1.00 78.62 338 ALA A C 1
ATOM 2720 O O . ALA A 1 338 ? -16.048 14.561 -8.568 1.00 78.62 338 ALA A O 1
ATOM 2721 N N . ARG A 1 339 ? -18.047 14.166 -7.637 1.00 79.94 339 ARG A N 1
ATOM 2722 C CA . ARG A 1 339 ? -18.759 14.105 -8.919 1.00 79.94 339 ARG A CA 1
ATOM 2723 C C . ARG A 1 339 ? -19.050 15.498 -9.459 1.00 79.94 339 ARG A C 1
ATOM 2725 O O . ARG A 1 339 ? -18.979 15.686 -10.668 1.00 79.94 339 ARG A O 1
ATOM 2732 N N . GLU A 1 340 ? -19.380 16.435 -8.578 1.00 84.12 340 GLU A N 1
ATOM 2733 C CA . GLU A 1 340 ? -19.697 17.823 -8.920 1.00 84.12 340 GLU A CA 1
ATOM 2734 C C . GLU A 1 340 ? -18.450 18.630 -9.286 1.00 84.12 340 GLU A C 1
ATOM 2736 O O . GLU A 1 340 ? -18.523 19.471 -10.172 1.00 84.12 340 GLU A O 1
ATOM 2741 N N . SER A 1 341 ? -17.305 18.328 -8.670 1.00 83.19 341 SER A N 1
ATOM 2742 C CA . SER A 1 341 ? -16.033 19.022 -8.884 1.00 83.19 341 SER A CA 1
ATOM 2743 C C . SER A 1 341 ? -15.179 18.419 -10.003 1.00 83.19 341 SER A C 1
ATOM 2745 O O . SER A 1 341 ? -13.962 18.583 -10.035 1.00 83.19 341 SER A O 1
ATOM 2747 N N . ARG A 1 342 ? -15.781 17.601 -10.869 1.00 78.12 342 ARG A N 1
ATOM 2748 C CA . ARG A 1 342 ? -15.042 16.760 -11.818 1.00 78.12 342 ARG A CA 1
ATOM 2749 C C . ARG A 1 342 ? -14.347 17.558 -12.921 1.00 78.12 342 ARG A C 1
ATOM 2751 O O . ARG A 1 342 ? -13.329 17.104 -13.436 1.00 78.12 342 ARG A O 1
ATOM 2758 N N . GLU A 1 343 ? -14.953 18.663 -13.330 1.00 81.69 343 GLU A N 1
ATOM 2759 C CA . GLU A 1 343 ? -14.456 19.529 -14.405 1.00 81.69 343 GLU A CA 1
ATOM 2760 C C . GLU A 1 343 ? -13.878 20.836 -13.859 1.00 81.69 343 GLU A C 1
ATOM 2762 O O . GLU A 1 343 ? -13.455 21.677 -14.644 1.00 81.69 343 GLU A O 1
ATOM 2767 N N . ASP A 1 344 ? -13.841 20.974 -12.530 1.00 83.25 344 ASP A N 1
ATOM 2768 C CA . ASP A 1 344 ? -13.292 22.143 -11.862 1.00 83.25 344 ASP A CA 1
ATOM 2769 C C . ASP A 1 344 ? -11.781 22.226 -12.129 1.00 83.25 344 ASP A C 1
ATOM 2771 O O . ASP A 1 344 ? -11.049 21.230 -12.025 1.00 83.25 344 ASP A O 1
ATOM 2775 N N . ASP A 1 345 ? -11.296 23.429 -12.420 1.00 86.19 345 ASP A N 1
ATOM 2776 C CA . ASP A 1 345 ? -9.862 23.702 -12.370 1.00 86.19 345 ASP A CA 1
ATOM 2777 C C . ASP A 1 345 ? -9.345 23.727 -10.906 1.00 86.19 345 ASP A C 1
ATOM 2779 O O . ASP A 1 345 ? -10.137 23.704 -9.955 1.00 86.19 345 ASP A O 1
ATOM 2783 N N . PRO A 1 346 ? -8.019 23.759 -10.656 1.00 81.56 346 PRO A N 1
ATOM 2784 C CA . PRO A 1 346 ? -7.491 23.745 -9.290 1.00 81.56 346 PRO A CA 1
ATOM 2785 C C . PRO A 1 346 ? -7.994 24.886 -8.387 1.00 81.56 346 PRO A C 1
ATOM 2787 O O . PRO A 1 346 ? -8.091 24.703 -7.172 1.00 81.56 346 PRO A O 1
ATOM 2790 N N . ALA A 1 347 ? -8.302 26.062 -8.943 1.00 84.44 347 ALA A N 1
ATOM 2791 C CA . ALA A 1 347 ? -8.800 27.200 -8.175 1.00 84.44 347 ALA A CA 1
ATOM 2792 C C . ALA A 1 347 ? -10.297 27.051 -7.862 1.00 84.44 347 ALA A C 1
ATOM 2794 O O . ALA A 1 347 ? -10.711 27.303 -6.729 1.00 84.44 347 ALA A O 1
ATOM 2795 N N . GLU A 1 348 ? -11.086 26.588 -8.830 1.00 87.31 348 GLU A N 1
ATOM 2796 C CA . GLU A 1 348 ? -12.512 26.291 -8.668 1.00 87.31 348 GLU A CA 1
ATOM 2797 C C . GLU A 1 348 ? -12.740 25.162 -7.657 1.00 87.31 348 GLU A C 1
ATOM 2799 O O . GLU A 1 348 ? -13.546 25.308 -6.735 1.00 87.31 348 GLU A O 1
ATOM 2804 N N . LEU A 1 349 ? -11.962 24.079 -7.758 1.00 84.62 349 LEU A N 1
ATOM 2805 C CA . LEU A 1 349 ? -12.000 22.952 -6.828 1.00 84.62 349 LEU A CA 1
ATOM 2806 C C . LEU A 1 349 ? -11.735 23.426 -5.399 1.00 84.62 349 LEU A C 1
ATOM 2808 O O . LEU A 1 349 ? -12.467 23.086 -4.465 1.00 84.62 349 LEU A O 1
ATOM 2812 N N . ARG A 1 350 ? -10.690 24.243 -5.238 1.00 85.56 350 ARG A N 1
ATOM 2813 C CA . ARG A 1 350 ? -10.315 24.826 -3.953 1.00 85.56 350 ARG A CA 1
ATOM 2814 C C . ARG A 1 350 ? -11.449 25.658 -3.368 1.00 85.56 350 ARG A C 1
ATOM 2816 O O . ARG A 1 350 ? -11.776 25.493 -2.193 1.00 85.56 350 ARG A O 1
ATOM 2823 N N . GLN A 1 351 ? -12.035 26.541 -4.173 1.00 87.12 351 GLN A N 1
ATOM 2824 C CA . GLN A 1 351 ? -13.132 27.394 -3.735 1.00 87.12 351 GLN A CA 1
ATOM 2825 C C . GLN A 1 351 ? -14.352 26.560 -3.330 1.00 87.12 351 GLN A C 1
ATOM 2827 O O . GLN A 1 351 ? -14.897 26.772 -2.251 1.00 87.12 351 GLN A O 1
ATOM 2832 N N . ARG A 1 352 ? -14.737 25.560 -4.128 1.00 86.75 352 ARG A N 1
ATOM 2833 C CA . ARG A 1 352 ? -15.879 24.685 -3.827 1.00 86.75 352 ARG A CA 1
ATOM 2834 C C . ARG A 1 352 ? -15.684 23.915 -2.521 1.00 86.75 352 ARG A C 1
ATOM 2836 O O . ARG A 1 352 ? -16.603 23.801 -1.712 1.00 86.75 352 ARG A O 1
ATOM 2843 N N . VAL A 1 353 ? -14.478 23.398 -2.299 1.0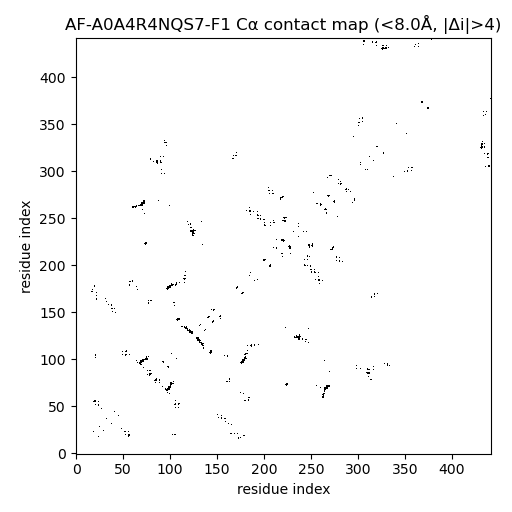0 83.44 353 VAL A N 1
ATOM 2844 C CA . VAL A 1 353 ? -14.105 22.703 -1.061 1.00 83.44 353 VAL A CA 1
ATOM 2845 C C . VAL A 1 353 ? -14.170 23.654 0.142 1.00 83.44 353 VAL A C 1
ATOM 2847 O O . VAL A 1 353 ? -14.674 23.274 1.201 1.00 83.44 353 VAL A O 1
ATOM 2850 N N . GLU A 1 354 ? -13.732 24.905 -0.016 1.00 84.75 354 GLU A N 1
ATOM 2851 C CA . GLU A 1 354 ? -13.867 25.942 1.014 1.00 84.75 354 GLU A CA 1
ATOM 2852 C C . GLU A 1 354 ? -15.337 26.281 1.302 1.00 84.75 354 GLU A C 1
ATOM 2854 O O . GLU A 1 354 ? -15.742 26.267 2.469 1.00 84.75 354 GLU A O 1
ATOM 2859 N N . ASP A 1 355 ? -16.150 26.493 0.270 1.00 85.75 355 ASP A N 1
ATOM 2860 C CA . ASP A 1 355 ? -17.570 26.833 0.387 1.00 85.75 355 ASP A CA 1
ATOM 2861 C C . ASP A 1 355 ? -18.383 25.732 1.087 1.00 85.75 355 ASP A C 1
ATOM 2863 O O . ASP A 1 355 ? -19.262 26.034 1.898 1.00 85.75 355 ASP A O 1
ATOM 2867 N N . GLU A 1 356 ? -18.056 24.459 0.854 1.00 83.62 356 GLU A N 1
ATOM 2868 C CA . GLU A 1 356 ? -18.726 23.329 1.506 1.00 83.62 356 GLU A CA 1
ATOM 2869 C C . GLU A 1 356 ? -18.269 23.117 2.956 1.00 83.62 356 GLU A C 1
ATOM 2871 O O . GLU A 1 356 ? -19.093 22.968 3.866 1.00 83.62 356 GLU A O 1
ATOM 2876 N N . PHE A 1 357 ? -16.958 23.109 3.225 1.00 79.31 357 PHE A N 1
ATOM 2877 C CA . PHE A 1 357 ? -16.446 22.670 4.529 1.00 79.31 357 PHE A CA 1
ATOM 2878 C C . PHE A 1 357 ? -16.222 23.800 5.540 1.00 79.31 357 PHE A C 1
ATOM 2880 O O . PHE A 1 357 ? -16.405 23.578 6.744 1.00 79.31 357 PHE A O 1
ATOM 2887 N N . VAL A 1 358 ? -15.891 25.023 5.110 1.00 79.69 358 VAL A N 1
ATOM 2888 C CA . VAL A 1 358 ? -15.662 26.158 6.029 1.00 79.69 358 VAL A CA 1
ATOM 2889 C C . VAL A 1 358 ? -16.902 26.486 6.871 1.00 79.69 358 VAL A C 1
ATOM 2891 O O . VAL A 1 358 ? -16.753 26.660 8.091 1.00 79.69 358 VAL A O 1
ATOM 2894 N N . PRO A 1 359 ? -18.134 26.530 6.320 1.00 81.31 359 PRO A N 1
ATOM 2895 C CA . PRO A 1 359 ? -19.326 26.770 7.127 1.00 81.31 359 PRO A CA 1
ATOM 2896 C C . PRO A 1 359 ? -19.499 25.720 8.223 1.00 81.31 359 PRO A C 1
ATOM 2898 O O . PRO A 1 359 ? -19.829 26.055 9.364 1.00 81.31 359 PRO A O 1
ATOM 2901 N N . VAL A 1 360 ? -19.230 24.451 7.913 1.00 73.06 360 VAL A N 1
ATOM 2902 C CA . VAL A 1 360 ? -19.412 23.360 8.870 1.00 73.06 360 VAL A CA 1
ATOM 2903 C C . VAL A 1 360 ? -18.334 23.378 9.954 1.00 73.06 360 VAL A C 1
ATOM 2905 O O . VAL A 1 360 ? -18.658 23.250 11.138 1.00 73.06 360 VAL A O 1
ATOM 2908 N N . LEU A 1 361 ? -17.078 23.652 9.591 1.00 69.12 361 LEU A N 1
ATOM 2909 C CA . LEU A 1 361 ? -15.993 23.893 10.547 1.00 69.12 361 LEU A CA 1
ATOM 2910 C C . LEU A 1 361 ? -16.332 25.043 11.504 1.00 69.12 361 LEU A C 1
ATOM 2912 O O . LEU A 1 361 ? -16.135 24.931 12.717 1.00 69.12 361 LEU A O 1
ATOM 2916 N N . ASN A 1 362 ? -16.902 26.132 10.987 1.00 74.19 362 ASN A N 1
ATOM 2917 C CA . ASN A 1 362 ? -17.345 27.261 11.799 1.00 74.19 362 ASN A CA 1
ATOM 2918 C C . ASN A 1 362 ? -18.504 26.880 12.732 1.00 74.19 362 ASN A C 1
ATOM 2920 O O . ASN A 1 362 ? -18.495 27.273 13.902 1.00 74.19 362 ASN A O 1
ATOM 2924 N N . ARG A 1 363 ? -19.469 26.067 12.274 1.00 70.19 363 ARG A N 1
ATOM 2925 C CA . ARG A 1 363 ? -20.537 25.528 13.138 1.00 70.19 363 ARG A CA 1
ATOM 2926 C C . ARG A 1 363 ? -19.969 24.677 14.270 1.00 70.19 363 ARG A C 1
ATOM 2928 O O . ARG A 1 363 ? -20.361 24.886 15.419 1.00 70.19 363 ARG A O 1
ATOM 2935 N N . ILE A 1 364 ? -19.028 23.779 13.979 1.00 62.69 364 ILE A N 1
ATOM 2936 C CA . ILE A 1 364 ? -18.362 22.937 14.984 1.00 62.69 364 ILE A CA 1
ATOM 2937 C C . ILE A 1 364 ? -17.612 23.813 15.990 1.00 62.69 364 ILE A C 1
ATOM 2939 O O . ILE A 1 364 ? -17.880 23.724 17.186 1.00 62.69 364 ILE A O 1
ATOM 2943 N N . ARG A 1 365 ? -16.758 24.737 15.528 1.00 65.69 365 ARG A N 1
ATOM 2944 C CA . ARG A 1 365 ? -16.022 25.675 16.397 1.00 65.69 365 ARG A CA 1
ATOM 2945 C C . ARG A 1 365 ? -16.961 26.482 17.294 1.00 65.69 365 ARG A C 1
ATOM 2947 O O . ARG A 1 365 ? -16.687 26.641 18.483 1.00 65.69 365 ARG A O 1
ATOM 2954 N N . ASN A 1 366 ? -18.082 26.959 16.759 1.00 68.06 366 ASN A N 1
ATOM 2955 C CA . ASN A 1 366 ? -19.074 27.715 17.522 1.00 68.06 366 ASN A CA 1
ATOM 2956 C C . ASN A 1 366 ? -19.812 26.846 18.552 1.00 68.06 366 ASN A C 1
ATOM 2958 O O . ASN A 1 366 ? -20.018 27.296 19.680 1.00 68.06 366 ASN A O 1
ATOM 2962 N N . LYS A 1 367 ? -20.172 25.600 18.208 1.00 62.19 367 LYS A N 1
ATOM 2963 C CA . LYS A 1 367 ? -20.768 24.630 19.147 1.00 62.19 367 LYS A CA 1
ATOM 2964 C C . LYS A 1 367 ? -19.785 24.269 20.269 1.00 62.19 367 LYS A C 1
ATOM 2966 O O . LYS A 1 367 ? -20.170 24.283 21.437 1.00 62.19 367 LYS A O 1
ATOM 2971 N N . THR A 1 368 ? -18.510 24.057 19.944 1.00 57.03 368 THR A N 1
ATOM 2972 C CA . THR A 1 368 ? -17.445 23.789 20.921 1.00 57.03 368 THR A CA 1
ATOM 2973 C C . THR A 1 368 ? -17.215 24.975 21.856 1.00 57.03 368 THR A C 1
ATOM 2975 O O . THR A 1 368 ? -17.201 24.795 23.069 1.00 57.03 368 THR A O 1
ATOM 2978 N N . LYS A 1 369 ? -17.095 26.204 21.329 1.00 57.19 369 LYS A N 1
ATOM 2979 C CA . LYS A 1 369 ? -16.900 27.418 22.147 1.00 57.19 369 LYS A CA 1
ATOM 2980 C C . LYS A 1 369 ? -18.063 27.683 23.109 1.00 57.19 369 LYS A C 1
ATOM 2982 O O . LYS A 1 369 ? -17.848 28.219 24.191 1.00 57.19 369 LYS A O 1
ATOM 2987 N N . ARG A 1 370 ? -19.291 27.319 22.724 1.00 54.31 370 ARG A N 1
ATOM 2988 C CA . ARG A 1 370 ? -20.501 27.504 23.546 1.00 54.31 370 ARG A CA 1
ATOM 2989 C C . ARG A 1 370 ? -20.708 26.397 24.583 1.00 54.31 370 ARG A C 1
ATOM 2991 O O . ARG A 1 370 ? -21.404 26.621 25.569 1.00 54.31 370 ARG A O 1
ATOM 2998 N N . SER A 1 371 ? -20.105 25.225 24.396 1.00 42.75 371 SER A N 1
ATOM 2999 C CA . SER A 1 371 ? -20.247 24.082 25.298 1.00 42.75 371 SER A CA 1
ATOM 3000 C C . SER A 1 371 ? -19.017 23.935 26.192 1.00 42.75 371 SER A C 1
ATOM 3002 O O . SER A 1 371 ? -17.971 23.468 25.750 1.00 42.75 371 SER A O 1
ATOM 3004 N N . LYS A 1 372 ? -19.150 24.267 27.486 1.00 44.97 372 LYS A N 1
ATOM 3005 C CA . LYS A 1 372 ? -18.078 24.055 28.484 1.00 44.97 372 LYS A CA 1
ATOM 3006 C C . LYS A 1 372 ? -17.625 22.588 28.561 1.00 44.97 372 LYS A C 1
ATOM 3008 O O . LYS A 1 372 ? -16.456 22.343 28.825 1.00 44.97 372 LYS A O 1
ATOM 3013 N N . VAL A 1 373 ? -18.526 21.646 28.267 1.00 41.19 373 VAL A N 1
ATOM 3014 C CA . VAL A 1 373 ? -18.274 20.193 28.259 1.00 41.19 373 VAL A CA 1
ATOM 3015 C C . VAL A 1 373 ? -17.499 19.745 27.011 1.00 41.19 373 VAL A C 1
ATOM 3017 O O . VAL A 1 373 ? -16.613 18.903 27.103 1.00 41.19 373 VAL A O 1
ATOM 3020 N N . MET A 1 374 ? -17.778 20.313 25.830 1.00 36.81 374 MET A N 1
ATOM 3021 C CA . MET A 1 374 ? -16.948 20.042 24.641 1.00 36.81 374 MET A CA 1
ATOM 3022 C C . MET A 1 374 ? -15.599 20.759 24.722 1.00 36.81 374 MET A C 1
ATOM 3024 O O . MET A 1 374 ? -14.589 20.189 24.320 1.00 36.81 374 MET A O 1
ATOM 3028 N N . ALA A 1 375 ? -15.569 21.972 25.280 1.00 43.31 375 ALA A N 1
ATOM 3029 C CA . ALA A 1 375 ? -14.340 22.719 25.516 1.00 43.31 375 ALA A CA 1
ATOM 3030 C C . ALA A 1 375 ? -13.416 22.020 26.531 1.00 43.31 375 ALA A C 1
ATOM 3032 O O . ALA A 1 375 ? -12.204 22.026 26.333 1.00 43.31 375 ALA A O 1
ATOM 3033 N N . SER A 1 376 ? -13.959 21.390 27.584 1.00 40.44 376 SER A N 1
ATOM 3034 C CA . SER A 1 376 ? -13.167 20.588 28.529 1.00 40.44 376 SER A CA 1
ATOM 3035 C C . SER A 1 376 ? -12.664 19.290 27.895 1.00 40.44 376 SER A C 1
ATOM 3037 O O . SER A 1 376 ? -11.492 18.972 28.043 1.00 40.44 376 SER A O 1
ATOM 3039 N N . ALA A 1 377 ? -13.499 18.601 27.111 1.00 42.00 377 ALA A N 1
ATOM 3040 C CA . ALA A 1 377 ? -13.115 17.358 26.443 1.00 42.00 377 ALA A CA 1
ATOM 3041 C C . ALA A 1 377 ? -12.080 17.545 25.313 1.00 42.00 377 ALA A C 1
ATOM 3043 O O . ALA A 1 377 ? -11.336 16.618 25.020 1.00 42.00 377 ALA A O 1
ATOM 3044 N N . MET A 1 378 ? -12.018 18.722 24.675 1.00 43.28 378 MET A N 1
ATOM 3045 C CA . MET A 1 378 ? -10.899 19.091 23.791 1.00 43.28 378 MET A CA 1
ATOM 3046 C C . MET A 1 378 ? -9.649 19.499 24.591 1.00 43.28 378 MET A C 1
ATOM 3048 O O . MET A 1 378 ? -8.534 19.144 24.218 1.00 43.28 378 MET A O 1
ATOM 3052 N N . LYS A 1 379 ? -9.811 20.198 25.727 1.00 43.75 379 LYS A N 1
ATOM 3053 C CA . LYS A 1 379 ? -8.682 20.597 26.586 1.00 43.75 379 LYS A CA 1
ATOM 3054 C C . LYS A 1 379 ? -7.967 19.413 27.247 1.00 43.75 379 LYS A C 1
ATOM 3056 O O . LYS A 1 379 ? -6.739 19.409 27.267 1.00 43.75 379 LYS A O 1
ATOM 3061 N N . GLU A 1 380 ? -8.694 18.414 27.748 1.00 39.81 380 GLU A N 1
ATOM 3062 C CA . GLU A 1 380 ? -8.105 17.231 28.403 1.00 39.81 380 GLU A CA 1
ATOM 3063 C C . GLU A 1 380 ? -7.211 16.407 27.464 1.00 39.81 380 GLU A C 1
ATOM 3065 O O . GLU A 1 380 ? -6.188 15.895 27.912 1.00 39.81 380 GLU A O 1
ATOM 3070 N N . GLN A 1 381 ? -7.519 16.352 26.162 1.00 38.38 381 GLN A N 1
ATOM 3071 C CA . GLN A 1 381 ? -6.671 15.676 25.169 1.00 38.38 381 GLN A CA 1
ATOM 3072 C C . GLN A 1 381 ? -5.488 16.536 24.706 1.00 38.38 381 GLN A C 1
ATOM 3074 O O . GLN A 1 381 ? -4.388 16.010 24.546 1.00 38.38 381 GLN A O 1
ATOM 3079 N N . SER A 1 382 ? -5.651 17.860 24.591 1.00 32.25 382 SER A N 1
ATOM 3080 C CA . SER A 1 382 ? -4.512 18.753 24.319 1.00 32.25 382 SER A CA 1
ATOM 3081 C C . SER A 1 382 ? -3.465 18.725 25.445 1.00 32.25 382 SER A C 1
ATOM 3083 O O . SER A 1 382 ? -2.270 18.755 25.175 1.00 32.25 382 SER A O 1
ATOM 3085 N N . ALA A 1 383 ? -3.877 18.543 26.706 1.00 29.12 383 ALA A N 1
ATOM 3086 C CA . ALA A 1 383 ? -2.955 18.387 27.834 1.00 29.12 383 ALA A CA 1
ATOM 3087 C C . ALA A 1 383 ? -2.186 17.048 27.824 1.00 29.12 383 ALA A C 1
ATOM 3089 O O . ALA A 1 383 ? -1.128 16.959 28.439 1.00 29.12 383 ALA A O 1
ATOM 3090 N N . THR A 1 384 ? -2.677 16.025 27.111 1.00 30.36 384 THR A N 1
ATOM 3091 C CA . THR A 1 384 ? -1.941 14.764 26.889 1.00 30.36 384 THR A CA 1
ATOM 3092 C C . THR A 1 384 ? -1.063 14.800 25.630 1.00 30.36 384 THR A C 1
ATOM 3094 O O . THR A 1 384 ? -0.143 13.996 25.516 1.00 30.36 384 THR A O 1
ATOM 3097 N N . ALA A 1 385 ? -1.309 15.736 24.705 1.00 27.62 385 ALA A N 1
ATOM 3098 C CA . ALA A 1 385 ? -0.525 15.930 23.479 1.00 27.62 385 ALA A CA 1
ATOM 3099 C C . ALA A 1 385 ? 0.590 16.991 23.615 1.00 27.62 385 ALA A C 1
ATOM 3101 O O . ALA A 1 385 ? 1.561 16.972 22.861 1.00 27.62 385 ALA A O 1
ATOM 3102 N N . ILE A 1 386 ? 0.521 17.880 24.613 1.00 25.88 386 ILE A N 1
ATOM 3103 C CA . ILE A 1 386 ? 1.571 18.867 24.931 1.00 25.88 386 ILE A CA 1
ATOM 3104 C C . ILE A 1 386 ? 2.611 18.241 25.883 1.00 25.88 386 ILE A C 1
ATOM 3106 O O . ILE A 1 386 ? 2.855 18.713 26.988 1.00 25.88 386 ILE A O 1
ATOM 3110 N N . LEU A 1 387 ? 3.222 17.133 25.456 1.00 26.78 387 LEU A N 1
ATOM 3111 C CA . LEU A 1 387 ? 4.497 16.638 26.004 1.00 26.78 387 LEU A CA 1
ATOM 3112 C C . LEU A 1 387 ? 5.519 16.286 24.908 1.00 26.78 387 LEU A C 1
ATOM 3114 O O . LEU A 1 387 ? 6.622 15.844 25.212 1.00 26.78 387 LEU A O 1
ATOM 3118 N N . THR A 1 388 ? 5.211 16.559 23.639 1.00 27.95 388 THR A N 1
ATOM 3119 C CA . THR A 1 388 ? 6.162 16.438 22.525 1.00 27.95 388 THR A CA 1
ATOM 3120 C C . THR A 1 388 ? 6.141 17.719 21.704 1.00 27.95 388 THR A C 1
ATOM 3122 O O . THR A 1 388 ? 5.468 17.816 20.682 1.00 27.95 388 THR A O 1
ATOM 3125 N N . GLY A 1 389 ? 6.841 18.737 22.195 1.00 22.77 389 GLY A N 1
ATOM 3126 C CA . GLY A 1 389 ? 6.930 20.034 21.537 1.00 22.77 389 GLY A CA 1
ATOM 3127 C C . GLY A 1 389 ? 8.106 20.858 22.045 1.00 22.77 389 GLY A C 1
ATOM 3128 O O . GLY A 1 389 ? 7.904 21.809 22.790 1.00 22.77 389 GLY A O 1
ATOM 3129 N N . THR A 1 390 ? 9.321 20.517 21.609 1.00 22.48 390 THR A N 1
ATOM 3130 C CA . THR A 1 390 ? 10.467 21.444 21.569 1.00 22.48 390 THR A CA 1
ATOM 3131 C C . THR A 1 390 ? 11.393 21.096 20.387 1.00 22.48 390 THR A C 1
ATOM 3133 O O . THR A 1 390 ? 11.464 19.930 19.999 1.00 22.48 390 THR A O 1
ATOM 3136 N N . PRO A 1 391 ? 12.045 22.099 19.762 1.00 24.22 391 PRO A N 1
ATOM 3137 C CA . PRO A 1 391 ? 12.621 22.016 18.419 1.00 24.22 391 PRO A CA 1
ATOM 3138 C C . PRO A 1 391 ? 14.045 21.430 18.388 1.00 24.22 391 PRO A C 1
ATOM 3140 O O . PRO A 1 391 ? 14.755 21.406 19.389 1.00 24.22 391 PRO A O 1
ATOM 3143 N N . ALA A 1 392 ? 14.438 20.975 17.196 1.00 27.39 392 ALA A N 1
ATOM 3144 C CA . ALA A 1 392 ? 15.655 20.241 16.854 1.00 27.39 392 ALA A CA 1
ATOM 3145 C C . ALA A 1 392 ? 16.992 20.851 17.323 1.00 27.39 392 ALA A C 1
ATOM 3147 O O . ALA A 1 392 ? 17.257 22.015 17.037 1.00 27.39 392 ALA A O 1
ATOM 3148 N N . VAL A 1 393 ? 17.885 20.008 17.872 1.00 21.86 393 VAL A N 1
ATOM 3149 C CA . VAL A 1 393 ? 19.355 20.080 17.710 1.00 21.86 393 VAL A CA 1
ATOM 3150 C C . VAL A 1 393 ? 19.931 18.647 17.729 1.00 21.86 393 VAL A C 1
ATOM 3152 O O . VAL A 1 393 ? 19.432 17.780 18.436 1.00 21.86 393 VAL A O 1
ATOM 3155 N N . ALA A 1 394 ? 20.945 18.424 16.891 1.00 20.27 394 ALA A N 1
ATOM 3156 C CA . ALA A 1 394 ? 21.668 17.198 16.538 1.00 20.27 394 ALA A CA 1
ATOM 3157 C C . ALA A 1 394 ? 22.000 16.149 17.638 1.00 20.27 394 ALA A C 1
ATOM 3159 O O . ALA A 1 394 ? 22.194 16.471 18.805 1.00 20.27 394 ALA A O 1
ATOM 3160 N N . ALA A 1 395 ? 22.154 14.891 17.183 1.00 22.61 395 ALA A N 1
ATOM 3161 C CA . ALA A 1 395 ? 22.729 13.706 17.858 1.00 22.61 395 ALA A CA 1
ATOM 3162 C C . ALA A 1 395 ? 24.086 13.983 18.563 1.00 22.61 395 ALA A C 1
ATOM 3164 O O . ALA A 1 395 ? 24.765 14.909 18.111 1.00 22.61 395 ALA A O 1
ATOM 3165 N N . PRO A 1 396 ? 24.565 13.200 19.574 1.00 27.62 396 PRO A N 1
ATOM 3166 C CA . PRO A 1 396 ? 24.426 11.735 19.763 1.00 27.62 396 PRO A CA 1
ATOM 3167 C C . PRO A 1 396 ? 24.233 11.263 21.238 1.00 27.62 396 PRO A C 1
ATOM 3169 O O . PRO A 1 396 ? 24.132 12.105 22.120 1.00 27.62 396 PRO A O 1
ATOM 3172 N N . LEU A 1 397 ? 24.201 9.928 21.470 1.00 24.56 397 LEU A N 1
ATOM 3173 C CA . LEU A 1 397 ? 24.441 9.111 22.707 1.00 24.56 397 LEU A CA 1
ATOM 3174 C C . LEU A 1 397 ? 23.373 7.984 22.771 1.00 24.56 397 LEU A C 1
ATOM 3176 O O . LEU A 1 397 ? 22.197 8.286 22.912 1.00 24.56 397 LEU A O 1
ATOM 3180 N N . LEU A 1 398 ? 23.596 6.669 22.609 1.00 23.52 398 LEU A N 1
ATOM 3181 C CA . LEU A 1 398 ? 24.704 5.753 22.933 1.00 23.52 398 LEU A CA 1
ATOM 3182 C C . LEU A 1 398 ? 25.286 5.966 24.345 1.00 23.52 398 LEU A C 1
ATOM 3184 O O . LEU A 1 398 ? 26.017 6.918 24.576 1.00 23.52 398 LEU A O 1
ATOM 3188 N N . PHE A 1 399 ? 24.986 4.996 25.224 1.00 25.39 399 PHE A N 1
ATOM 3189 C CA . PHE A 1 399 ? 25.417 4.775 26.619 1.00 25.39 399 PHE A CA 1
ATOM 3190 C C . PHE A 1 399 ? 24.615 5.448 27.756 1.00 25.39 399 PHE A C 1
ATOM 3192 O O . PHE A 1 399 ? 24.813 6.608 28.084 1.00 25.39 399 PHE A O 1
ATOM 3199 N N . GLY A 1 400 ? 23.848 4.619 28.481 1.00 24.22 400 GLY A N 1
ATOM 3200 C CA . GLY A 1 400 ? 24.001 4.506 29.938 1.00 24.22 400 GLY A CA 1
ATOM 3201 C C . GLY A 1 400 ? 23.076 5.303 30.873 1.00 24.22 400 GLY A C 1
ATOM 3202 O O . GLY A 1 400 ? 23.239 6.498 31.065 1.00 24.22 400 GLY A O 1
ATOM 3203 N N . THR A 1 401 ? 22.292 4.533 31.640 1.00 26.34 401 THR A N 1
ATOM 3204 C CA . THR A 1 401 ? 21.877 4.740 33.052 1.00 26.34 401 THR A CA 1
ATOM 3205 C C . THR A 1 401 ? 20.687 5.653 33.403 1.00 26.34 401 THR A C 1
ATOM 3207 O O . THR A 1 401 ? 20.668 6.837 33.102 1.00 26.34 401 THR A O 1
ATOM 3210 N N . GLY A 1 402 ? 19.751 5.087 34.191 1.00 22.77 402 GLY A N 1
ATOM 3211 C CA . GLY A 1 402 ? 19.001 5.814 35.233 1.00 22.77 402 GLY A CA 1
ATOM 3212 C C . GLY A 1 402 ? 17.464 5.843 35.131 1.00 22.77 402 GLY A C 1
ATOM 3213 O O . GLY A 1 402 ? 16.900 6.695 34.462 1.00 22.77 402 GLY A O 1
ATOM 3214 N N . LYS A 1 403 ? 16.782 4.963 35.878 1.00 24.12 403 LYS A N 1
ATOM 3215 C CA . LYS A 1 403 ? 15.364 5.052 36.337 1.00 24.12 403 LYS A CA 1
ATOM 3216 C C . LYS A 1 403 ? 15.320 5.675 37.770 1.00 24.12 403 LYS A C 1
ATOM 3218 O O . LYS A 1 403 ? 16.413 5.792 38.328 1.00 24.12 403 LYS A O 1
ATOM 3223 N N . PRO A 1 404 ? 14.177 5.849 38.505 1.00 42.75 404 PRO A N 1
ATOM 3224 C CA . PRO A 1 404 ? 12.723 6.046 38.208 1.00 42.75 404 PRO A CA 1
ATOM 3225 C C . PRO A 1 404 ? 12.003 7.093 39.152 1.00 42.75 404 PRO A C 1
ATOM 3227 O O . PRO A 1 404 ? 12.680 7.820 39.870 1.00 42.75 404 PRO A O 1
ATOM 3230 N N . LEU A 1 405 ? 10.642 7.043 39.208 1.00 24.03 405 LEU A N 1
ATOM 3231 C CA . LEU A 1 405 ? 9.613 7.512 40.203 1.00 24.03 405 LEU A CA 1
ATOM 3232 C C . LEU A 1 405 ? 8.767 8.752 39.782 1.00 24.03 405 LEU A C 1
ATOM 3234 O O . LEU A 1 405 ? 9.326 9.694 39.247 1.00 24.03 405 LEU A O 1
ATOM 3238 N N . VAL A 1 406 ? 7.427 8.857 39.944 1.00 24.70 406 VAL A N 1
ATOM 3239 C CA . VAL A 1 406 ? 6.471 8.374 40.977 1.00 24.70 406 VAL A CA 1
ATOM 3240 C C . VAL A 1 406 ? 5.041 8.135 40.412 1.00 24.70 406 VAL A C 1
ATOM 3242 O O . VAL A 1 406 ? 4.589 8.799 39.487 1.00 24.70 406 VAL A O 1
ATOM 3245 N N . THR A 1 407 ? 4.351 7.194 41.060 1.00 25.77 407 THR A N 1
ATOM 3246 C CA . THR A 1 407 ? 2.947 6.726 41.074 1.00 25.77 407 THR A CA 1
ATOM 3247 C C . THR A 1 407 ? 1.836 7.759 41.364 1.00 25.77 407 THR A C 1
ATOM 3249 O O . THR A 1 407 ? 2.050 8.674 42.148 1.00 25.77 407 THR A O 1
ATOM 3252 N N . LEU A 1 408 ? 0.615 7.500 40.858 1.00 22.75 408 LEU A N 1
ATOM 3253 C CA . LEU A 1 408 ? -0.738 7.660 41.470 1.00 22.75 408 LEU A CA 1
ATOM 3254 C C . LEU A 1 408 ? -1.764 7.491 40.326 1.00 22.75 408 LEU A C 1
ATOM 3256 O O . LEU A 1 408 ? -1.568 8.068 39.269 1.00 22.75 408 LEU A O 1
ATOM 3260 N N . GLY A 1 409 ? -2.873 6.758 40.360 1.00 21.09 409 GLY A N 1
ATOM 3261 C CA . GLY A 1 409 ? -3.655 6.034 41.354 1.00 21.09 409 GLY A CA 1
ATOM 3262 C C . GLY A 1 409 ? -5.010 5.750 40.669 1.00 21.09 409 GLY A C 1
ATOM 3263 O O . GLY A 1 409 ? -5.529 6.602 39.953 1.00 21.09 409 GLY A O 1
ATOM 3264 N N . VAL A 1 410 ? -5.545 4.538 40.810 1.00 27.34 410 VAL A N 1
ATOM 3265 C CA . VAL A 1 410 ? -6.799 4.069 40.186 1.00 27.34 410 VAL A CA 1
ATOM 3266 C C . VAL A 1 410 ? -8.018 4.596 40.949 1.00 27.34 410 VAL A C 1
ATOM 3268 O O . VAL A 1 410 ? -8.056 4.404 42.159 1.00 27.34 410 VAL A O 1
ATOM 3271 N N . VAL A 1 411 ? -9.049 5.116 40.259 1.00 22.55 411 VAL A N 1
ATOM 3272 C CA . VAL A 1 411 ? -10.467 4.975 40.667 1.00 22.55 411 VAL A CA 1
ATOM 3273 C C . VAL A 1 411 ? -11.381 4.866 39.435 1.00 22.55 411 VAL A C 1
ATOM 3275 O O . VAL A 1 411 ? -11.330 5.664 38.505 1.00 22.55 411 VAL A O 1
ATOM 3278 N N . THR A 1 412 ? -12.229 3.844 39.471 1.00 35.78 412 THR A N 1
ATOM 3279 C CA . THR A 1 412 ? -13.299 3.445 38.548 1.00 35.78 412 THR A CA 1
ATOM 3280 C C . THR A 1 412 ? -14.572 4.299 38.668 1.00 35.78 412 THR A C 1
ATOM 3282 O O . THR A 1 412 ? -15.148 4.316 39.751 1.00 35.78 412 THR A O 1
ATOM 3285 N N . THR A 1 413 ? -15.101 4.867 37.571 1.00 26.44 413 THR A N 1
ATOM 3286 C CA . THR A 1 413 ? -16.523 5.301 37.435 1.00 26.44 413 THR A CA 1
ATOM 3287 C C . THR A 1 413 ? -16.929 5.519 35.957 1.00 26.44 413 THR A C 1
ATOM 3289 O O . THR A 1 413 ? -17.119 6.641 35.501 1.00 26.44 413 THR A O 1
ATOM 3292 N N . GLY A 1 414 ? -17.066 4.446 35.163 1.00 27.89 414 GLY A N 1
ATOM 3293 C CA . GLY A 1 414 ? -17.256 4.559 33.700 1.00 27.89 414 GLY A CA 1
ATOM 3294 C C . GLY A 1 414 ? -18.679 4.442 33.131 1.00 27.89 414 GLY A C 1
ATOM 3295 O O . GLY A 1 414 ? -18.904 4.924 32.029 1.00 27.89 414 GLY A O 1
ATOM 3296 N N . ASN A 1 415 ? -19.651 3.840 33.832 1.00 30.22 415 ASN A N 1
ATOM 3297 C CA . ASN A 1 415 ? -20.887 3.379 33.159 1.00 30.22 415 ASN A CA 1
ATOM 3298 C C . ASN A 1 415 ? -22.196 4.076 33.577 1.00 30.22 415 ASN A C 1
ATOM 3300 O O . ASN A 1 415 ? -23.217 3.882 32.927 1.00 30.22 415 ASN A O 1
ATOM 3304 N N . VAL A 1 416 ? -22.186 4.946 34.594 1.00 25.94 416 VAL A N 1
ATOM 3305 C CA . VAL A 1 416 ? -23.389 5.709 35.010 1.00 25.94 416 VAL A CA 1
ATOM 3306 C C . VAL A 1 416 ? -23.467 7.078 34.310 1.00 25.94 416 VAL A C 1
ATOM 3308 O O . VAL A 1 416 ? -24.549 7.551 33.963 1.00 25.94 416 VAL A O 1
ATOM 3311 N N . LEU A 1 417 ? -22.315 7.676 33.981 1.00 27.25 417 LEU A N 1
ATOM 3312 C CA . LEU A 1 417 ? -22.224 8.938 33.233 1.00 27.25 417 LEU A CA 1
ATOM 3313 C C . LEU A 1 417 ? -22.675 8.797 31.770 1.00 27.25 417 LEU A C 1
ATOM 3315 O O . LEU A 1 417 ? -23.305 9.707 31.239 1.00 27.25 417 LEU A O 1
ATOM 3319 N N . GLN A 1 418 ? -22.433 7.648 31.131 1.00 32.66 418 GLN A N 1
ATOM 3320 C CA . GLN A 1 418 ? -22.806 7.394 29.733 1.00 32.66 418 GLN A CA 1
ATOM 3321 C C . GLN A 1 418 ? -24.333 7.290 29.527 1.00 32.66 418 GLN A C 1
ATOM 3323 O O . GLN A 1 418 ? -24.842 7.670 28.471 1.00 32.66 418 GLN A O 1
ATOM 3328 N N . TRP A 1 419 ? -25.078 6.830 30.540 1.00 28.30 419 TRP A N 1
ATOM 3329 C CA . TRP A 1 419 ? -26.547 6.767 30.519 1.00 28.30 419 TRP A CA 1
ATOM 3330 C C . TRP A 1 419 ? -27.194 8.132 30.776 1.00 28.30 419 TRP A C 1
ATOM 3332 O O . TRP A 1 419 ? -28.125 8.504 30.062 1.00 28.30 419 TRP A O 1
ATOM 3342 N N . MET A 1 420 ? -26.640 8.939 31.689 1.00 24.47 420 MET A N 1
ATOM 3343 C CA . MET A 1 420 ? -27.052 10.342 31.852 1.00 24.47 420 MET A CA 1
ATOM 3344 C C . MET A 1 420 ? -26.732 11.189 30.609 1.00 24.47 420 MET A C 1
ATOM 3346 O O . MET A 1 420 ? -27.484 12.099 30.268 1.00 24.47 420 MET A O 1
ATOM 3350 N N . TRP A 1 421 ? -25.665 10.858 29.875 1.00 31.28 421 TRP A N 1
ATOM 3351 C CA . TRP A 1 421 ? -25.266 11.561 28.651 1.00 31.28 421 TRP A CA 1
ATOM 3352 C C . TRP A 1 421 ? -26.205 11.316 27.455 1.00 31.28 421 TRP A C 1
ATOM 3354 O O . TRP A 1 421 ? -26.349 12.189 26.600 1.00 31.28 421 TRP A O 1
ATOM 3364 N N . LYS A 1 422 ? -26.890 10.163 27.400 1.00 33.53 422 LYS A N 1
ATOM 3365 C CA . LYS A 1 422 ? -27.923 9.878 26.383 1.00 33.53 422 LYS A CA 1
ATOM 3366 C C . LYS A 1 422 ? -29.251 10.600 26.651 1.00 33.53 422 LYS A C 1
ATOM 3368 O O . LYS A 1 422 ? -29.961 10.891 25.696 1.00 33.53 422 LYS A O 1
ATOM 3373 N N . ALA A 1 423 ? -29.567 10.921 27.907 1.00 25.31 423 ALA A N 1
ATOM 3374 C CA . ALA A 1 423 ? -30.857 11.497 28.298 1.00 25.31 423 ALA A CA 1
ATOM 3375 C C . ALA A 1 423 ? -30.968 13.029 28.117 1.00 25.31 423 ALA A C 1
ATOM 3377 O O . ALA A 1 423 ? -32.078 13.549 28.079 1.00 25.31 423 ALA A O 1
ATOM 3378 N N . TYR A 1 424 ? -29.846 13.754 27.974 1.00 25.89 424 TYR A N 1
ATOM 3379 C CA . TYR A 1 424 ? -29.811 15.232 27.966 1.00 25.89 424 TYR A CA 1
ATOM 3380 C C . TYR A 1 424 ? -29.109 15.849 26.736 1.00 25.89 424 TYR A C 1
ATOM 3382 O O . TYR A 1 424 ? -28.521 16.930 26.821 1.00 25.89 424 TYR A O 1
ATOM 3390 N N . ARG A 1 425 ? -29.116 15.174 25.578 1.00 29.86 425 ARG A N 1
ATOM 3391 C CA . ARG A 1 425 ? -28.375 15.640 24.392 1.00 29.86 425 ARG A CA 1
ATOM 3392 C C . ARG A 1 425 ? -29.004 16.900 23.748 1.00 29.86 425 ARG A C 1
ATOM 3394 O O . ARG A 1 425 ? -30.183 16.868 23.402 1.00 29.86 425 ARG A O 1
ATOM 3401 N N . PRO A 1 426 ? -28.220 17.969 23.485 1.00 30.64 426 PRO A N 1
ATOM 3402 C CA . PRO A 1 426 ? -28.544 18.943 22.439 1.00 30.64 426 PRO A CA 1
ATOM 3403 C C . PRO A 1 426 ? -28.517 18.252 21.060 1.00 30.64 426 PRO A C 1
ATOM 3405 O O . PRO A 1 426 ? -27.945 17.160 20.963 1.00 30.64 426 PRO A O 1
ATOM 3408 N N . PRO A 1 427 ? -29.120 18.839 20.000 1.00 33.44 427 PRO A N 1
ATOM 3409 C CA . PRO A 1 427 ? -29.309 18.163 18.716 1.00 33.44 427 PRO A CA 1
ATOM 3410 C C . PRO A 1 427 ? -27.997 17.548 18.231 1.00 33.44 427 PRO A C 1
ATOM 3412 O O . PRO A 1 427 ? -26.962 18.223 18.184 1.00 33.44 427 PRO A O 1
ATOM 3415 N N . SER A 1 428 ? -28.051 16.246 17.942 1.00 45.09 428 SER A N 1
ATOM 3416 C CA . SER A 1 428 ? -26.919 15.475 17.447 1.00 45.09 428 SER A CA 1
ATOM 3417 C C . SER A 1 428 ? -26.306 16.195 16.253 1.00 45.09 428 SER A C 1
ATOM 3419 O O . SER A 1 428 ? -27.016 16.666 15.365 1.00 45.09 428 SER A O 1
ATOM 3421 N N . LEU A 1 429 ? -24.979 16.308 16.254 1.00 50.75 429 LEU A N 1
ATOM 3422 C CA . LEU A 1 429 ? -24.233 16.634 15.044 1.00 50.75 429 LEU A CA 1
ATOM 3423 C C . LEU A 1 429 ? -24.709 15.677 13.938 1.00 50.75 429 LEU A C 1
ATOM 3425 O O . LEU A 1 429 ? -24.802 14.476 14.196 1.00 50.75 429 LEU A O 1
ATOM 3429 N N . GLY A 1 430 ? -25.051 16.202 12.757 1.00 52.41 430 GLY A N 1
ATOM 3430 C CA . GLY A 1 430 ? -25.279 15.357 11.576 1.00 52.41 430 GLY A CA 1
ATOM 3431 C C . GLY A 1 430 ? -24.013 14.565 11.237 1.00 52.41 430 GLY A C 1
ATOM 3432 O O . GLY A 1 430 ? -22.936 14.896 11.744 1.00 52.41 430 GLY A O 1
ATOM 3433 N N . GLY A 1 431 ? -24.099 13.539 10.391 1.00 59.84 431 GLY A N 1
ATOM 3434 C CA . GLY A 1 431 ? -23.000 12.595 10.192 1.00 59.84 431 GLY A CA 1
ATOM 3435 C C . GLY A 1 431 ? -21.687 13.254 9.773 1.00 59.84 431 GLY A C 1
ATOM 3436 O O . GLY A 1 431 ? -20.646 13.055 10.404 1.00 59.84 431 GLY A O 1
ATOM 3437 N N . THR A 1 432 ? -21.770 14.171 8.805 1.00 55.66 432 THR A N 1
ATOM 3438 C CA . THR A 1 432 ? -20.634 14.991 8.346 1.00 55.66 432 THR A CA 1
ATOM 3439 C C . THR A 1 432 ? -20.030 15.823 9.492 1.00 55.66 432 THR A C 1
ATOM 3441 O O . THR A 1 432 ? -18.811 15.903 9.646 1.00 55.66 432 THR A O 1
ATOM 3444 N N . GLU A 1 433 ? -20.874 16.416 10.344 1.00 57.31 433 GLU A N 1
ATOM 3445 C CA . GLU A 1 433 ? -20.435 17.229 11.486 1.00 57.31 433 GLU A CA 1
ATOM 3446 C C . GLU A 1 433 ? -19.749 16.389 12.571 1.00 57.31 433 GLU A C 1
ATOM 3448 O O . GLU A 1 433 ? -18.818 16.871 13.212 1.00 57.31 433 GLU A O 1
ATOM 3453 N N . ALA A 1 434 ? -20.189 15.145 12.782 1.00 56.81 434 ALA A N 1
ATOM 3454 C CA . ALA A 1 434 ? -19.608 14.233 13.763 1.00 56.81 434 ALA A CA 1
ATOM 3455 C C . ALA A 1 434 ? -18.210 13.757 13.343 1.00 56.81 434 ALA A C 1
ATOM 3457 O O . ALA A 1 434 ? -17.283 13.800 14.154 1.00 56.81 434 ALA A O 1
ATOM 3458 N N . VAL A 1 435 ? -18.040 13.377 12.070 1.00 54.44 435 VAL A N 1
ATOM 3459 C CA . VAL A 1 435 ? -16.739 12.986 11.501 1.00 54.44 435 VAL A CA 1
ATOM 3460 C C . VAL A 1 435 ? -15.748 14.146 11.599 1.00 54.44 435 VAL A C 1
ATOM 3462 O O . VAL A 1 435 ? -14.672 13.985 12.174 1.00 54.44 435 VAL A O 1
ATOM 3465 N N . MET A 1 436 ? -16.125 15.346 11.144 1.00 59.19 436 MET A N 1
ATOM 3466 C CA . MET A 1 436 ? -15.248 16.519 11.237 1.00 59.19 436 MET A CA 1
ATOM 3467 C C . MET A 1 436 ? -14.978 16.964 12.674 1.00 59.19 436 MET A C 1
ATOM 3469 O O . MET A 1 436 ? -13.877 17.413 12.972 1.00 59.19 436 MET A O 1
ATOM 3473 N N . ALA A 1 437 ? -15.938 16.826 13.591 1.00 57.28 437 ALA A N 1
ATOM 3474 C CA . ALA A 1 437 ? -15.698 17.142 14.995 1.00 57.28 437 ALA A CA 1
ATOM 3475 C C . ALA A 1 437 ? -14.649 16.212 15.619 1.00 57.28 437 ALA A C 1
ATOM 3477 O O . ALA A 1 437 ? -13.858 16.687 16.429 1.00 57.28 437 ALA A O 1
ATOM 3478 N N . SER A 1 438 ? -14.615 14.931 15.237 1.00 57.62 438 SER A N 1
ATOM 3479 C CA . SER A 1 438 ? -13.584 13.972 15.664 1.00 57.62 438 SER A CA 1
ATOM 3480 C C . SER A 1 438 ? -12.209 14.283 15.069 1.00 57.62 438 SER A C 1
ATOM 3482 O O . SER A 1 438 ? -11.206 14.133 15.760 1.00 57.62 438 SER A O 1
ATOM 3484 N N . ILE A 1 439 ? -12.167 14.773 13.827 1.00 55.25 439 ILE A N 1
ATOM 3485 C CA . ILE A 1 439 ? -10.940 15.246 13.172 1.00 55.25 439 ILE A CA 1
ATOM 3486 C C . ILE A 1 439 ? -10.380 16.493 13.878 1.00 55.25 439 ILE A C 1
ATOM 3488 O O . ILE A 1 439 ? -9.207 16.534 14.235 1.00 55.25 439 ILE A O 1
ATOM 3492 N N . VAL A 1 440 ? -11.233 17.497 14.112 1.00 56.62 440 VAL A N 1
ATOM 3493 C CA . VAL A 1 440 ? -10.868 18.805 14.691 1.00 56.62 440 VAL A CA 1
ATOM 3494 C C . VAL A 1 440 ? -10.607 18.727 16.200 1.00 56.62 440 VAL A C 1
ATOM 3496 O O . VAL A 1 440 ? -10.062 19.661 16.776 1.00 56.62 440 VAL A O 1
ATOM 3499 N N . ARG A 1 441 ? -10.993 17.630 16.871 1.00 50.78 441 ARG A N 1
ATOM 3500 C CA . ARG A 1 441 ? -10.767 17.404 18.315 1.00 50.78 441 ARG A CA 1
ATOM 3501 C C . ARG A 1 441 ? -9.302 17.247 18.717 1.00 50.78 441 ARG A C 1
ATOM 3503 O O . ARG A 1 441 ? -9.050 17.130 19.913 1.00 50.78 441 ARG A O 1
ATOM 3510 N N . LYS A 1 442 ? -8.395 17.227 17.744 1.00 45.41 442 LYS A N 1
ATOM 3511 C CA . LYS A 1 442 ? -6.955 17.089 17.932 1.00 45.41 442 LYS A CA 1
ATOM 3512 C C . LYS A 1 442 ? -6.253 18.407 18.185 1.00 45.41 442 LYS A C 1
ATOM 3514 O O . LYS A 1 442 ? -6.567 19.386 17.475 1.00 45.41 442 LYS A O 1
#

Solvent-accessible surface area (backbone atoms only — not comparable to full-atom values): 25784 Å² total; per-residue (Å²): 139,83,84,80,81,80,82,74,86,74,79,77,72,81,73,73,82,73,90,37,64,67,56,51,49,41,66,72,62,71,45,89,79,52,71,66,60,46,69,70,53,51,76,69,53,52,51,51,50,36,51,54,37,45,54,53,44,64,67,43,54,83,44,65,54,68,84,76,27,33,24,47,65,34,56,48,52,59,21,67,76,39,75,88,45,18,31,60,53,46,52,48,64,66,61,43,81,18,36,46,32,32,23,50,62,43,56,29,50,56,74,65,57,87,64,46,69,83,55,83,64,41,36,23,45,82,60,84,45,73,48,78,63,40,68,50,72,77,42,49,91,70,20,43,78,71,36,59,90,42,58,68,60,47,37,53,57,49,44,58,41,50,51,44,50,60,56,37,37,74,37,40,77,69,56,33,39,40,68,42,51,61,60,66,53,48,46,74,41,37,68,59,28,54,49,50,20,54,51,43,51,70,30,67,68,52,50,54,50,50,55,54,30,56,72,46,100,51,36,44,48,47,44,61,84,44,49,74,79,74,84,71,54,93,68,36,58,22,82,90,41,49,64,52,73,58,47,46,38,37,36,37,55,29,47,45,50,52,49,18,58,47,31,68,34,48,68,42,59,84,47,68,45,48,41,51,51,52,50,53,52,35,41,75,71,73,40,72,78,67,78,86,76,74,59,58,70,56,52,52,49,51,35,61,74,60,38,88,74,39,70,70,52,56,60,57,58,44,62,42,55,71,42,54,70,25,39,50,47,32,33,54,50,53,57,49,51,53,64,73,45,65,83,47,50,80,66,53,38,46,48,54,49,45,68,64,46,50,60,52,53,50,51,49,52,52,52,33,75,72,29,71,68,51,45,46,61,36,46,62,50,50,67,71,57,72,80,75,85,80,82,92,80,82,88,92,80,87,83,86,88,85,86,89,89,87,91,88,83,92,83,89,84,78,72,68,62,60,57,57,54,70,74,69,65,70,86,75,67,53,28,49,52,46,43,50,48,60,56,60,53,110

Foldseek 3Di:
DDDDDDPDDDPDDDPDQQQALLVLVCVLVVDQDDLVNLVPDDLVSLVVSLVSRLVSQLVCQQPAADPQEEEQFFAVLLCLVPLVRLLLVLLCLLAGQAYEHAQQSNLQSDDVLVLFDFADWWAFQVRPDTDGDDPCNVCVVRHCVNCSVVSVVVSVSVNSSSVSCVLLVLCSRVNNYHYHHLVVLRNVCVVVLLVQLVVLLPDPLLVVLQVVQLVDPHHADLHRPDGNPQDADPRGTHPVCVSVSCSSRSSSLSSQVSSCVSNVHHHQHSDPSNVVSVCSSCVVVVNNPPPSDDLNLLSVLLCVPQPVSSSDRSNLSSVLCVPVQLSVVQNVVSVVLCVVCVPPDSVRSNVSSCVPVVVLVVVLVVVCVVDPVSVVLLVVVVVVVPPPDDDDDDDDDDDDDDDDDDDDDDDDDPDPVVVVDVVDDDDDDHSNSSSSNSSNSD

Organism: NCBI:txid453573

Nearest PDB structures (foldseek):
  2r68-assembly1_A  TM=2.171E-01  e=3.480E+00  Halothermothrix orenii H 168
  8a0f-assembly1_B-2  TM=1.622E-01  e=5.654E+00  Homo sapiens

Radius of gyration: 24.57 Å; Cα contacts (8 Å, |Δi|>4): 488; chains: 1; bounding box: 74×50×68 Å